Protein 6VKZ (pdb70)

Structure (mmCIF, N/CA/C/O backbone):
data_6VKZ
#
_entry.id   6VKZ
#
_cell.length_a   124.286
_cell.length_b   124.286
_cell.length_c   114.483
_cell.angle_alpha   90.000
_cell.angle_beta   90.000
_cell.angle_gamma   90.000
#
_symmetry.space_group_name_H-M   'P 43 21 2'
#
loop_
_entity.id
_entity.type
_entity.pdbx_description
1 polymer DabA
2 non-polymer 'MAGNESIUM ION'
3 non-polymer 'GERANYL S-THIOLODIPHOSPHATE'
4 water water
#
loop_
_atom_site.group_PDB
_atom_site.id
_atom_site.type_symbol
_atom_site.label_atom_id
_atom_site.label_alt_id
_atom_site.label_comp_id
_atom_site.label_asym_id
_atom_site.label_entity_id
_atom_site.label_seq_id
_atom_site.pdbx_PDB_ins_code
_atom_site.Cartn_x
_atom_site.Cartn_y
_atom_site.Cartn_z
_atom_site.occupancy
_atom_site.B_iso_or_equiv
_atom_site.auth_seq_id
_atom_site.auth_comp_id
_atom_site.auth_asym_id
_atom_site.auth_atom_id
_atom_site.pdbx_PDB_model_num
ATOM 1 N N . GLU A 1 5 ? 25.27656 28.99182 48.46995 1.000 47.77934 46 GLU A N 1
ATOM 2 C CA . GLU A 1 5 ? 25.61903 27.96904 47.48021 1.000 47.61244 46 GLU A CA 1
ATOM 3 C C . GLU A 1 5 ? 26.96370 27.32661 47.76560 1.000 43.59598 46 GLU A C 1
ATOM 4 O O . GLU A 1 5 ? 27.80623 27.90050 48.45752 1.000 43.54044 46 GLU A O 1
ATOM 10 N N . SER A 1 6 ? 27.17104 26.16902 47.20121 1.000 40.62048 47 SER A N 1
ATOM 11 C CA . SER A 1 6 ? 28.43533 25.46263 47.31597 1.000 43.37774 47 SER A CA 1
ATOM 12 C C . SER A 1 6 ? 29.38967 25.89340 46.20481 1.000 40.07282 47 SER A C 1
ATOM 13 O O . SER A 1 6 ? 28.95082 26.27051 45.10939 1.000 43.41422 47 SER A O 1
ATOM 16 N N . PRO A 1 7 ? 30.69775 25.84153 46.45297 1.000 34.79969 48 PRO A N 1
ATOM 17 C CA . PRO A 1 7 ? 31.65219 26.14254 45.37520 1.000 35.72912 48 PRO A CA 1
ATOM 18 C C . PRO A 1 7 ? 31.41170 25.33041 44.11880 1.000 39.51494 48 PRO A C 1
ATOM 19 O O . PRO A 1 7 ? 31.62692 25.83835 43.00775 1.000 29.41383 48 PRO A O 1
ATOM 23 N N . LYS A 1 8 ? 30.93147 24.09079 44.25899 1.000 41.21938 49 LYS A N 1
ATOM 24 C CA . LYS A 1 8 ? 30.69760 23.24883 43.09052 1.000 35.57282 49 LYS A CA 1
ATOM 25 C C . LYS A 1 8 ? 29.55073 23.78089 42.23493 1.000 33.77004 49 LYS A C 1
ATOM 26 O O . LYS A 1 8 ? 29.62921 23.75407 40.99961 1.000 32.99101 49 LYS A O 1
ATOM 32 N N . GLU A 1 9 ? 28.47375 24.25943 42.86913 1.000 32.80831 50 GLU A N 1
ATOM 33 C CA . GLU A 1 9 ? 27.35842 24.83060 42.11327 1.000 39.96656 50 GLU A CA 1
ATOM 34 C C . GLU A 1 9 ? 27.79450 26.07111 41.34052 1.000 37.33045 50 GLU A C 1
ATOM 35 O O . GLU A 1 9 ? 27.52500 26.19930 40.13869 1.000 42.55950 50 GLU A O 1
ATOM 41 N N . VAL A 1 10 ? 28.45031 27.01205 42.02257 1.000 34.64855 51 VAL A N 1
ATOM 42 C CA . VAL A 1 10 ? 28.82187 28.25221 41.35243 1.000 39.37987 51 VAL A CA 1
ATOM 43 C C . VAL A 1 10 ? 29.83079 2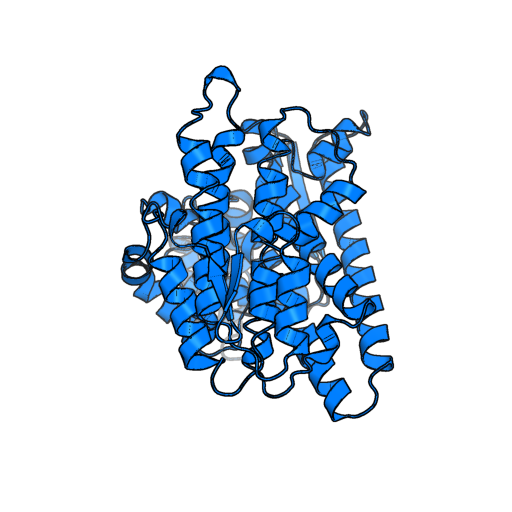7.96932 40.24861 1.000 33.26050 51 VAL A C 1
ATOM 44 O O . VAL A 1 10 ? 29.76743 28.56887 39.16972 1.000 32.95256 51 VAL A O 1
ATOM 48 N N . LEU A 1 11 ? 30.75119 27.02674 40.48071 1.000 32.81051 52 LEU A N 1
ATOM 49 C CA . LEU A 1 11 ? 31.70535 26.66141 39.43877 1.000 30.90541 52 LEU A CA 1
ATOM 50 C C . LEU A 1 11 ? 30.98058 26.16084 38.19646 1.000 32.48149 52 LEU A C 1
ATOM 51 O O . LEU A 1 11 ? 31.32644 26.52347 37.06458 1.000 32.49902 52 LEU A O 1
ATOM 56 N N . SER A 1 12 ? 29.96867 25.31629 38.39331 1.000 32.69045 53 SER A N 1
ATOM 57 C CA . SER A 1 12 ? 29.18882 24.82703 37.26564 1.000 37.95015 53 SER A CA 1
ATOM 58 C C . SER A 1 12 ? 28.51331 25.98017 36.53268 1.000 36.47546 53 SER A C 1
ATOM 59 O O . SER A 1 12 ? 28.57028 26.06144 35.29721 1.000 32.83562 53 SER A O 1
ATOM 62 N N . ARG A 1 13 ? 27.90692 26.90440 37.28332 1.000 37.83525 54 ARG A N 1
ATOM 63 C CA . ARG A 1 13 ? 27.28464 28.07930 36.67424 1.000 35.49697 54 ARG A CA 1
ATOM 64 C C . ARG A 1 13 ? 28.30618 28.92067 35.91726 1.000 35.74956 54 ARG A C 1
ATOM 65 O O . ARG A 1 13 ? 28.05882 29.33360 34.77887 1.000 36.11915 54 ARG A O 1
ATOM 73 N N . VAL A 1 14 ? 29.46620 29.18683 36.53093 1.000 31.55285 55 VAL A N 1
ATOM 74 C CA . VAL A 1 14 ? 30.45458 30.04442 35.87810 1.000 31.98660 55 VAL A CA 1
ATOM 75 C C . VAL A 1 14 ? 30.96363 29.40288 34.59291 1.000 36.36842 55 VAL A C 1
ATOM 76 O O . VAL A 1 14 ? 31.20331 30.09407 33.59443 1.000 37.76527 55 VAL A O 1
ATOM 80 N N . GLN A 1 15 ? 31.16888 28.07789 34.59995 1.000 32.25238 56 GLN A N 1
ATOM 81 C CA . GLN A 1 15 ? 31.66691 27.41069 33.39631 1.000 34.54141 56 GLN A CA 1
ATOM 82 C C . GLN A 1 15 ? 30.65185 27.47203 32.26138 1.000 38.94223 56 GLN A C 1
ATOM 83 O O . GLN A 1 15 ? 31.03280 27.56831 31.08823 1.000 41.75924 56 GLN A O 1
ATOM 89 N N . ASP A 1 16 ? 29.36219 27.43185 32.58949 1.000 37.72203 57 ASP A N 1
ATOM 90 C CA . ASP A 1 16 ? 28.30925 27.46819 31.58453 1.000 43.94562 57 ASP A CA 1
ATOM 91 C C . ASP A 1 16 ? 27.93332 28.89358 31.18423 1.000 49.34810 57 ASP A C 1
ATOM 92 O O . ASP A 1 16 ? 27.81713 29.19046 29.99122 1.000 49.60746 57 ASP A O 1
ATOM 97 N N . ALA A 1 17 ? 27.75848 29.79010 32.15978 1.000 38.76041 58 ALA A N 1
ATOM 98 C CA . ALA A 1 17 ? 27.20262 31.10836 31.89566 1.000 42.62722 58 ALA A CA 1
ATOM 99 C C . ALA A 1 17 ? 28.18240 32.26009 32.11065 1.000 43.60401 58 ALA A C 1
ATOM 100 O O . ALA A 1 17 ? 27.88333 33.38528 31.69552 1.000 36.79093 58 ALA A O 1
ATOM 102 N N . GLY A 1 18 ? 29.33885 32.01862 32.72753 1.000 43.36987 59 GLY A N 1
ATOM 103 C CA . GLY A 1 18 ? 30.24515 33.09464 33.05663 1.000 33.10750 59 GLY A CA 1
ATOM 104 C C . GLY A 1 18 ? 29.78170 33.84628 34.29434 1.000 36.59331 59 GLY A C 1
ATOM 105 O O . GLY A 1 18 ? 28.86815 33.43177 35.01117 1.000 35.85690 59 GLY A O 1
ATOM 106 N N . LEU A 1 19 ? 30.44495 34.97097 34.54958 1.000 27.65031 60 LEU A N 1
ATOM 107 C CA . LEU A 1 19 ? 30.09270 35.83055 35.66742 1.000 32.90540 60 LEU A CA 1
ATOM 108 C C . LEU A 1 19 ? 29.12173 36.90318 35.20143 1.000 27.54443 60 LEU A C 1
ATOM 109 O O . LEU A 1 19 ? 29.16900 37.35347 34.05443 1.000 34.59844 60 L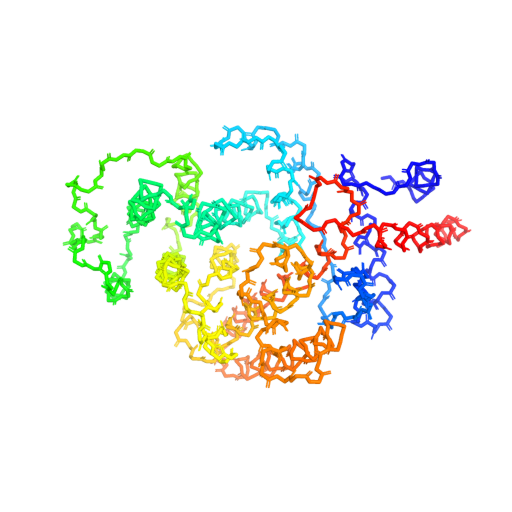EU A O 1
ATOM 114 N N . THR A 1 20 ? 28.22964 37.30338 36.10108 1.000 27.62686 61 THR A N 1
ATOM 115 C CA . THR A 1 20 ? 27.24073 38.33187 35.81897 1.000 33.87759 61 THR A CA 1
ATOM 116 C C . THR A 1 20 ? 27.15349 39.29745 36.99242 1.000 32.82149 61 THR A C 1
ATOM 117 O O . THR A 1 20 ? 27.66350 39.04432 38.08880 1.000 31.31677 61 THR A O 1
ATOM 121 N N . LEU A 1 21 ? 26.48573 40.41753 36.73917 1.000 24.64952 62 LEU A N 1
ATOM 122 C CA . LEU A 1 21 ? 26.02304 41.31253 37.78521 1.000 26.54949 62 LEU A CA 1
ATOM 123 C C . LEU A 1 21 ? 24.51873 41.21720 37.98831 1.000 32.18869 62 LEU A C 1
ATOM 124 O O . LEU A 1 21 ? 23.97952 41.90102 38.86628 1.000 28.09592 62 LEU A O 1
ATOM 129 N N . THR A 1 22 ? 23.81982 40.40745 37.18583 1.000 27.00349 63 THR A N 1
ATOM 130 C CA . THR A 1 22 ? 22.38065 40.24337 37.36119 1.000 34.02596 63 THR A CA 1
ATOM 131 C C . THR A 1 22 ? 22.03452 39.10899 38.31447 1.000 38.73956 63 THR A C 1
ATOM 132 O O . THR A 1 22 ? 20.90614 39.06234 38.81329 1.000 34.02910 63 THR A O 1
ATOM 136 N N . ASN A 1 23 ? 22.97867 38.20679 38.59097 1.000 34.68826 64 ASN A N 1
ATOM 137 C CA . ASN A 1 23 ? 22.82888 37.26358 39.68966 1.000 33.32914 64 ASN A CA 1
ATOM 138 C C . ASN A 1 23 ? 23.63074 37.80566 40.85626 1.000 26.63817 64 ASN A C 1
ATOM 139 O O . ASN A 1 23 ? 24.86725 37.70420 40.85141 1.000 26.64809 64 ASN A O 1
ATOM 144 N N . PRO A 1 24 ? 22.99238 38.35574 41.88741 1.000 30.39660 65 PRO A N 1
ATOM 145 C CA . PRO A 1 24 ? 23.76524 39.01791 42.94677 1.000 29.72950 65 PRO A CA 1
ATOM 146 C C . PRO A 1 24 ? 24.65416 38.06996 43.72318 1.000 30.15413 65 PRO A C 1
ATOM 147 O O . PRO A 1 24 ? 25.58917 38.53055 44.39530 1.000 27.29929 65 PRO A O 1
ATOM 151 N N . ASN A 1 25 ? 24.42072 36.75695 43.63287 1.000 28.32398 66 ASN A N 1
ATOM 152 C CA . ASN A 1 25 ? 25.31269 35.81267 44.29941 1.000 26.78120 66 ASN A CA 1
ATOM 153 C C . ASN A 1 25 ? 26.72586 35.88643 43.73993 1.000 25.68658 66 ASN A C 1
ATOM 154 O O . ASN A 1 25 ? 27.69354 35.72072 44.48598 1.000 27.05508 66 ASN A O 1
ATOM 159 N N . ASP A 1 26 ? 26.86799 36.11969 42.42938 1.000 26.27354 67 ASP A N 1
ATOM 160 C CA . ASP A 1 26 ? 28.20355 36.09593 41.83063 1.000 26.26088 67 ASP A CA 1
ATOM 161 C C . ASP A 1 26 ? 29.14318 37.08606 42.50546 1.000 25.12517 67 ASP A C 1
ATOM 162 O O . ASP A 1 26 ? 30.34391 36.81704 42.61692 1.000 24.68773 67 ASP A O 1
ATOM 167 N N . LEU A 1 27 ? 28.62068 38.23278 42.95652 1.000 20.89091 68 LEU A N 1
ATOM 168 C CA . LEU A 1 27 ? 29.48593 39.27134 43.50852 1.000 19.95331 68 LEU A CA 1
ATOM 169 C C . LEU A 1 27 ? 30.10543 38.83602 44.83577 1.000 23.52341 68 LEU A C 1
ATOM 170 O O . LEU A 1 27 ? 31.26179 39.16782 45.12268 1.000 22.81840 68 LEU A O 1
ATOM 175 N N . TYR A 1 28 ? 29.35514 38.09309 45.66253 1.000 21.41418 69 TYR A N 1
ATOM 176 C CA . TYR A 1 28 ? 29.95110 37.49375 46.85927 1.000 22.68739 69 TYR A CA 1
ATOM 177 C C . TYR A 1 28 ? 31.15352 36.61866 46.50829 1.000 20.51677 69 TYR A C 1
ATOM 178 O O . TYR A 1 28 ? 32.19000 36.67325 47.18398 1.000 21.56743 69 TYR A O 1
ATOM 187 N N . TRP A 1 29 ? 31.04153 35.80423 45.45500 1.000 21.84872 70 TRP A N 1
ATOM 188 C CA . TRP A 1 29 ? 32.16353 34.93590 45.09911 1.000 27.60650 70 TRP A CA 1
ATOM 189 C C . TRP A 1 29 ? 33.30695 35.72854 44.48640 1.000 21.84233 70 TRP A C 1
ATOM 190 O O . TRP A 1 29 ? 34.47893 35.39765 44.70032 1.000 25.88047 70 TRP A O 1
ATOM 201 N N . MET A 1 30 ? 32.99515 36.77234 43.71240 1.000 25.71854 71 MET A N 1
ATOM 202 C CA . MET A 1 30 ? 34.06166 37.61359 43.17285 1.000 23.72282 71 MET A CA 1
ATOM 203 C C . MET A 1 30 ? 34.84370 38.28801 44.29649 1.000 21.55810 71 MET A C 1
ATOM 204 O O . MET A 1 30 ? 36.08415 38.31023 44.28603 1.000 22.02196 71 MET A O 1
ATOM 209 N N . VAL A 1 31 ? 34.12974 38.85971 45.27377 1.000 21.11432 72 VAL A N 1
ATOM 210 C CA . VAL A 1 31 ? 34.80210 39.57635 46.35891 1.000 21.52357 72 VAL A CA 1
ATOM 211 C C . VAL A 1 31 ? 35.60556 38.60279 47.21685 1.000 23.36902 72 VAL A C 1
ATOM 212 O O . VAL A 1 31 ? 36.73311 38.89964 47.62155 1.000 23.82521 72 VAL A O 1
ATOM 216 N N . ASP A 1 32 ? 35.03362 37.42841 47.50508 1.000 26.39287 73 ASP A N 1
ATOM 217 C CA . ASP A 1 32 ? 35.75226 36.38104 48.23062 1.000 27.41675 73 ASP A CA 1
ATOM 218 C C . ASP A 1 32 ? 37.02013 35.96334 47.48584 1.000 28.20577 73 ASP A C 1
ATOM 219 O O . ASP A 1 32 ? 38.08319 35.79749 48.09730 1.000 25.68525 73 ASP A O 1
ATOM 224 N N . PHE A 1 33 ? 36.92695 35.79277 46.16240 1.000 22.71687 74 PHE A N 1
ATOM 225 C CA . PHE A 1 33 ? 38.11120 35.48023 45.36894 1.000 22.77891 74 PHE A CA 1
ATOM 226 C C . PHE A 1 33 ? 39.16233 36.57856 45.46553 1.000 24.96648 74 PHE A C 1
ATOM 227 O O . PHE A 1 33 ? 40.36386 36.29488 45.56453 1.000 25.34308 74 PHE A O 1
ATOM 235 N N . LEU A 1 34 ? 38.74198 37.84248 45.39862 1.000 22.48967 75 LEU A N 1
ATOM 236 C CA . LEU A 1 34 ? 39.71911 38.92415 45.41814 1.000 22.65921 75 LEU A CA 1
ATOM 237 C C . LEU A 1 34 ? 40.45694 38.96477 46.74538 1.000 25.81608 75 LEU A C 1
ATOM 238 O O . LEU A 1 34 ? 41.67459 39.18134 46.78015 1.000 23.87985 75 LEU A O 1
ATOM 243 N N . LYS A 1 35 ? 39.73699 38.75639 47.85158 1.000 24.45379 76 LYS A N 1
ATOM 244 C CA . LYS A 1 35 ? 40.39171 38.73731 49.15798 1.000 24.77982 76 LYS A CA 1
ATOM 245 C C . LYS A 1 35 ? 41.37334 37.56844 49.27540 1.000 23.43575 76 LYS A C 1
ATOM 246 O O . LYS A 1 35 ? 42.50651 37.75084 49.74072 1.000 23.73122 76 LYS A O 1
ATOM 252 N N . GLU A 1 36 ? 40.97294 36.36667 48.83704 1.000 26.25704 77 GLU A N 1
ATOM 253 C CA . GLU A 1 36 ? 41.86023 35.20595 48.97105 1.000 29.79649 77 GLU A CA 1
ATOM 254 C C . GLU A 1 36 ? 43.07927 35.32950 48.07211 1.000 28.79088 77 GLU A C 1
ATOM 255 O O . GLU A 1 36 ? 44.18376 34.93334 48.45761 1.000 28.06206 77 GLU A O 1
ATOM 261 N N . LYS A 1 37 ? 42.90101 35.85793 46.86355 1.000 26.02161 78 LYS A N 1
ATOM 262 C CA . LYS A 1 37 ? 44.01881 35.91827 45.93174 1.000 27.36878 78 LYS A CA 1
ATOM 263 C C . LYS A 1 37 ? 44.96008 37.07925 46.23056 1.000 28.81479 78 LYS A C 1
ATOM 264 O O . LYS A 1 37 ? 46.17508 36.95968 46.01193 1.000 24.39570 78 LYS A O 1
ATOM 270 N N . TYR A 1 38 ? 44.43190 38.20773 46.71220 1.000 24.95465 79 TYR A N 1
ATOM 271 C CA . TYR A 1 38 ? 45.25859 39.40228 46.84000 1.000 23.60829 79 TYR A CA 1
ATOM 272 C C . TYR A 1 38 ? 45.55582 39.68241 48.30747 1.000 25.39996 79 TYR A C 1
ATOM 273 O O . TYR A 1 38 ? 46.61443 39.28862 48.80844 1.000 22.59862 79 TYR A O 1
ATOM 282 N N . TYR A 1 39 ? 44.62085 40.33701 48.99724 1.000 23.65940 80 TYR A N 1
ATOM 283 C CA . TYR A 1 39 ? 44.76598 40.65158 50.41840 1.000 24.13837 80 TYR A CA 1
ATOM 284 C C . TYR A 1 39 ? 45.34379 39.49726 51.25145 1.000 24.12977 80 TYR A C 1
ATOM 285 O O . TYR A 1 39 ? 46.28392 39.68663 52.02930 1.000 25.21702 80 TYR A O 1
ATOM 294 N N . ASP A 1 40 ? 44.78869 38.29030 51.09940 1.000 21.98089 81 ASP A N 1
ATOM 295 C CA . ASP A 1 40 ? 45.20885 37.16610 51.93216 1.000 30.63020 81 ASP A CA 1
ATOM 296 C C . ASP A 1 40 ? 46.62975 36.70521 51.63589 1.000 29.78551 81 ASP A C 1
ATOM 297 O O . ASP A 1 40 ? 47.20729 35.98452 52.45222 1.000 28.68986 81 ASP A O 1
ATOM 302 N N . ASN A 1 41 ? 47.19809 37.08900 50.49268 1.000 27.15729 82 ASN A N 1
ATOM 303 C CA . ASN A 1 41 ? 48.57852 36.77237 50.15266 1.000 25.17824 82 ASN A CA 1
ATOM 304 C C . ASN A 1 41 ? 49.51357 37.95049 50.35942 1.000 29.15216 82 ASN A C 1
ATOM 305 O O . ASN A 1 41 ? 50.66627 37.89782 49.91625 1.000 27.23796 82 ASN A O 1
ATOM 310 N N . GLY A 1 42 ? 49.04849 39.00917 51.01894 1.000 23.13268 83 GLY A N 1
ATOM 311 C CA . GLY A 1 42 ? 49.88141 40.17391 51.21521 1.000 25.50182 83 GLY A CA 1
ATOM 312 C C . GLY A 1 42 ? 50.06245 41.00710 49.97216 1.000 27.46427 83 GLY A C 1
ATOM 313 O O . GLY A 1 42 ? 50.95040 41.86207 49.93404 1.000 24.33171 83 GLY A O 1
ATOM 314 N N . ASP A 1 43 ? 49.24280 40.77567 48.94722 1.000 20.85882 84 ASP A N 1
ATOM 315 C CA . ASP A 1 43 ? 49.32597 41.48365 47.67331 1.000 24.25481 84 ASP A CA 1
ATOM 316 C C . ASP A 1 43 ? 48.16475 42.46591 47.60681 1.000 23.12451 84 ASP A C 1
ATOM 317 O O . ASP A 1 43 ? 47.01986 42.06162 47.39164 1.000 24.14286 84 ASP A O 1
ATOM 322 N N . TYR A 1 44 ? 48.45502 43.75558 47.75191 1.000 24.27132 85 TYR A N 1
ATOM 323 C CA . TYR A 1 44 ? 47.40896 44.77342 47.79037 1.000 24.57086 85 TYR A CA 1
ATOM 324 C C . TYR A 1 44 ? 47.29846 45.54043 46.47855 1.000 23.20611 85 TYR A C 1
ATOM 325 O O . TYR A 1 44 ? 46.84171 46.68610 46.46854 1.000 24.57949 85 TYR A O 1
ATOM 334 N N . TYR A 1 45 ? 47.69339 44.92728 45.37083 1.000 23.07034 86 TYR A N 1
ATOM 335 C CA . TYR A 1 45 ? 47.68992 45.57434 44.05828 1.000 23.15038 86 TYR A CA 1
ATOM 336 C C . TYR A 1 45 ? 46.62300 44.90028 43.20518 1.000 23.17382 86 TYR A C 1
ATOM 337 O O . TYR A 1 45 ? 46.84774 43.82003 42.65486 1.000 23.28110 86 TYR A O 1
ATOM 346 N N . TYR A 1 46 ? 45.45991 45.54419 43.09405 1.000 21.29392 87 TYR A N 1
ATOM 347 C CA . TYR A 1 46 ? 44.33121 44.93951 42.38997 1.000 22.93578 87 TYR A CA 1
ATOM 348 C C . TYR A 1 46 ? 44.34471 45.32409 40.90865 1.000 26.16677 87 TYR A C 1
ATOM 349 O O . TYR A 1 46 ? 44.57964 46.48869 40.57225 1.000 24.10675 87 TYR A O 1
ATOM 358 N N . PRO A 1 47 ? 44.09273 44.36436 40.01572 1.000 25.74018 88 PRO A N 1
ATOM 359 C CA . PRO A 1 47 ? 44.25009 44.62273 38.57766 1.000 27.05246 88 PRO A CA 1
ATOM 360 C C . PRO A 1 47 ? 43.09128 45.39981 37.97493 1.000 23.89910 88 PRO A C 1
ATOM 361 O O . PRO A 1 47 ? 41.92329 45.19785 38.32378 1.000 25.51365 88 PRO A O 1
ATOM 365 N N . ILE A 1 48 ? 43.43470 46.29364 37.04916 1.000 24.23062 89 ILE A N 1
ATOM 366 C CA . ILE A 1 48 ? 42.46580 47.04375 36.24823 1.000 26.21951 89 ILE A CA 1
ATOM 367 C C . ILE A 1 48 ? 42.88247 46.90416 34.79143 1.000 25.30226 89 ILE A C 1
ATOM 368 O O . ILE A 1 48 ? 43.98425 47.31409 34.42009 1.000 28.44473 89 ILE A O 1
ATOM 373 N N . LYS A 1 49 ? 42.02380 46.31216 33.97328 1.000 24.93167 90 LYS A N 1
ATOM 374 C CA . LYS A 1 49 ? 42.35333 46.05957 32.57606 1.000 27.17972 90 LYS A CA 1
ATOM 375 C C . LYS A 1 49 ? 41.28228 46.71806 31.71992 1.000 27.33574 90 LYS A C 1
ATOM 376 O O . LYS A 1 49 ? 40.12189 46.29647 31.73627 1.000 25.19140 90 LYS A O 1
ATOM 382 N N . THR A 1 50 ? 41.66329 47.75280 30.98005 1.000 25.99129 91 THR A N 1
ATOM 383 C CA . THR A 1 50 ? 40.71768 48.45832 30.12670 1.000 26.03655 91 THR A CA 1
ATOM 384 C C . THR A 1 50 ? 41.50073 49.01555 28.93569 1.000 31.29132 91 THR A C 1
ATOM 385 O O . THR A 1 50 ? 42.63083 48.59643 28.66918 1.000 24.53400 91 THR A O 1
ATOM 389 N N . VAL A 1 51 ? 40.88495 49.94111 28.19070 1.000 28.18588 92 VAL A N 1
ATOM 390 C CA . VAL A 1 51 ? 41.52462 50.57892 27.04493 1.000 32.23243 92 VAL A CA 1
ATOM 391 C C . VAL A 1 51 ? 41.18379 52.06269 27.05278 1.000 31.31629 92 VAL A C 1
ATOM 392 O O . VAL A 1 51 ? 40.18609 52.49639 27.62984 1.000 30.87419 92 VAL A O 1
ATOM 396 N N . CYS A 1 52 ? 42.04501 52.84757 26.42036 1.000 30.03452 93 CYS A N 1
ATOM 397 C CA . CYS A 1 52 ? 41.76757 54.26582 26.22296 1.000 33.21375 93 CYS A CA 1
ATOM 398 C C . CYS A 1 52 ? 42.38100 54.65227 24.88933 1.000 34.67031 93 CYS A C 1
ATOM 399 O O . CYS A 1 52 ? 43.59551 54.51718 24.71450 1.000 29.02290 93 CYS A O 1
ATOM 402 N N . ASP A 1 53 ? 41.53825 55.08226 23.95031 1.000 34.43063 94 ASP A N 1
ATOM 403 C CA . ASP A 1 53 ? 41.98694 55.49544 22.62069 1.000 40.74546 94 ASP A CA 1
ATOM 404 C C . ASP A 1 53 ? 42.73349 54.36186 21.91237 1.000 40.43667 94 ASP A C 1
ATOM 405 O O . ASP A 1 53 ? 43.72995 54.58444 21.22011 1.000 37.24916 94 ASP A O 1
ATOM 410 N N . GLY A 1 54 ? 42.26790 53.12689 22.10701 1.000 34.34646 95 GLY A N 1
ATOM 411 C CA . GLY A 1 54 ? 42.95718 51.97097 21.56149 1.000 32.21668 95 GLY A CA 1
ATOM 412 C C . GLY A 1 54 ? 44.21237 51.55243 22.30660 1.000 31.91140 95 GLY A C 1
ATOM 413 O O . GLY A 1 54 ? 44.80186 50.52249 21.96424 1.000 40.27141 95 GLY A O 1
ATOM 414 N N . GLU A 1 55 ? 44.64897 52.30951 23.30673 1.000 34.90022 96 GLU A N 1
ATOM 415 C CA . GLU A 1 55 ? 45.81274 51.91731 24.09132 1.000 36.21571 96 GLU A CA 1
ATOM 416 C C . GLU A 1 55 ? 45.39814 50.96409 25.20047 1.000 35.11758 96 GLU A C 1
ATOM 417 O O . GLU A 1 55 ? 44.38726 51.17677 25.87266 1.000 31.18327 96 GLU A O 1
ATOM 423 N N . SER A 1 56 ? 46.19669 49.92305 25.40532 1.000 30.70606 97 SER A N 1
ATOM 424 C CA . SER A 1 56 ? 45.94872 49.00821 26.50642 1.000 29.87799 97 SER A CA 1
ATOM 425 C C . SER A 1 56 ? 46.25154 49.69701 27.83227 1.000 32.88933 97 SER A C 1
ATOM 426 O O . SER A 1 56 ? 47.35741 50.21364 28.03512 1.000 26.67971 97 SER A O 1
ATOM 429 N N . ILE A 1 57 ? 45.26641 49.70830 28.73172 1.000 26.08849 98 ILE A N 1
ATOM 430 C CA . ILE A 1 57 ? 45.43539 50.21783 30.08912 1.000 28.80486 98 ILE A CA 1
ATOM 431 C C . ILE A 1 57 ? 45.44812 49.00021 31.00784 1.000 32.06027 98 ILE A C 1
ATOM 432 O O . ILE A 1 57 ? 44.39978 48.39616 31.27509 1.000 28.85300 98 ILE A O 1
ATOM 437 N N . ASP A 1 58 ? 46.62835 48.62305 31.48555 1.000 25.14166 99 ASP A N 1
ATOM 438 C CA . ASP A 1 58 ? 46.79526 47.43225 32.31982 1.000 31.33650 99 ASP A CA 1
ATOM 439 C C . ASP A 1 58 ? 47.59777 47.84338 33.55281 1.000 28.93321 99 ASP A C 1
ATOM 440 O O . ASP A 1 58 ? 48.82709 47.91209 33.50684 1.000 28.91092 99 ASP A O 1
ATOM 445 N N . VAL A 1 59 ? 46.90894 48.12785 34.65670 1.000 27.86668 100 VAL A N 1
ATOM 446 C CA . VAL A 1 59 ? 47.52858 48.73464 35.83114 1.000 26.48398 100 VAL A CA 1
ATOM 447 C C . VAL A 1 59 ? 47.02870 48.00747 37.07019 1.000 25.35990 100 VAL A C 1
ATOM 448 O O . VAL A 1 59 ? 46.15357 47.14564 37.00100 1.000 27.67563 100 VAL A O 1
ATOM 452 N N . LYS A 1 60 ? 47.58931 48.37914 38.21885 1.000 23.24436 101 LYS A N 1
ATOM 453 C CA . LYS A 1 60 ? 47.14971 47.84898 39.50211 1.000 27.59409 101 LYS A CA 1
ATOM 454 C C . LYS A 1 60 ? 46.85780 48.99961 40.45309 1.000 27.69726 101 LYS A C 1
ATOM 455 O O . LYS A 1 60 ? 47.64510 49.94533 40.54603 1.000 24.95653 101 LYS A O 1
ATOM 461 N N . PHE A 1 61 ? 45.71474 48.92169 41.13272 1.000 24.93693 102 PHE A N 1
ATOM 462 C CA . PHE A 1 61 ? 45.33653 49.88690 42.16169 1.000 24.37411 102 PHE A CA 1
ATOM 463 C C . PHE A 1 61 ? 45.80557 49.36822 43.51583 1.000 24.50281 102 PHE A C 1
ATOM 464 O O . PHE A 1 61 ? 45.41299 48.27163 43.93733 1.000 21.71185 102 PHE A O 1
ATOM 472 N N . TYR A 1 62 ? 46.61704 50.15830 44.20496 1.000 21.55698 103 TYR A N 1
ATOM 473 C CA . TYR A 1 62 ? 47.08682 49.79036 45.53100 1.000 20.66098 103 TYR A CA 1
ATOM 474 C C . TYR A 1 62 ? 46.05995 50.17793 46.59152 1.000 27.95251 103 TYR A C 1
ATOM 475 O O . TYR A 1 62 ? 45.63708 51.33698 46.66895 1.000 20.59232 103 TYR A O 1
ATOM 484 N N . CYS A 1 63 ? 45.66563 49.20708 47.41513 1.000 25.30856 104 CYS A N 1
ATOM 485 C CA . CYS A 1 63 ? 44.78941 49.48074 48.54861 1.000 24.47246 104 CYS A CA 1
ATOM 486 C C . CYS A 1 63 ? 44.91632 48.35307 49.56361 1.000 24.25091 104 CYS A C 1
ATOM 487 O O . CYS A 1 63 ? 44.54722 47.21372 49.26545 1.000 22.09212 104 CYS A O 1
ATOM 490 N N . PRO A 1 64 ? 45.42482 48.62004 50.76513 1.000 21.60175 105 PRO A N 1
ATOM 491 C CA . PRO A 1 64 ? 45.75263 47.51623 51.68237 1.000 28.21970 105 PRO A CA 1
ATOM 492 C C . PRO A 1 64 ? 44.64746 47.13506 52.66289 1.000 29.92093 105 PRO A C 1
ATOM 493 O O . PRO A 1 64 ? 44.93001 46.48765 53.67176 1.000 36.58155 105 PRO A O 1
ATOM 497 N N . PHE A 1 65 ? 43.39435 47.47051 52.37979 1.000 23.54730 106 PHE A N 1
ATOM 498 C CA . PHE A 1 65 ? 42.31836 47.22821 53.33054 1.000 26.68468 106 PHE A CA 1
ATOM 499 C C . PHE A 1 65 ? 41.52340 45.97809 52.95040 1.000 25.11199 106 PHE A C 1
ATOM 500 O O . PHE A 1 65 ? 41.48377 45.56364 51.78883 1.000 24.49048 106 PHE A O 1
ATOM 508 N N . GLU A 1 66 ? 40.90114 45.37316 53.95579 1.000 25.27035 107 GLU A N 1
ATOM 509 C CA . GLU A 1 66 ? 40.23055 44.08342 53.78506 1.000 29.15658 107 GLU A CA 1
ATOM 510 C C . GLU A 1 66 ? 39.00279 44.18822 52.88307 1.000 25.68713 107 GLU A C 1
ATOM 511 O O . GLU A 1 66 ? 38.09348 44.96840 53.17929 1.000 27.25762 107 GLU A O 1
ATOM 517 N N . PRO A 1 67 ? 38.92637 43.42273 51.79413 1.000 26.64724 108 PRO A N 1
ATOM 518 C CA . PRO A 1 67 ? 37.71438 43.41668 50.96443 1.000 23.61927 108 PRO A CA 1
ATOM 519 C C . PRO A 1 67 ? 36.54031 42.77057 51.68652 1.000 31.92116 108 PRO A C 1
ATOM 520 O O . PRO A 1 67 ? 36.70425 41.81085 52.44065 1.000 30.99339 108 PRO A O 1
ATOM 524 N N . SER A 1 68 ? 35.33668 43.27298 51.41034 1.000 24.39270 109 SER A N 1
ATOM 525 C CA . SER A 1 68 ? 34.12827 42.65926 51.95283 1.000 28.31267 109 SER A CA 1
ATOM 526 C C . SER A 1 68 ? 32.92237 43.12721 51.14831 1.000 26.21303 109 SER A C 1
ATOM 527 O O . SER A 1 68 ? 32.98466 44.12985 50.43733 1.000 27.13731 109 SER A O 1
ATOM 530 N N . LEU A 1 69 ? 31.82241 42.38170 51.26841 1.000 20.64207 110 LEU A N 1
ATOM 531 C CA . LEU A 1 69 ? 30.55569 42.72209 50.63581 1.000 26.26287 110 LEU A CA 1
ATOM 532 C C . LEU A 1 69 ? 29.44636 42.62999 51.67451 1.000 32.78224 110 LEU A C 1
ATOM 533 O O . LEU A 1 69 ? 29.42216 41.69477 52.48154 1.000 29.04480 110 LEU A O 1
ATOM 538 N N . SER A 1 70 ? 28.53957 43.60212 51.66318 1.000 24.13025 111 SER A N 1
ATOM 539 C CA . SER A 1 70 ? 27.46409 43.61811 52.64645 1.000 23.52923 111 SER A CA 1
ATOM 540 C C . SER A 1 70 ? 26.62586 42.34244 52.56860 1.000 24.49509 111 SER A C 1
ATOM 541 O O . SER A 1 70 ? 26.24762 41.90158 51.47190 1.000 23.49660 111 SER A O 1
ATOM 544 N N . PRO A 1 71 ? 26.28588 41.74001 53.70677 1.000 27.06758 112 PRO A N 1
ATOM 545 C CA . PRO A 1 71 ? 25.28113 40.66253 53.68604 1.000 29.24215 112 PRO A CA 1
ATOM 546 C C . PRO A 1 71 ? 23.93892 41.11511 53.14049 1.000 24.05312 112 PRO A C 1
ATOM 547 O O . PRO A 1 71 ? 23.14245 40.27327 52.71151 1.000 26.47459 112 PRO A O 1
ATOM 551 N N . HIS A 1 72 ? 23.67329 42.42048 53.09809 1.000 24.77709 113 HIS A N 1
ATOM 552 C CA . HIS A 1 72 ? 22.39169 42.92471 52.62553 1.000 23.90482 113 HIS A CA 1
ATOM 553 C C . HIS A 1 72 ? 22.32640 43.09213 51.11550 1.000 26.43746 113 HIS A C 1
ATOM 554 O O . HIS A 1 72 ? 21.26678 43.46510 50.59244 1.000 24.12065 113 HIS A O 1
ATOM 561 N N . TYR A 1 73 ? 23.41696 42.80682 50.39991 1.000 24.55618 114 TYR A N 1
ATOM 562 C CA . TYR A 1 73 ? 23.40213 42.98990 48.95237 1.000 23.45470 114 TYR A CA 1
ATOM 563 C C . TYR A 1 73 ? 22.29292 42.17059 48.29097 1.000 26.44975 114 TYR A C 1
ATOM 564 O O . TYR A 1 73 ? 21.61303 42.66128 47.37890 1.000 20.93522 114 TYR A O 1
ATOM 573 N N . LEU A 1 74 ? 22.08234 40.92759 48.74332 1.000 23.96224 115 LEU A N 1
ATOM 574 C CA . LEU A 1 74 ? 21.02916 40.09892 48.15753 1.000 25.49049 115 LEU A CA 1
ATOM 575 C C . LEU A 1 74 ? 19.66676 40.77622 48.25030 1.000 24.49848 115 LEU A C 1
ATOM 576 O O . LEU A 1 74 ? 18.92916 40.84501 47.26248 1.000 25.29774 115 LEU A O 1
ATOM 581 N N . GLU A 1 75 ? 19.30758 41.27368 49.43779 1.000 25.26218 116 GLU A N 1
ATOM 582 C CA . GLU A 1 75 ? 18.00716 41.91985 49.60201 1.000 22.92630 116 GLU A CA 1
ATOM 583 C C . GLU A 1 75 ? 17.95448 43.26263 48.87583 1.000 27.35174 116 GLU A C 1
ATOM 584 O O . GLU A 1 75 ? 16.92731 43.61876 48.28167 1.000 24.81728 116 GLU A O 1
ATOM 590 N N . LEU A 1 76 ? 19.03898 44.03500 48.94391 1.000 23.81779 117 LEU A N 1
ATOM 591 C CA . LEU A 1 76 ? 19.09636 45.29686 48.21107 1.000 23.78846 117 LEU A CA 1
ATOM 592 C C . LEU A 1 76 ? 18.88997 45.06080 46.72073 1.000 24.19825 117 LEU A C 1
ATOM 593 O O . LEU A 1 76 ? 18.07843 45.73936 46.08001 1.000 22.46249 117 LEU A O 1
ATOM 598 N N . TYR A 1 77 ? 19.62070 44.09438 46.14939 1.000 24.32109 118 TYR A N 1
ATOM 599 C CA . TYR A 1 77 ? 19.42853 43.76661 44.73926 1.000 21.32594 118 TYR A CA 1
ATOM 600 C C . TYR A 1 77 ? 18.00236 43.29097 44.46998 1.000 23.10990 118 TYR A C 1
ATOM 601 O O . TYR A 1 77 ? 17.39934 43.64894 43.45151 1.000 23.61247 118 TYR A O 1
ATOM 610 N N . GLY A 1 78 ? 17.44091 42.48461 45.37364 1.000 31.00990 119 GLY A N 1
ATOM 611 C CA . GLY A 1 78 ? 16.10615 41.95549 45.15221 1.000 27.70346 119 GLY A CA 1
ATOM 612 C C . GLY A 1 78 ? 15.01346 42.99778 45.21719 1.000 30.46154 119 GLY A C 1
ATOM 613 O O . GLY A 1 78 ? 13.89967 42.74061 44.75986 1.000 30.42199 119 GLY A O 1
ATOM 614 N N . SER A 1 79 ? 15.30141 44.17411 45.77180 1.000 27.91248 120 SER A N 1
ATOM 615 C CA . SER A 1 79 ? 14.30682 45.23417 45.86474 1.000 29.74436 120 SER A CA 1
ATOM 616 C C . SER A 1 79 ? 14.65901 46.43265 44.98921 1.000 29.53142 120 SER A C 1
ATOM 617 O O . SER A 1 79 ? 14.21504 47.54923 45.26882 1.000 29.42833 120 SER A O 1
ATOM 620 N N . ARG A 1 80 ? 15.44175 46.21903 43.92739 1.000 24.95119 121 ARG A N 1
ATOM 621 C CA . ARG A 1 80 ? 15.96248 47.33787 43.14044 1.000 27.55390 121 ARG A CA 1
ATOM 622 C C . ARG A 1 80 ? 14.88339 47.99248 42.27467 1.000 29.22157 121 ARG A C 1
ATOM 623 O O . ARG A 1 80 ? 14.95480 49.19866 42.01090 1.000 26.44146 121 ARG A O 1
ATOM 631 N N . ASP A 1 81 ? 13.88647 47.22831 41.81700 1.000 26.74963 122 ASP A N 1
ATOM 632 C CA . ASP A 1 81 ? 12.83941 47.82268 40.99131 1.000 30.90719 122 ASP A CA 1
ATOM 633 C C . ASP A 1 81 ? 11.96546 48.75254 41.80804 1.000 29.70500 122 ASP A C 1
ATOM 634 O O . ASP A 1 81 ? 11.58967 49.83070 41.33211 1.000 28.96081 122 ASP A O 1
ATOM 639 N N . GLU A 1 82 ? 11.64695 48.37166 43.04698 1.000 26.46450 123 GLU A N 1
ATOM 640 C CA . GLU A 1 82 ? 10.90088 49.30145 43.88554 1.000 33.86745 123 GLU A CA 1
ATOM 641 C C . GLU A 1 82 ? 11.76070 50.49403 44.27233 1.000 28.26300 123 GLU A C 1
ATOM 642 O O . GLU A 1 82 ? 11.25692 51.61539 44.33035 1.000 24.92748 123 GLU A O 1
ATOM 648 N N . ARG A 1 83 ? 13.05875 50.28677 44.51227 1.000 24.65373 124 ARG A N 1
ATOM 649 C CA . ARG A 1 83 ? 13.92448 51.42393 44.80436 1.000 27.82627 124 ARG A CA 1
ATOM 650 C C . ARG A 1 83 ? 13.96617 52.39119 43.62775 1.000 24.91587 124 ARG A C 1
ATOM 651 O O . ARG A 1 83 ? 13.87579 53.60517 43.81457 1.000 26.49140 124 ARG A O 1
ATOM 659 N N . ALA A 1 84 ? 14.08434 51.86761 42.40554 1.000 27.47917 125 ALA A N 1
ATOM 660 C CA . ALA A 1 84 ? 14.19623 52.71829 41.22883 1.000 23.17637 125 ALA A CA 1
ATOM 661 C C . ALA A 1 84 ? 12.91656 53.49936 40.94071 1.000 28.96674 125 ALA A C 1
ATOM 662 O O . ALA A 1 84 ? 12.97739 54.52008 40.24908 1.000 25.47268 125 ALA A O 1
ATOM 664 N N . SER A 1 85 ? 11.76063 53.06063 41.45480 1.000 25.27260 126 SER A N 1
ATOM 665 C CA . SER A 1 85 ? 10.52268 53.77966 41.16624 1.000 27.60852 126 SER A CA 1
ATOM 666 C C . SER A 1 85 ? 10.48861 55.15398 41.83250 1.000 30.47261 126 SER A C 1
ATOM 667 O O . SER A 1 85 ? 9.67183 55.99223 41.44638 1.000 35.11591 126 SER A O 1
ATOM 670 N N . ILE A 1 86 ? 11.36672 55.39395 42.81226 1.000 27.31077 127 ILE A N 1
ATOM 671 C CA . ILE A 1 86 ? 11.52834 56.70019 43.45662 1.000 30.33500 127 ILE A CA 1
ATOM 672 C C . ILE A 1 86 ? 12.09358 57.72857 42.47633 1.000 34.54983 127 ILE A C 1
ATOM 673 O O . ILE A 1 86 ? 11.87692 58.94022 42.62329 1.000 31.03788 127 ILE A O 1
ATOM 678 N N . TYR A 1 87 ? 12.84171 57.27224 41.48390 1.000 29.80857 128 TYR A N 1
ATOM 679 C CA . TYR A 1 87 ? 13.66769 58.12899 40.65288 1.000 26.64756 128 TYR A CA 1
ATOM 680 C C . TYR A 1 87 ? 12.94243 58.49483 39.37083 1.000 30.51105 128 TYR A C 1
ATOM 681 O O . TYR A 1 87 ? 12.14605 57.71439 38.85194 1.000 29.08408 128 TYR A O 1
ATOM 690 N N . GLU A 1 88 ? 13.26522 59.66371 38.82637 1.000 29.07299 129 GLU A N 1
ATOM 691 C CA . GLU A 1 88 ? 12.95706 59.93882 37.42721 1.000 31.49628 129 GLU A CA 1
ATOM 692 C C . GLU A 1 88 ? 14.11538 59.40753 36.59519 1.000 28.14898 129 GLU A C 1
ATOM 693 O O . GLU A 1 88 ? 15.20984 59.99020 36.59118 1.000 25.84186 129 GLU A O 1
ATOM 699 N N . THR A 1 89 ? 13.88076 58.30015 35.89464 1.000 26.79536 130 THR A N 1
ATOM 700 C CA . THR A 1 89 ? 14.98025 57.57516 35.27668 1.000 28.40221 130 THR A CA 1
ATOM 701 C C . THR A 1 89 ? 14.43696 56.50480 34.34374 1.000 28.06601 130 THR A C 1
ATOM 702 O O . THR A 1 89 ? 13.34845 55.96218 34.56142 1.000 31.58556 130 THR A O 1
ATOM 706 N N . THR A 1 90 ? 15.21680 56.20090 33.31577 1.000 28.80044 131 THR A N 1
ATOM 707 C CA . THR A 1 90 ? 15.10035 54.91271 32.65218 1.000 32.19994 131 THR A CA 1
ATOM 708 C C . THR A 1 90 ? 15.85800 53.85888 33.45396 1.000 30.68373 131 THR A C 1
ATOM 709 O O . THR A 1 90 ? 16.80541 54.16567 34.18753 1.000 27.60137 131 THR A O 1
ATOM 713 N N . MET A 1 91 ? 15.45092 52.59365 33.29537 1.000 27.21456 132 MET A N 1
ATOM 714 C CA . MET A 1 91 ? 16.18947 51.53450 33.97470 1.000 26.33097 132 MET A CA 1
ATOM 715 C C . MET A 1 91 ? 17.60055 51.39988 33.42487 1.000 24.54995 132 MET A C 1
ATOM 716 O O . MET A 1 91 ? 18.51149 51.01603 34.16196 1.000 26.16053 132 MET A O 1
ATOM 721 N N . LYS A 1 92 ? 17.80183 51.70914 32.14265 1.000 28.31014 133 LYS A N 1
ATOM 722 C CA . LYS A 1 92 ? 19.14218 51.66107 31.55841 1.000 29.32956 133 LYS A CA 1
ATOM 723 C C . LYS A 1 92 ? 20.12112 52.54445 32.32886 1.000 30.70346 133 LYS A C 1
ATOM 724 O O . LYS A 1 92 ? 21.27385 52.15657 32.57561 1.000 26.46920 133 LYS A O 1
ATOM 730 N N . LYS A 1 93 ? 19.67993 53.74290 32.69823 1.000 24.74145 134 LYS A N 1
ATOM 731 C CA . LYS A 1 93 ? 20.52193 54.66634 33.44969 1.000 26.46060 134 LYS A CA 1
ATOM 732 C C . LYS A 1 93 ? 20.68974 54.20033 34.88978 1.000 21.74449 134 LYS A C 1
ATOM 733 O O . LYS A 1 93 ? 21.79764 54.23467 35.43821 1.000 22.50784 134 LYS A O 1
ATOM 739 N N . TYR A 1 94 ? 19.59429 53.75115 35.50976 1.000 20.90531 135 TYR A N 1
ATOM 740 C CA . TYR A 1 94 ? 19.65797 53.24965 36.87897 1.000 25.40527 135 TYR A CA 1
ATOM 741 C C . TYR A 1 94 ? 20.59884 52.05687 36.98571 1.000 23.28209 135 TYR A C 1
ATOM 742 O O . TYR A 1 94 ? 21.35443 51.93588 37.95469 1.000 20.55442 135 TYR A O 1
ATOM 751 N N . ASN A 1 95 ? 20.56621 51.16945 35.99173 1.000 21.19144 136 ASN A N 1
ATOM 752 C CA . ASN A 1 95 ? 21.39371 49.97004 36.02598 1.000 21.49849 136 ASN A CA 1
ATOM 753 C C . ASN A 1 95 ? 22.87695 50.30168 35.93518 1.000 24.29184 136 ASN A C 1
ATOM 754 O O . ASN A 1 95 ? 23.70126 49.63171 36.56300 1.000 23.61363 136 ASN A O 1
ATOM 759 N N . ARG A 1 96 ? 23.24580 51.32068 35.16006 1.000 24.14578 137 ARG A N 1
ATOM 760 C CA . ARG A 1 96 ? 24.66495 51.65486 35.05335 1.000 24.50848 137 ARG A CA 1
ATOM 761 C C . ARG A 1 96 ? 25.17581 52.29816 36.33744 1.000 23.69090 137 ARG A C 1
ATOM 762 O O . ARG A 1 96 ? 26.31918 52.06559 36.74356 1.000 25.09122 137 ARG A O 1
ATOM 770 N N . ILE A 1 97 ? 24.34140 53.09956 36.99505 1.000 21.66092 138 ILE A N 1
ATOM 771 C CA . ILE A 1 97 ? 24.75507 53.73149 38.24303 1.000 21.93455 138 ILE A CA 1
ATOM 772 C C . ILE A 1 97 ? 24.96414 52.67431 39.32274 1.000 23.27565 138 ILE A C 1
ATOM 773 O O . ILE A 1 97 ? 25.94578 52.71710 40.07595 1.000 22.39821 138 ILE A O 1
ATOM 778 N N . ASN A 1 98 ? 24.04850 51.70969 39.40146 1.000 21.87841 139 ASN A N 1
ATOM 779 C CA . ASN A 1 98 ? 24.16646 50.51564 40.23628 1.000 24.34453 139 ASN A CA 1
ATOM 780 C C . ASN A 1 98 ? 24.53594 50.85664 41.68108 1.000 19.48307 139 ASN A C 1
ATOM 781 O O . ASN A 1 98 ? 25.54399 50.39457 42.21692 1.000 22.38073 139 ASN A O 1
ATOM 786 N N A SER A 1 99 ? 23.68829 51.67174 42.31662 0.577 21.38372 140 SER A N 1
ATOM 787 N N B SER A 1 99 ? 23.68830 51.67434 42.31110 0.423 21.37969 140 SER A N 1
ATOM 788 C CA A SER A 1 99 ? 23.96294 52.08132 43.69087 0.577 22.26971 140 SER A CA 1
ATOM 789 C CA B SER A 1 99 ? 23.94441 52.08530 43.68759 0.423 22.29422 140 SER A CA 1
ATOM 790 C C A SER A 1 99 ? 23.79237 50.94048 44.68527 0.577 22.53016 140 SER A C 1
ATOM 791 C C B SER A 1 99 ? 23.80422 50.93426 44.67391 0.423 22.58163 140 SER A C 1
ATOM 792 O O A SER A 1 99 ? 24.34162 51.01676 45.78974 0.577 20.66602 140 SER A O 1
ATOM 793 O O B SER A 1 99 ? 24.38742 50.99748 45.76161 0.423 20.91118 140 SER A O 1
ATOM 798 N N . GLU A 1 100 ? 23.01941 49.90376 44.33525 1.000 23.09239 141 GLU A N 1
ATOM 799 C CA . GLU A 1 100 ? 22.95363 48.71560 45.18157 1.000 25.13100 141 GLU A CA 1
ATOM 800 C C . GLU A 1 100 ? 24.33938 48.09986 45.33863 1.000 22.22823 141 GLU A C 1
ATOM 801 O O . GLU A 1 100 ? 24.77300 47.77261 46.45173 1.000 23.13929 141 GLU A O 1
ATOM 807 N N . LYS A 1 101 ? 25.06915 47.98685 44.23014 1.000 23.42885 142 LYS A N 1
ATOM 808 C CA . LYS A 1 101 ? 26.40533 47.40883 44.27033 1.000 20.64502 142 LYS A CA 1
ATOM 809 C C . LYS A 1 101 ? 27.38441 48.35296 44.95515 1.000 27.14815 142 LYS A C 1
ATOM 810 O O . LYS A 1 101 ? 28.16216 47.93117 45.81826 1.000 21.95309 142 LYS A O 1
ATOM 816 N N . THR A 1 102 ? 27.34402 49.64416 44.60407 1.000 22.54305 143 THR A N 1
ATOM 817 C CA A THR A 1 102 ? 28.26349 50.61001 45.19859 0.570 22.93930 143 THR A CA 1
ATOM 818 C CA B THR A 1 102 ? 28.28075 50.59440 45.20058 0.430 22.71107 143 THR A CA 1
ATOM 819 C C . THR A 1 102 ? 28.15570 50.61343 46.71967 1.000 23.01598 143 THR A C 1
ATOM 820 O O . THR A 1 102 ? 29.15531 50.46370 47.43032 1.000 24.02580 143 THR A O 1
ATOM 827 N N . SER A 1 103 ? 26.93578 50.78899 47.23910 1.000 23.47497 144 SER A N 1
ATOM 828 C CA . SER A 1 103 ? 26.75938 50.85640 48.69145 1.000 24.18846 144 SER A CA 1
ATOM 829 C C . SER A 1 103 ? 27.11300 49.53342 49.36630 1.000 21.49465 144 SER A C 1
ATOM 830 O O . SER A 1 103 ? 27.75553 49.52517 50.42081 1.000 25.01254 144 SER A O 1
ATOM 833 N N . ALA A 1 104 ? 26.71247 48.40328 48.78160 1.000 20.60275 145 ALA A N 1
ATOM 834 C CA . ALA A 1 104 ? 26.98036 47.12729 49.44485 1.000 22.10508 145 ALA A CA 1
ATOM 835 C C . ALA A 1 104 ? 28.47088 46.87003 49.58724 1.000 23.49983 145 ALA A C 1
ATOM 836 O O . ALA A 1 104 ? 28.90584 46.21133 50.54387 1.000 20.56803 145 ALA A O 1
ATOM 838 N N . ILE A 1 105 ? 29.26917 47.37898 48.65750 1.000 18.10484 146 ILE A N 1
ATOM 839 C CA . ILE A 1 105 ? 30.68422 47.04690 48.66073 1.000 21.46789 146 ILE A CA 1
ATOM 840 C C . ILE A 1 105 ? 31.51256 48.10729 49.38945 1.000 23.55801 146 ILE A C 1
ATOM 841 O O . ILE A 1 105 ? 32.56912 47.78576 49.94594 1.000 24.12006 146 ILE A O 1
ATOM 846 N N . CYS A 1 106 ? 31.02701 49.35621 49.45824 1.000 20.49477 147 CYS A N 1
ATOM 847 C CA . CYS A 1 106 ? 31.72255 50.40003 50.21085 1.000 19.25452 147 CYS A CA 1
ATOM 848 C C . CYS A 1 106 ? 31.26794 50.51283 51.66344 1.000 26.37654 147 CYS A C 1
ATOM 849 O O . CYS A 1 106 ? 31.97664 51.12762 52.47243 1.000 23.62322 147 CYS A O 1
ATOM 852 N N . THR A 1 107 ? 30.11591 49.93642 52.01117 1.000 21.31211 148 THR A N 1
ATOM 853 C CA . THR A 1 107 ? 29.54882 49.99265 53.36109 1.000 21.14823 148 THR A CA 1
ATOM 854 C C . THR A 1 107 ? 29.14161 48.57617 53.75115 1.000 24.49784 148 THR A C 1
ATOM 855 O O . THR A 1 107 ? 27.95681 48.23822 53.76164 1.000 25.35539 148 THR A O 1
ATOM 859 N N . PRO A 1 108 ? 30.11070 47.71695 54.06648 1.000 26.17400 149 PRO A N 1
ATOM 860 C CA . PRO A 1 108 ? 29.83780 46.27362 54.10777 1.000 28.79758 149 PRO A CA 1
ATOM 861 C C . PRO A 1 108 ? 29.27704 45.73470 55.41240 1.000 31.75815 149 PRO A C 1
ATOM 862 O O . PRO A 1 108 ? 28.87481 44.56475 55.43197 1.000 28.26709 149 PRO A O 1
ATOM 866 N N . TYR A 1 109 ? 29.24794 46.51012 56.49301 1.000 27.00144 150 TYR A N 1
ATOM 867 C CA . TYR A 1 109 ? 28.92515 45.95415 57.80250 1.000 29.29963 150 TYR A CA 1
ATOM 868 C C . TYR A 1 109 ? 27.90271 46.82372 58.52968 1.000 27.39215 150 TYR A C 1
ATOM 869 O O . TYR A 1 109 ? 28.05687 47.14266 59.70810 1.000 37.07586 150 TYR A O 1
ATOM 878 N N . SER A 1 110 ? 26.84260 47.22739 57.84128 1.000 25.49619 151 SER A N 1
ATOM 879 C CA . SER A 1 110 ? 25.82077 48.08426 58.42631 1.000 25.19003 151 SER A CA 1
ATOM 880 C C . SER A 1 110 ? 24.46493 47.41312 58.30443 1.000 21.83085 151 SER A C 1
ATOM 881 O O . SER A 1 110 ? 24.30192 46.41404 57.60324 1.000 23.55847 151 SER A O 1
ATOM 884 N N . SER A 1 111 ? 23.47658 47.97679 58.99404 1.000 24.48826 152 SER A N 1
ATOM 885 C CA . SER A 1 111 ? 22.12248 47.46768 58.83708 1.000 20.59430 152 SER A CA 1
ATOM 886 C C . SER A 1 111 ? 21.61771 47.75508 57.42121 1.000 32.90752 152 SER A C 1
ATOM 887 O O . SER A 1 111 ? 22.21344 48.52586 56.65229 1.000 24.52610 152 SER A O 1
ATOM 890 N N . TYR A 1 112 ? 20.49237 47.12046 57.08629 1.000 23.85848 153 TYR A N 1
ATOM 891 C CA . TYR A 1 112 ? 19.90064 47.29429 55.77068 1.000 25.32050 153 TYR A CA 1
ATOM 892 C C . TYR A 1 112 ? 19.64130 48.76827 55.47358 1.000 28.44968 153 TYR A C 1
ATOM 893 O O . TYR A 1 112 ? 20.02450 49.27449 54.40974 1.000 26.34631 153 TYR A O 1
ATOM 902 N N . GLY A 1 113 ? 18.99935 49.47559 56.41262 1.000 25.29464 154 GLY A N 1
ATOM 903 C CA . GLY A 1 113 ? 18.64486 50.86825 56.18074 1.000 24.11927 154 GLY A CA 1
ATOM 904 C C . GLY A 1 113 ? 19.83807 51.80700 56.16379 1.000 25.18163 154 GLY A C 1
ATOM 905 O O . GLY A 1 113 ? 19.82314 52.81662 55.45346 1.000 24.24691 154 GLY A O 1
ATOM 906 N N . ASP A 1 114 ? 20.87771 51.50131 56.95040 1.000 22.58505 155 ASP A N 1
ATOM 907 C CA . ASP A 1 114 ? 22.10974 52.28252 56.93583 1.000 24.07825 155 ASP A CA 1
ATOM 908 C C . ASP A 1 114 ? 22.96879 51.98695 55.71141 1.000 25.10329 155 ASP A C 1
ATOM 909 O O . ASP A 1 114 ? 23.82552 52.80131 55.35292 1.000 26.47274 155 ASP A O 1
ATOM 914 N N . THR A 1 115 ? 22.77033 50.83847 55.06981 1.000 20.67282 156 THR A N 1
ATOM 915 C CA . THR A 1 115 ? 23.41401 50.58331 53.78838 1.000 23.33596 156 THR A CA 1
ATOM 916 C C . THR A 1 115 ? 22.65097 51.27984 52.66553 1.000 23.17533 156 THR A C 1
ATOM 917 O O . THR A 1 115 ? 23.25216 51.94359 51.81178 1.000 24.07401 156 THR A O 1
ATOM 921 N N . GLN A 1 116 ? 21.31764 51.17017 52.68587 1.000 21.97156 157 GLN A N 1
ATOM 922 C CA . GLN A 1 116 ? 20.49235 51.79437 51.65743 1.000 23.08823 157 GLN A CA 1
ATOM 923 C C . GLN A 1 116 ? 20.65356 53.31752 51.64812 1.000 23.23752 157 GLN A C 1
ATOM 924 O O . GLN A 1 116 ? 20.63642 53.94183 50.57963 1.000 22.58271 157 GLN A O 1
ATOM 930 N N . ILE A 1 117 ? 20.81345 53.94125 52.81993 1.000 24.26667 158 ILE A N 1
ATOM 931 C CA . ILE A 1 117 ? 20.91736 55.40119 52.82487 1.000 22.98163 158 ILE A CA 1
ATOM 932 C C . ILE A 1 117 ? 22.18685 55.83498 52.09828 1.000 23.16886 158 ILE A C 1
ATOM 933 O O . ILE A 1 117 ? 22.20853 56.87449 51.42326 1.000 24.25379 158 ILE A O 1
ATOM 938 N N . VAL A 1 118 ? 23.23999 55.02900 52.17735 1.000 20.38653 159 VAL A N 1
ATOM 939 C CA . VAL A 1 118 ? 24.45669 55.32271 51.42686 1.000 22.27750 159 VAL A CA 1
ATOM 940 C C . VAL A 1 118 ? 24.20334 55.16417 49.93141 1.000 21.37520 159 VAL A C 1
ATOM 941 O O . VAL A 1 118 ? 24.65636 55.98444 49.12529 1.000 25.08708 159 VAL A O 1
ATOM 945 N N . ALA A 1 119 ? 23.46366 54.11926 49.53634 1.000 21.15750 160 ALA A N 1
ATOM 946 C CA . ALA A 1 119 ? 23.06186 53.98325 48.13590 1.000 21.95692 160 ALA A CA 1
ATOM 947 C C . ALA A 1 119 ? 22.36500 55.24650 47.64095 1.000 23.05108 160 ALA A C 1
ATOM 948 O O . ALA A 1 119 ? 22.65445 55.75262 46.54538 1.000 21.05844 160 ALA A O 1
ATOM 950 N N . TYR A 1 120 ? 21.44920 55.77663 48.45259 1.000 21.01764 161 TYR A N 1
ATOM 951 C CA . TYR A 1 120 ? 20.71061 56.97364 48.06517 1.000 22.04501 161 TYR A CA 1
ATOM 952 C C . TYR A 1 120 ? 21.64686 58.16295 47.87250 1.000 22.00861 161 TYR A C 1
ATOM 953 O O . TYR A 1 120 ? 21.51246 58.91058 46.90056 1.000 24.96208 161 TYR A O 1
ATOM 962 N N . PHE A 1 121 ? 22.59848 58.36094 48.79685 1.000 21.37349 162 PHE A N 1
ATOM 963 C CA . PHE A 1 121 ? 23.51494 59.49683 48.68388 1.000 21.23667 162 PHE A CA 1
ATOM 964 C C . PHE A 1 121 ? 24.38133 59.38789 47.43393 1.000 24.92652 162 PHE A C 1
ATOM 965 O O . PHE A 1 121 ? 24.60930 60.38535 46.74143 1.000 23.05788 162 PHE A O 1
ATOM 973 N N . TYR A 1 122 ? 24.89655 58.19146 47.13797 1.000 19.67947 163 TYR A N 1
ATOM 974 C CA . TYR A 1 122 ? 25.69509 58.04902 45.92553 1.000 22.82372 163 TYR A CA 1
ATOM 975 C C . TYR A 1 122 ? 24.84011 58.25908 44.68020 1.000 23.49471 163 TYR A C 1
ATOM 976 O O . TYR A 1 122 ? 25.28684 58.88773 43.70866 1.000 20.73155 163 TYR A O 1
ATOM 985 N N . SER A 1 123 ? 23.59808 57.77151 44.69630 1.000 22.44267 164 SER A N 1
ATOM 986 C CA . SER A 1 123 ? 22.73918 57.97254 43.53437 1.000 22.03795 164 SER A CA 1
ATOM 987 C C . SER A 1 123 ? 22.40116 59.44946 43.34980 1.000 19.51873 164 SER A C 1
ATOM 988 O O . SER A 1 123 ? 22.27350 59.91269 42.21494 1.000 22.10145 164 SER A O 1
ATOM 991 N N . MET A 1 124 ? 22.26669 60.20336 44.44354 1.000 18.75446 165 MET A N 1
ATOM 992 C CA . MET A 1 124 ? 22.01480 61.63577 44.32399 1.000 20.55946 165 MET A CA 1
ATOM 993 C C . MET A 1 124 ? 23.14962 62.31170 43.57233 1.000 22.08722 165 MET A C 1
ATOM 994 O O . MET A 1 124 ? 22.92149 63.11541 42.65788 1.000 24.81467 165 MET A O 1
ATOM 999 N N . MET A 1 125 ? 24.38815 61.97388 43.93209 1.000 20.29197 166 MET A N 1
ATOM 1000 C CA . MET A 1 125 ? 25.53917 62.52149 43.22366 1.000 26.51200 166 MET A CA 1
ATOM 1001 C C . MET A 1 125 ? 25.49038 62.14429 41.75078 1.000 21.56504 166 MET A C 1
ATOM 1002 O O . MET A 1 125 ? 25.70573 62.98936 40.87764 1.000 22.56553 166 MET A O 1
ATOM 1007 N N . TYR A 1 126 ? 25.19213 60.87700 41.45385 1.000 20.45675 167 TYR A N 1
ATOM 1008 C CA . TYR A 1 126 ? 25.17441 60.44023 40.06073 1.000 24.41955 167 TYR A CA 1
ATOM 1009 C C . TYR A 1 126 ? 24.09136 61.15093 39.25725 1.000 21.13197 167 TYR A C 1
ATOM 1010 O O . TYR A 1 126 ? 24.33881 61.57155 38.12498 1.000 20.18158 167 TYR A O 1
ATOM 1019 N N . TYR A 1 127 ? 22.88047 61.28879 39.81586 1.000 18.80288 168 TYR A N 1
ATOM 1020 C CA . TYR A 1 127 ? 21.80856 61.94209 39.06171 1.000 24.62664 168 TYR A CA 1
ATOM 1021 C C . TYR A 1 127 ? 22.05365 63.44311 38.90611 1.000 23.14472 168 TYR A C 1
ATOM 1022 O O . TYR A 1 127 ? 21.84702 64.00174 37.82103 1.000 23.08946 168 TYR A O 1
ATOM 1031 N N . ILE A 1 128 ? 22.50456 64.11700 39.96296 1.000 23.16446 169 ILE A N 1
ATOM 1032 C CA . ILE A 1 128 ? 22.86980 65.52784 39.81414 1.000 18.88177 169 ILE A CA 1
ATOM 1033 C C . ILE A 1 128 ? 24.03369 65.67407 38.83923 1.000 25.69305 169 ILE A C 1
ATOM 1034 O O . ILE A 1 128 ? 24.03171 66.56048 37.97470 1.000 24.03009 169 ILE A O 1
ATOM 1039 N N . ASN A 1 129 ? 25.02132 64.77757 38.93046 1.000 27.27476 170 ASN A N 1
ATOM 1040 C CA . ASN A 1 129 ? 26.14221 64.80081 37.99491 1.000 26.38524 170 ASN A CA 1
ATOM 1041 C C . ASN A 1 129 ? 25.67304 64.68242 36.54700 1.000 25.91525 170 ASN A C 1
ATOM 1042 O O . ASN A 1 129 ? 26.17951 65.38516 35.66627 1.000 25.08561 170 ASN A O 1
ATOM 1047 N N . ASP A 1 130 ? 24.72778 63.78208 36.26865 1.000 22.86454 171 ASP A N 1
ATOM 1048 C CA . ASP A 1 130 ? 24.32369 63.60933 34.88139 1.000 24.70268 171 ASP A CA 1
ATOM 1049 C C . ASP A 1 130 ? 23.46212 64.76826 34.39637 1.000 28.48857 171 ASP A C 1
ATOM 1050 O O . ASP A 1 130 ? 23.40712 65.02059 33.18947 1.000 25.08952 171 ASP A O 1
ATOM 1055 N N . GLN A 1 131 ? 22.81182 65.49052 35.30899 1.000 24.48027 172 GLN A N 1
ATOM 1056 C CA . GLN A 1 131 ? 22.14952 66.73296 34.93230 1.000 27.70645 172 GLN A CA 1
ATOM 1057 C C . GLN A 1 131 ? 23.18023 67.81904 34.61481 1.000 29.43528 172 GLN A C 1
ATOM 1058 O O . GLN A 1 131 ? 23.06104 68.53166 33.60948 1.000 26.87766 172 GLN A O 1
ATOM 1064 N N . THR A 1 132 ? 24.22905 67.92605 35.43563 1.000 24.97493 173 THR A N 1
ATOM 1065 C CA . THR A 1 132 ? 25.31893 68.86161 35.15968 1.000 24.77918 173 THR A CA 1
ATOM 1066 C C . THR A 1 132 ? 26.05322 68.53204 33.86109 1.000 32.62883 173 THR A C 1
ATOM 1067 O O . THR A 1 132 ? 26.62888 69.43178 33.22559 1.000 29.42957 173 THR A O 1
ATOM 1071 N N . ALA A 1 133 ? 26.04186 67.25623 33.44708 1.000 24.05258 174 ALA A N 1
ATOM 1072 C CA . ALA A 1 133 ? 26.77754 66.82356 32.25512 1.000 27.01124 174 ALA A CA 1
ATOM 1073 C C . ALA A 1 133 ? 26.23997 67.43399 30.95805 1.000 30.62372 174 ALA A C 1
ATOM 1074 O O . ALA A 1 133 ? 26.91364 67.35274 29.91701 1.000 26.71251 174 ALA A O 1
ATOM 1076 N N . HIS A 1 134 ? 25.04798 68.03738 30.98786 1.000 27.99458 175 HIS A N 1
ATOM 1077 C CA . HIS A 1 134 ? 24.58114 68.79308 29.82605 1.000 31.21692 175 HIS A CA 1
ATOM 1078 C C . HIS A 1 134 ? 25.61246 69.83888 29.39552 1.000 27.14663 175 HIS A C 1
ATOM 1079 O O . HIS A 1 134 ? 25.80788 70.08434 28.19917 1.000 31.05703 175 HIS A O 1
ATOM 1086 N N . LEU A 1 135 ? 26.31356 70.43143 30.35889 1.000 25.25323 176 LEU A N 1
ATOM 1087 C CA . LEU A 1 135 ? 27.33824 71.42248 30.06218 1.000 33.20331 176 LEU A CA 1
ATOM 1088 C C . LEU A 1 135 ? 28.56206 70.84029 29.36500 1.000 37.52537 176 LEU A C 1
ATOM 1089 O O . LEU A 1 135 ? 29.40579 71.61445 28.89890 1.000 36.07819 176 LEU A O 1
ATOM 1094 N N . LYS A 1 136 ? 28.70137 69.51248 29.30462 1.000 29.76316 177 LYS A N 1
ATOM 1095 C CA . LYS A 1 136 ? 29.79973 68.93919 28.53142 1.000 35.31653 177 LYS A CA 1
ATOM 1096 C C . LYS A 1 136 ? 29.60557 69.16854 27.04035 1.000 35.90836 177 LYS A C 1
ATOM 1097 O O . LYS A 1 136 ? 30.58603 69.19094 26.29095 1.000 40.86960 177 LYS A O 1
ATOM 1103 N N . LEU A 1 137 ? 28.35583 69.33344 26.59384 1.000 33.97269 178 LEU A N 1
ATOM 1104 C CA . LEU A 1 137 ? 28.06349 69.46042 25.17224 1.000 42.06200 178 LEU A CA 1
ATOM 1105 C C . LEU A 1 137 ? 28.75864 70.68068 24.56686 1.000 38.21688 178 LEU A C 1
ATOM 1106 O O . LEU A 1 137 ? 29.11732 71.62811 25.27567 1.000 36.09407 178 LEU A O 1
ATOM 1111 N N . PRO A 1 138 ? 28.97502 70.67160 23.24997 1.000 45.99081 179 PRO A N 1
ATOM 1112 C CA . PRO A 1 138 ? 29.47091 71.88272 22.58401 1.000 42.96086 179 PRO A CA 1
ATOM 1113 C C . PRO A 1 138 ? 28.47553 73.02697 22.71923 1.000 48.13655 179 PRO A C 1
ATOM 1114 O O . PRO A 1 138 ? 27.26174 72.81706 22.81739 1.000 41.28277 179 PRO A O 1
ATOM 1118 N N . GLU A 1 139 ? 29.01281 74.25250 22.72949 1.000 46.49289 180 GLU A N 1
ATOM 1119 C CA . GLU A 1 139 ? 28.20805 75.43026 23.05041 1.000 54.85417 180 GLU A CA 1
ATOM 1120 C C . GLU A 1 139 ? 26.99756 75.56141 22.13759 1.000 49.42766 180 GLU A C 1
ATOM 1121 O O . GLU A 1 139 ? 25.98043 76.13183 22.53919 1.000 56.41854 180 GLU A O 1
ATOM 1127 N N . SER A 1 140 ? 27.08601 75.03540 20.91638 1.000 55.37764 181 SER A N 1
ATOM 1128 C CA . SER A 1 140 ? 25.95368 75.07694 19.99944 1.000 57.00657 181 SER A CA 1
ATOM 1129 C C . SER A 1 140 ? 24.73746 74.36103 20.57707 1.000 57.07562 181 SER A C 1
ATOM 1130 O O . SER A 1 140 ? 23.59584 74.77225 20.33973 1.000 61.59450 181 SER A O 1
ATOM 1133 N N . GLU A 1 141 ? 24.95894 73.29489 21.34462 1.000 48.42800 182 GLU A N 1
ATOM 1134 C CA . GLU A 1 141 ? 23.88667 72.40752 21.77100 1.000 45.72106 182 GLU A CA 1
ATOM 1135 C C . GLU A 1 141 ? 23.42354 72.65067 23.19910 1.000 37.31972 182 GLU A C 1
ATOM 1136 O O . GLU A 1 141 ? 22.54393 71.93117 23.68537 1.000 34.87032 182 GLU A O 1
ATOM 1142 N N . ILE A 1 142 ? 23.97044 73.64191 23.87797 1.000 37.32293 183 ILE A N 1
ATOM 1143 C CA . ILE A 1 142 ? 23.60837 73.87176 25.26741 1.000 39.17313 183 ILE A CA 1
ATOM 1144 C C . ILE A 1 142 ? 22.31153 74.67208 25.32558 1.000 37.02336 183 ILE A C 1
ATOM 1145 O O . ILE A 1 142 ? 22.13303 75.64778 24.58927 1.000 39.59219 183 ILE A O 1
ATOM 1150 N N . GLU A 1 143 ? 21.38567 74.23260 26.17416 1.000 31.30812 184 GLU A N 1
ATOM 1151 C CA . GLU A 1 143 ? 20.07458 74.85234 26.33745 1.000 30.62536 184 GLU A CA 1
ATOM 1152 C C . GLU A 1 143 ? 20.05622 75.61470 27.65723 1.000 32.31164 184 GLU A C 1
ATOM 1153 O O . GLU A 1 143 ? 20.13276 75.00163 28.72691 1.000 28.97617 184 GLU A O 1
ATOM 1159 N N . SER A 1 144 ? 19.93743 76.94585 27.57928 1.000 25.02188 185 SER A N 1
ATOM 1160 C CA A SER A 1 144 ? 19.95945 77.74852 28.79737 0.682 30.00056 185 SER A CA 1
ATOM 1161 C CA B SER A 1 144 ? 19.93167 77.77996 28.78025 0.318 30.00618 185 SER A CA 1
ATOM 1162 C C . SER A 1 144 ? 18.85406 77.34514 29.76646 1.000 28.10914 185 SER A C 1
ATOM 1163 O O . SER A 1 144 ? 19.04974 77.42224 30.98596 1.000 30.16293 185 SER A O 1
ATOM 1168 N N . GLU A 1 145 ? 17.69140 76.91043 29.25924 1.000 25.43323 186 GLU A N 1
ATOM 1169 C CA . GLU A 1 145 ? 16.60129 76.53232 30.15555 1.000 28.66996 186 GLU A CA 1
ATOM 1170 C C . GLU A 1 145 ? 16.95845 75.32884 31.01850 1.000 27.15634 186 GLU A C 1
ATOM 1171 O O . GLU A 1 145 ? 16.50750 75.24175 32.16438 1.000 25.53893 186 GLU A O 1
ATOM 1177 N N . LEU A 1 146 ? 17.74602 74.38673 30.49384 1.000 27.32366 187 LEU A N 1
ATOM 1178 C CA . LEU A 1 146 ? 18.15845 73.25261 31.32052 1.000 29.98104 187 LEU A CA 1
ATOM 1179 C C . LEU A 1 146 ? 19.12269 73.69186 32.41026 1.000 28.98352 187 LEU A C 1
ATOM 1180 O O . LEU A 1 146 ? 19.08057 73.16300 33.52578 1.000 27.98151 187 LEU A O 1
ATOM 1185 N N . ILE A 1 147 ? 19.98014 74.66721 32.10943 1.000 26.32529 188 ILE A N 1
ATOM 1186 C CA . ILE A 1 147 ? 20.89859 75.19716 33.11207 1.000 24.98303 188 ILE A CA 1
ATOM 1187 C C . ILE A 1 147 ? 20.14095 75.97546 34.18631 1.000 29.94879 188 ILE A C 1
ATOM 1188 O O . ILE A 1 147 ? 20.47040 75.88948 35.37687 1.000 26.43580 188 ILE A O 1
ATOM 1193 N N . ASP A 1 148 ? 19.13385 76.76400 33.78434 1.000 24.64280 189 ASP A N 1
ATOM 1194 C CA . ASP A 1 148 ? 18.27687 77.43755 34.75664 1.000 23.15155 189 ASP A CA 1
ATOM 1195 C C . ASP A 1 148 ? 17.63869 76.43015 35.70141 1.000 28.17881 189 ASP A C 1
ATOM 1196 O O . ASP A 1 148 ? 17.63418 76.62299 36.92312 1.000 27.57669 189 ASP A O 1
ATOM 1201 N N . ILE A 1 149 ? 17.05894 75.36358 35.13718 1.000 24.25863 190 ILE A N 1
ATOM 1202 C CA . ILE A 1 149 ? 16.47014 74.29265 35.94176 1.000 24.57444 190 ILE A CA 1
ATOM 1203 C C . ILE A 1 149 ? 17.49868 73.71882 36.91539 1.000 24.88604 190 ILE A C 1
ATOM 1204 O O . ILE A 1 149 ? 17.23242 73.57607 38.11339 1.000 26.10890 190 ILE A O 1
ATOM 1209 N N . LEU A 1 150 ? 18.69269 73.38614 36.41698 1.000 23.17372 191 LEU A N 1
ATOM 1210 C CA . LEU A 1 150 ? 19.71456 72.79594 37.27683 1.000 25.36776 191 LEU A CA 1
ATOM 1211 C C . LEU A 1 150 ? 20.04430 73.70993 38.44979 1.000 27.08009 191 LEU A C 1
ATOM 1212 O O . LEU A 1 150 ? 20.04892 73.27578 39.60980 1.000 25.03121 191 LEU A O 1
ATOM 1217 N N . ASN A 1 151 ? 20.32644 74.98579 38.16206 1.000 28.02951 192 ASN A N 1
ATOM 1218 C CA . ASN A 1 151 ? 20.67662 75.94099 39.21336 1.000 28.12330 192 ASN A CA 1
ATOM 1219 C C . ASN A 1 151 ? 19.55048 76.08237 40.23402 1.000 28.14829 192 ASN A C 1
ATOM 1220 O O . ASN A 1 151 ? 19.80242 76.15202 41.44322 1.000 30.58319 192 ASN A O 1
ATOM 1225 N N . ASP A 1 152 ? 18.29941 76.09551 39.77231 1.000 24.92546 193 ASP A N 1
ATOM 1226 C CA A ASP A 1 152 ? 17.19648 76.18256 40.72014 0.437 30.07772 193 ASP A CA 1
ATOM 1227 C CA B ASP A 1 152 ? 17.15882 76.16540 40.68693 0.563 30.07478 193 ASP A CA 1
ATOM 1228 C C . ASP A 1 152 ? 17.03429 74.88802 41.51184 1.000 33.45834 193 ASP A C 1
ATOM 1229 O O . ASP A 1 152 ? 16.71578 74.93583 42.70624 1.000 27.01827 193 ASP A O 1
ATOM 1238 N N . ASP A 1 153 ? 17.25773 73.72804 40.87550 1.000 27.86200 194 ASP A N 1
ATOM 1239 C CA . ASP A 1 153 ? 17.10117 72.44805 41.56768 1.000 24.75362 194 ASP A CA 1
ATOM 1240 C C . ASP A 1 153 ? 18.04566 72.34145 42.75839 1.000 28.28187 194 ASP A C 1
ATOM 1241 O O . ASP A 1 153 ? 17.63808 71.91994 43.84477 1.000 26.88498 194 ASP A O 1
ATOM 1246 N N . ILE A 1 154 ? 19.32421 72.69751 42.57476 1.000 24.80558 195 ILE A N 1
ATOM 1247 C CA . ILE A 1 154 ? 20.26412 72.44870 43.66602 1.000 27.41912 195 ILE A CA 1
ATOM 1248 C C . ILE A 1 154 ? 20.00318 73.39236 44.83614 1.000 29.49187 195 ILE A C 1
ATOM 1249 O O . ILE A 1 154 ? 20.24910 73.03267 45.99594 1.000 27.57263 195 ILE A O 1
ATOM 1254 N N . LEU A 1 155 ? 19.47307 74.58879 44.57014 1.000 28.23161 196 LEU A N 1
ATOM 1255 C CA . LEU A 1 155 ? 19.07359 75.47427 45.66488 1.000 27.43692 196 LEU A CA 1
ATOM 1256 C C . LEU A 1 155 ? 17.90568 74.88610 46.45187 1.000 29.29829 196 LEU A C 1
ATOM 1257 O O . LEU A 1 155 ? 17.87491 74.95574 47.68683 1.000 30.19145 196 LEU A O 1
ATOM 1262 N N . ILE A 1 156 ? 16.93897 74.29667 45.75100 1.000 25.73559 197 ILE A N 1
ATOM 1263 C CA . ILE A 1 156 ? 15.77961 73.71260 46.41454 1.000 28.01976 197 ILE A CA 1
ATOM 1264 C C . ILE A 1 156 ? 16.16946 72.43762 47.15607 1.000 32.52439 197 ILE A C 1
ATOM 1265 O O . ILE A 1 156 ? 15.68361 72.17779 48.26641 1.000 25.65600 197 ILE A O 1
ATOM 1270 N N . TYR A 1 157 ? 17.05728 71.62712 46.56364 1.000 26.01136 198 TYR A N 1
ATOM 1271 C CA . TYR A 1 157 ? 17.59202 70.46379 47.27124 1.000 25.91746 198 TYR A CA 1
ATOM 1272 C C . TYR A 1 157 ? 18.30810 70.89260 48.54657 1.000 28.60201 198 TYR A C 1
ATOM 1273 O O . TYR A 1 157 ? 18.12026 70.29784 49.61830 1.000 30.02809 198 TYR A O 1
ATOM 1282 N N . LEU A 1 158 ? 19.16803 71.90756 48.43362 1.000 25.73106 199 LEU A N 1
ATOM 1283 C CA . LEU A 1 158 ? 19.87900 72.42881 49.59507 1.000 30.31370 199 LEU A CA 1
ATOM 1284 C C . LEU A 1 158 ? 18.91549 72.81480 50.71368 1.000 31.07954 199 LEU A C 1
ATOM 1285 O O . LEU A 1 158 ? 19.14026 72.48500 51.88358 1.000 28.69499 199 LEU A O 1
ATOM 1290 N N . ASN A 1 159 ? 17.82710 73.50313 50.37060 1.000 28.46074 200 ASN A N 1
ATOM 1291 C CA . ASN A 1 159 ? 16.87549 73.91273 51.39129 1.000 30.83712 200 ASN A CA 1
ATOM 1292 C C . ASN A 1 159 ? 16.21243 72.71373 52.04995 1.000 32.93864 200 ASN A C 1
ATOM 1293 O O . ASN A 1 159 ? 15.86723 72.76917 53.23632 1.000 31.44000 200 ASN A O 1
ATOM 1298 N N . GLU A 1 160 ? 15.99970 71.63409 51.29641 1.000 25.48998 201 GLU A N 1
ATOM 1299 C CA . GLU A 1 160 ? 15.37840 70.45341 51.88462 1.000 28.81816 201 GLU A CA 1
ATOM 1300 C C . GLU A 1 160 ? 16.25053 69.86601 52.99518 1.000 32.24996 201 GLU A C 1
ATOM 1301 O O . GLU A 1 160 ? 15.73719 69.42154 54.02983 1.000 30.75450 201 GLU A O 1
ATOM 1307 N N . PHE A 1 161 ? 17.57481 69.87046 52.80770 1.000 31.99503 202 PHE A N 1
ATOM 1308 C CA . PHE A 1 161 ? 18.46584 69.47645 53.89454 1.000 31.71063 202 PHE A CA 1
ATOM 1309 C C . PHE A 1 161 ? 18.44853 70.50825 55.02454 1.000 34.36429 202 PHE A C 1
ATOM 1310 O O . PHE A 1 161 ? 18.45289 70.14165 56.20578 1.000 32.94989 202 PHE A O 1
ATOM 1318 N N . MET A 1 162 ? 18.41846 71.80307 54.69031 1.000 30.73005 203 MET A N 1
ATOM 1319 C CA . MET A 1 162 ? 18.28463 72.81996 55.73353 1.000 34.72187 203 MET A CA 1
ATOM 1320 C C . MET A 1 162 ? 17.03916 72.59918 56.58640 1.000 33.92044 203 MET A C 1
ATOM 1321 O O . MET A 1 162 ? 17.04910 72.91169 57.78236 1.000 33.40656 203 MET A O 1
ATOM 1326 N N . SER A 1 163 ? 15.96988 72.04337 56.00403 1.000 27.92345 204 SER A N 1
ATOM 1327 C CA . SER A 1 163 ? 14.69216 71.98207 56.70324 1.000 36.25521 204 SER A CA 1
ATOM 1328 C C . SER A 1 163 ? 14.65206 70.91888 57.79315 1.000 39.85130 204 SER A C 1
ATOM 1329 O O . SER A 1 163 ? 13.77900 70.98960 58.66205 1.000 37.89431 204 SER A O 1
ATOM 1332 N N . ILE A 1 164 ? 15.55925 69.93665 57.77102 1.000 37.82372 205 ILE A N 1
ATOM 1333 C CA . ILE A 1 164 ? 15.66146 68.95747 58.84994 1.000 35.32240 205 ILE A CA 1
ATOM 1334 C C . ILE A 1 164 ? 16.70636 69.34596 59.87590 1.000 35.39236 205 ILE A C 1
ATOM 1335 O O . ILE A 1 164 ? 16.92886 68.60110 60.83826 1.000 40.13203 205 ILE A O 1
ATOM 1340 N N . PHE A 1 165 ? 17.36153 70.48262 59.69934 1.000 32.80168 206 PHE A N 1
ATOM 1341 C CA . PHE A 1 165 ? 18.51118 70.86213 60.51145 1.000 33.47241 206 PHE A CA 1
ATOM 1342 C C . PHE A 1 165 ? 18.05341 71.83165 61.59798 1.000 39.83995 206 PHE A C 1
ATOM 1343 O O . PHE A 1 165 ? 17.67932 72.97327 61.30484 1.000 34.23911 206 PHE A O 1
ATOM 1351 N N . GLU A 1 166 ? 18.07821 71.37173 62.84744 1.000 34.93667 207 GLU A N 1
ATOM 1352 C CA . GLU A 1 166 ? 17.83583 72.22450 64.01170 1.000 42.77133 207 GLU A CA 1
ATOM 1353 C C . GLU A 1 166 ? 18.82813 71.83282 65.09251 1.000 37.33478 207 GLU A C 1
ATOM 1354 O O . GLU A 1 166 ? 18.53272 71.01277 65.96863 1.000 36.20777 207 GLU A O 1
ATOM 1360 N N . PRO A 1 167 ? 20.02730 72.39963 65.05844 1.000 34.74292 208 PRO A N 1
ATOM 1361 C CA . PRO A 1 167 ? 21.07920 71.93648 65.96660 1.000 39.28285 208 PRO A CA 1
ATOM 1362 C C . PRO A 1 167 ? 20.75772 72.27422 67.41039 1.000 47.04626 208 PRO A C 1
ATOM 1363 O O . PRO A 1 167 ? 20.05109 73.23918 67.71027 1.000 40.10206 208 PRO A O 1
ATOM 1367 N N . GLU A 1 168 ? 21.29574 71.45237 68.30892 1.000 42.82540 209 GLU A N 1
ATOM 1368 C CA . GLU A 1 168 ? 21.16529 71.71416 69.73478 1.000 49.08540 209 GLU A CA 1
ATOM 1369 C C . GLU A 1 168 ? 22.05523 72.87623 70.16485 1.000 51.44423 209 GLU A C 1
ATOM 1370 O O . GLU A 1 168 ? 21.67107 73.66433 71.03554 1.000 54.81562 209 GLU A O 1
ATOM 1376 N N . ASP A 1 169 ? 23.22099 73.01754 69.54275 1.000 45.67621 210 ASP A N 1
ATOM 1377 C CA . ASP A 1 169 ? 24.19572 74.03922 69.88197 1.000 47.14370 210 ASP A CA 1
ATOM 1378 C C . ASP A 1 169 ? 24.13860 75.15308 68.84328 1.000 53.77089 210 ASP A C 1
ATOM 1379 O O . ASP A 1 169 ? 24.16760 74.88773 67.63534 1.000 46.61335 210 ASP A O 1
ATOM 1384 N N . ALA A 1 170 ? 24.08176 76.39954 69.32568 1.000 51.05213 211 ALA A N 1
ATOM 1385 C CA . ALA A 1 170 ? 23.99938 77.55761 68.44121 1.000 44.27965 211 ALA A CA 1
ATOM 1386 C C . ALA A 1 170 ? 25.24794 77.71811 67.58885 1.000 43.17698 211 ALA A C 1
ATOM 1387 O O . ALA A 1 170 ? 25.16983 78.25392 66.47649 1.000 39.05876 211 ALA A O 1
ATOM 1389 N N . GLN A 1 171 ? 26.40885 77.28643 68.08679 1.000 40.70243 212 GLN A N 1
ATOM 1390 C CA . GLN A 1 171 ? 27.60727 77.39059 67.26596 1.000 42.12563 212 GLN A CA 1
ATOM 1391 C C . GLN A 1 171 ? 27.50653 76.51009 66.02514 1.000 39.42533 212 GLN A C 1
ATOM 1392 O O . GLN A 1 171 ? 28.13167 76.81195 65.00381 1.000 39.83730 212 GLN A O 1
ATOM 1398 N N . ASP A 1 172 ? 26.70157 75.44868 66.08011 1.000 35.65301 213 ASP A N 1
ATOM 1399 C CA . ASP A 1 172 ? 26.54240 74.58108 64.91943 1.000 37.07810 213 ASP A CA 1
ATOM 1400 C C . ASP A 1 172 ? 25.64114 75.21729 63.86625 1.000 36.04391 213 ASP A C 1
ATOM 1401 O O . ASP A 1 172 ? 25.90943 75.09088 62.66588 1.000 30.54536 213 ASP A O 1
ATOM 1406 N N . LEU A 1 173 ? 24.58422 75.92033 64.28974 1.000 37.13839 214 LEU A N 1
ATOM 1407 C CA . LEU A 1 173 ? 23.80772 76.71637 63.34089 1.000 38.13927 214 LEU A CA 1
ATOM 1408 C C . LEU A 1 173 ? 24.69479 77.72905 62.63145 1.000 34.87328 214 LEU A C 1
ATOM 1409 O O . LEU A 1 173 ? 24.58428 77.92847 61.41693 1.000 35.67608 214 LEU A O 1
ATOM 1414 N N . GLU A 1 174 ? 25.58950 78.37266 63.37593 1.000 36.11222 215 GLU A N 1
ATOM 1415 C CA . GLU A 1 174 ? 26.46825 79.36083 62.77587 1.000 36.74564 215 GLU A CA 1
ATOM 1416 C C . GLU A 1 174 ? 27.49418 78.71590 61.85495 1.000 42.06689 215 GLU A C 1
ATOM 1417 O O . GLU A 1 174 ? 27.89467 79.32251 60.85327 1.000 33.90663 215 GLU A O 1
ATOM 1423 N N . ARG A 1 175 ? 27.94695 77.50368 62.18355 1.000 35.15126 216 ARG A N 1
ATOM 1424 C CA . ARG A 1 175 ? 28.88986 76.81286 61.31224 1.000 35.99850 216 ARG A CA 1
ATOM 1425 C C . ARG A 1 175 ? 28.31938 76.67278 59.90520 1.000 27.29425 216 ARG A C 1
ATOM 1426 O O . ARG A 1 175 ? 28.97451 77.02003 58.91771 1.000 34.49356 216 ARG A O 1
ATOM 1434 N N . ILE A 1 176 ? 27.08448 76.19003 59.80246 1.000 26.07958 217 ILE A N 1
ATOM 1435 C CA . ILE A 1 176 ? 26.46149 75.99721 58.49752 1.000 30.17420 217 ILE A CA 1
ATOM 1436 C C . ILE A 1 176 ? 26.16783 77.34192 57.83931 1.000 31.38522 217 ILE A C 1
ATOM 1437 O O . ILE A 1 176 ? 26.43794 77.53781 56.64995 1.000 31.29094 217 ILE A O 1
ATOM 1442 N N . TRP A 1 177 ? 25.61149 78.28617 58.60605 1.000 35.99050 218 TRP A N 1
ATOM 1443 C CA . TRP A 1 177 ? 25.26853 79.60465 58.06897 1.000 32.29656 218 TRP A CA 1
ATOM 1444 C C . TRP A 1 177 ? 26.47417 80.27747 57.42573 1.000 29.39638 218 TRP A C 1
ATOM 1445 O O . TRP A 1 177 ? 26.40586 80.74116 56.28262 1.000 32.28254 218 TRP A O 1
ATOM 1456 N N . ASP A 1 178 ? 27.60443 80.31373 58.13520 1.000 32.08034 219 ASP A N 1
ATOM 1457 C CA . ASP A 1 178 ? 28.79910 80.92924 57.56872 1.000 34.43534 219 ASP A CA 1
ATOM 1458 C C . ASP A 1 178 ? 29.33386 80.15583 56.37151 1.000 41.29265 219 ASP A C 1
ATOM 1459 O O . ASP A 1 178 ? 30.03077 80.73490 55.53339 1.000 40.32658 219 ASP A O 1
ATOM 1464 N N . PHE A 1 179 ? 29.02272 78.86494 56.27835 1.000 36.35564 220 PHE A N 1
ATOM 1465 C CA . PHE A 1 179 ? 29.53672 78.01285 55.21362 1.000 32.91536 220 PHE A CA 1
ATOM 1466 C C . PHE A 1 179 ? 28.72542 78.13147 53.92926 1.000 31.27854 220 PHE A C 1
ATOM 1467 O O . PHE A 1 179 ? 29.19679 77.69648 52.87539 1.000 30.75200 220 PHE A O 1
ATOM 1475 N N . LEU A 1 180 ? 27.52477 78.72050 53.99051 1.000 26.58758 221 LEU A N 1
ATOM 1476 C CA . LEU A 1 180 ? 26.68428 78.86338 52.80335 1.000 27.17453 221 LEU A CA 1
ATOM 1477 C C . LEU A 1 180 ? 27.31729 79.72527 51.71331 1.000 31.70856 221 LEU A C 1
ATOM 1478 O O . LEU A 1 180 ? 26.93726 79.58895 50.54447 1.000 30.79505 221 LEU A O 1
ATOM 1483 N N . ASP A 1 181 ? 28.25217 80.61424 52.06666 1.000 29.10885 222 ASP A N 1
ATOM 1484 C CA . ASP A 1 181 ? 28.98863 81.43965 51.10966 1.000 35.52645 222 ASP A CA 1
ATOM 1485 C C . ASP A 1 181 ? 28.07042 82.15431 50.12625 1.000 33.66204 222 ASP A C 1
ATOM 1486 O O . ASP A 1 181 ? 27.16945 82.89300 50.53802 1.000 30.07444 222 ASP A O 1
ATOM 1491 N N . PHE A 1 182 ? 28.26838 81.91602 48.82434 1.000 30.42671 223 PHE A N 1
ATOM 1492 C CA . PHE A 1 182 ? 27.46536 82.60362 47.81707 1.000 31.31294 223 PHE A CA 1
ATOM 1493 C C . PHE A 1 182 ? 25.98508 82.23353 47.85636 1.000 35.37434 223 PHE A C 1
ATOM 1494 O O . PHE A 1 182 ? 25.18028 82.93159 47.22506 1.000 36.31057 223 PHE A O 1
ATOM 1502 N N . TYR A 1 183 ? 25.59011 81.18027 48.57889 1.000 30.13092 224 TYR A N 1
ATOM 1503 C CA . TYR A 1 183 ? 24.16674 80.89065 48.72730 1.000 27.71595 224 TYR A CA 1
ATOM 1504 C C . TYR A 1 183 ? 23.53188 81.60479 49.90746 1.000 26.29916 224 TYR A C 1
ATOM 1505 O O . TYR A 1 183 ? 22.29940 81.64399 49.99774 1.000 28.96260 224 TYR A O 1
ATOM 1514 N N . GLN A 1 184 ? 24.33729 82.13484 50.82092 1.000 28.91800 225 GLN A N 1
ATOM 1515 C CA . GLN A 1 184 ? 23.79436 82.72748 52.03910 1.000 33.36805 225 GLN A CA 1
ATOM 1516 C C . GLN A 1 184 ? 22.71727 83.78071 51.78855 1.000 35.67214 225 GLN A C 1
ATOM 1517 O O . GLN A 1 184 ? 21.69866 83.75365 52.50244 1.000 34.97529 225 GLN A O 1
ATOM 1523 N N . PRO A 1 185 ? 22.84050 84.69174 50.80979 1.000 34.40919 226 PRO A N 1
ATOM 1524 C CA . PRO A 1 185 ? 21.78271 85.70390 50.62478 1.000 36.39645 226 PRO A CA 1
ATOM 1525 C C . PRO A 1 185 ? 20.41764 85.12259 50.31170 1.000 41.69472 226 PRO A C 1
ATOM 1526 O O . PRO A 1 185 ? 19.42125 85.83397 50.45641 1.000 39.30075 226 PRO A O 1
ATOM 1530 N N . TYR A 1 186 ? 20.32407 83.85407 49.90880 1.000 37.06464 227 TYR A N 1
ATOM 1531 C CA . TYR A 1 186 ? 19.01798 83.26999 49.62298 1.000 31.31728 227 TYR A CA 1
ATOM 1532 C C . TYR A 1 186 ? 18.29266 82.78405 50.86751 1.000 35.63380 227 TYR A C 1
ATOM 1533 O O . TYR A 1 186 ? 17.09049 82.51257 50.79437 1.000 38.72694 227 TYR A O 1
ATOM 1542 N N . PHE A 1 187 ? 18.98080 82.68879 51.99951 1.000 35.24835 228 PHE A N 1
ATOM 1543 C CA . PHE A 1 187 ? 18.45174 82.06440 53.19984 1.000 38.11520 228 PHE A CA 1
ATOM 1544 C C . PHE A 1 187 ? 18.36497 83.08182 54.33461 1.000 36.37547 228 PHE A C 1
ATOM 1545 O O . PHE A 1 187 ? 18.97602 84.15126 54.28991 1.000 37.83138 228 PHE A O 1
ATOM 1553 N N . SER A 1 188 ? 17.61031 82.73525 55.37354 1.000 35.09826 229 SER A N 1
ATOM 1554 C CA . SER A 1 188 ? 17.63625 83.52217 56.59570 1.000 40.12051 229 SER A CA 1
ATOM 1555 C C . SER A 1 188 ? 17.55172 82.59284 57.79589 1.000 41.06107 229 SER A C 1
ATOM 1556 O O . SER A 1 188 ? 17.06235 81.46434 57.70187 1.000 45.92274 229 SER A O 1
ATOM 1559 N N . LYS A 1 189 ? 18.05224 83.07992 58.92924 1.000 43.47615 230 LYS A N 1
ATOM 1560 C CA . LYS A 1 189 ? 17.94272 82.36933 60.19931 1.000 46.78429 230 LYS A CA 1
ATOM 1561 C C . LYS A 1 189 ? 16.60198 82.70361 60.85097 1.000 52.50710 230 LYS A C 1
ATOM 1562 O O . LYS A 1 189 ? 16.40508 83.81060 61.36167 1.000 62.31210 230 LYS A O 1
ATOM 1568 N N . VAL A 1 190 ? 15.67965 81.74464 60.81492 1.000 53.68832 231 VAL A N 1
ATOM 1569 C CA . VAL A 1 190 ? 14.37400 81.81494 61.45917 1.000 54.17625 231 VAL A CA 1
ATOM 1570 C C . VAL A 1 190 ? 14.22710 80.57165 62.32379 1.000 63.41525 231 VAL A C 1
ATOM 1571 O O . VAL A 1 190 ? 14.74627 79.50636 61.97926 1.000 65.60178 231 VAL A O 1
ATOM 1575 N N . ASP A 1 191 ? 13.53259 80.69922 63.45773 1.000 62.41136 232 ASP A N 1
ATOM 1576 C CA . ASP A 1 191 ? 13.14846 79.55132 64.27763 1.000 68.35667 232 ASP A CA 1
ATOM 1577 C C . ASP A 1 191 ? 14.35371 78.91632 64.97729 1.000 63.22565 232 ASP A C 1
ATOM 1578 O O . ASP A 1 191 ? 14.18118 77.96818 65.75092 1.000 68.41021 232 ASP A O 1
ATOM 1583 N N . GLY A 1 192 ? 15.56354 79.42919 64.76747 1.000 56.75742 233 GLY A N 1
ATOM 1584 C CA . GLY A 1 192 ? 16.74597 78.63605 65.03554 1.000 57.97132 233 GLY A CA 1
ATOM 1585 C C . GLY A 1 192 ? 17.06526 77.65110 63.93062 1.000 53.23484 233 GLY A C 1
ATOM 1586 O O . GLY A 1 192 ? 17.76945 76.66471 64.16951 1.000 54.33105 233 GLY A O 1
ATOM 1587 N N . LYS A 1 193 ? 16.53755 77.88250 62.72903 1.000 43.77677 234 LYS A N 1
ATOM 1588 C CA . LYS A 1 193 ? 16.78304 77.08040 61.54203 1.000 45.65140 234 LYS A CA 1
ATOM 1589 C C . LYS A 1 193 ? 17.18527 78.00641 60.40349 1.000 47.44321 234 LYS A C 1
ATOM 1590 O O . LYS A 1 193 ? 17.01901 79.22606 60.46967 1.000 44.52493 234 LYS A O 1
ATOM 1596 N N . ILE A 1 194 ? 17.72441 77.41538 59.34851 1.000 41.19923 235 ILE A N 1
ATOM 1597 C CA . ILE A 1 194 ? 18.06049 78.13578 58.13027 1.000 34.55402 235 ILE A CA 1
ATOM 1598 C C . ILE A 1 194 ? 16.98756 77.79984 57.10789 1.000 31.82759 235 ILE A C 1
ATOM 1599 O O . ILE A 1 194 ? 16.66122 76.62316 56.90867 1.000 37.01328 235 ILE A O 1
ATOM 1604 N N . VAL A 1 195 ? 16.39427 78.81915 56.49176 1.000 38.39409 236 VAL A N 1
ATOM 1605 C CA . VAL A 1 195 ? 15.21644 78.60934 55.65331 1.000 37.13039 236 VAL A CA 1
ATOM 1606 C C . VAL A 1 195 ? 15.33775 79.41294 54.36175 1.000 42.95818 236 VAL A C 1
ATOM 1607 O O . VAL A 1 195 ? 15.74704 80.58008 54.37235 1.000 33.72934 236 VAL A O 1
ATOM 1611 N N . LEU A 1 196 ? 15.00655 78.76385 53.24433 1.000 39.00865 237 LEU A N 1
ATOM 1612 C CA . LEU A 1 196 ? 15.01220 79.42221 51.94811 1.000 40.67889 237 LEU A CA 1
ATOM 1613 C C . LEU A 1 196 ? 13.80677 80.34201 51.83144 1.000 45.04420 237 LEU A C 1
ATOM 1614 O O . LEU A 1 196 ? 12.69575 79.98646 52.23387 1.000 47.32278 237 LEU A O 1
ATOM 1619 N N . ASP A 1 197 ? 14.03789 81.53865 51.29672 1.000 48.87431 238 ASP A N 1
ATOM 1620 C CA . ASP A 1 197 ? 12.94551 82.47170 51.04565 1.000 55.14762 238 ASP A CA 1
ATOM 1621 C C . ASP A 1 197 ? 11.94369 81.83884 50.08513 1.000 52.46610 238 ASP A C 1
ATOM 1622 O O . ASP A 1 197 ? 12.31045 81.42485 48.98042 1.000 55.59950 238 ASP A O 1
ATOM 1627 N N . GLU A 1 198 ? 10.68002 81.74652 50.51151 1.000 52.16313 239 GLU A N 1
ATOM 1628 C CA . GLU A 1 198 ? 9.69764 80.97467 49.75374 1.000 57.49885 239 GLU A CA 1
ATOM 1629 C C . GLU A 1 198 ? 9.49583 81.50774 48.34187 1.000 56.49114 239 GLU A C 1
ATOM 1630 O O . GLU A 1 198 ? 8.96938 80.78685 47.48792 1.000 55.78634 239 GLU A O 1
ATOM 1636 N N . LYS A 1 199 ? 9.92931 82.74029 48.07564 1.000 59.69561 240 LYS A N 1
ATOM 1637 C CA . LYS A 1 199 ? 9.99568 83.25622 46.71173 1.000 62.06668 240 LYS A CA 1
ATOM 1638 C C . LYS A 1 199 ? 10.68156 82.28357 45.75360 1.000 64.18490 240 LYS A C 1
ATOM 1639 O O . LYS A 1 199 ? 10.35545 82.25204 44.56034 1.000 63.03578 240 LYS A O 1
ATOM 1645 N N . TYR A 1 200 ? 11.62258 81.47914 46.25026 1.000 57.40241 241 TYR A N 1
ATOM 1646 C CA . TYR A 1 200 ? 12.49267 80.68324 45.39618 1.000 49.60503 241 TYR A CA 1
ATOM 1647 C C . TYR A 1 200 ? 12.07414 79.22714 45.28349 1.000 46.85159 241 TYR A C 1
ATOM 1648 O O . TYR A 1 200 ? 12.75005 78.45717 44.59077 1.000 53.59890 241 TYR A O 1
ATOM 1657 N N . LEU A 1 201 ? 10.97396 78.83420 45.92168 1.000 43.61461 242 LEU A N 1
ATOM 1658 C CA . LEU A 1 201 ? 10.43548 77.48193 45.77429 1.000 51.77008 242 LEU A CA 1
ATOM 1659 C C . LEU A 1 201 ? 9.52866 77.43251 44.54150 1.000 53.42689 242 LEU A C 1
ATOM 1660 O O . LEU A 1 201 ? 8.30888 77.26876 44.61350 1.000 51.57757 242 LEU A O 1
ATOM 1665 N N . VAL A 1 202 ? 10.17353 77.55524 43.37663 1.000 55.24642 243 VAL A N 1
ATOM 1666 C CA . VAL A 1 202 ? 9.46806 77.82663 42.12852 1.000 63.35666 243 VAL A CA 1
ATOM 1667 C C . VAL A 1 202 ? 9.24576 76.58119 41.27887 1.000 62.39579 243 VAL A C 1
ATOM 1668 O O . VAL A 1 202 ? 8.69196 76.69457 40.17576 1.000 60.35545 243 VAL A O 1
ATOM 1672 N N . ARG A 1 203 ? 9.64381 75.40056 41.75094 1.000 51.89255 244 ARG A N 1
ATOM 1673 C CA . ARG A 1 203 ? 9.41941 74.18010 40.98725 1.000 41.25426 244 ARG A CA 1
ATOM 1674 C C . ARG A 1 203 ? 9.58846 72.97611 41.90748 1.000 41.56752 244 ARG A C 1
ATOM 1675 O O . ARG A 1 203 ? 10.05697 73.08797 43.04304 1.000 38.59446 244 ARG A O 1
ATOM 1683 N N . THR A 1 204 ? 9.16949 71.82006 41.40462 1.000 33.90831 245 THR A N 1
ATOM 1684 C CA . THR A 1 204 ? 9.47740 70.54924 42.03795 1.000 35.11118 245 THR A CA 1
ATOM 1685 C C . THR A 1 204 ? 10.57621 69.88973 41.22228 1.000 28.71249 245 THR A C 1
ATOM 1686 O O . THR A 1 204 ? 10.31150 69.43679 40.10051 1.000 31.03975 245 THR A O 1
ATOM 1690 N N . PRO A 1 205 ? 11.81530 69.85363 41.70780 1.000 30.23337 246 PRO A N 1
ATOM 1691 C CA . PRO A 1 205 ? 12.89144 69.19881 40.95030 1.000 29.79952 246 PRO A CA 1
ATOM 1692 C C . PRO A 1 205 ? 12.57852 67.73814 40.65410 1.000 27.56847 246 PRO A C 1
ATOM 1693 O O . PRO A 1 205 ? 11.82662 67.06763 41.36700 1.000 27.22959 246 PRO A O 1
ATOM 1697 N N . SER A 1 206 ? 13.19491 67.24653 39.57960 1.000 27.51625 247 SER A N 1
ATOM 1698 C CA . SER A 1 206 ? 12.89492 65.90774 39.07356 1.000 33.19429 247 SER A CA 1
ATOM 1699 C C . SER A 1 206 ? 13.24304 64.80441 40.07387 1.000 27.40552 247 SER A C 1
ATOM 1700 O O . SER A 1 206 ? 12.60753 63.74271 40.06048 1.000 30.54036 247 SER A O 1
ATOM 1703 N N . GLN A 1 207 ? 14.24596 65.01332 40.93567 1.000 23.37341 248 GLN A N 1
ATOM 1704 C CA . GLN A 1 207 ? 14.61542 64.00326 41.92737 1.000 24.52909 248 GLN A CA 1
ATOM 1705 C C . GLN A 1 207 ? 14.25934 64.42686 43.35216 1.000 25.31651 248 GLN A C 1
ATOM 1706 O O . GLN A 1 207 ? 14.87375 63.94083 44.31003 1.000 25.04062 248 GLN A O 1
ATOM 1712 N N . MET A 1 208 ? 13.29124 65.32977 43.51527 1.000 22.98344 249 MET A N 1
ATOM 1713 C CA A MET A 1 208 ? 12.81847 65.66449 44.85520 0.316 26.94013 249 MET A CA 1
ATOM 1714 C CA B MET A 1 208 ? 12.80402 65.66801 44.85021 0.684 26.94542 249 MET A CA 1
ATOM 1715 C C . MET A 1 208 ? 12.38066 64.44793 45.66539 1.000 24.38750 249 MET A C 1
ATOM 1716 O O . MET A 1 208 ? 12.66142 64.41974 46.87469 1.000 25.22086 249 MET A O 1
ATOM 1725 N N . PRO A 1 209 ? 11.70992 63.42413 45.10108 1.000 23.07504 250 PRO A N 1
ATOM 1726 C CA . PRO A 1 209 ? 11.39959 62.24599 45.93897 1.000 26.16715 250 PRO A CA 1
ATOM 1727 C C . PRO A 1 209 ? 12.64083 61.60203 46.54521 1.000 25.99936 250 PRO A C 1
ATOM 1728 O O . PRO A 1 209 ? 12.63331 61.23544 47.72717 1.000 27.08422 250 PRO A O 1
ATOM 1732 N N . LEU A 1 210 ? 13.72219 61.47972 45.77495 1.000 24.24051 251 LEU A N 1
ATOM 1733 C CA . LEU A 1 210 ? 14.97533 60.95783 46.32122 1.000 22.37919 251 LEU A CA 1
ATOM 1734 C C . LEU A 1 210 ? 15.48029 61.81711 47.47998 1.000 23.12791 251 LEU A C 1
ATOM 1735 O O . LEU A 1 210 ? 15.77261 61.30914 48.56903 1.000 24.67981 251 LEU A O 1
ATOM 1740 N N . ILE A 1 211 ? 15.59137 63.12991 47.26782 1.000 24.85212 252 ILE A N 1
ATOM 1741 C CA . ILE A 1 211 ? 16.14242 63.99697 48.31283 1.000 24.13907 252 ILE A CA 1
ATOM 1742 C C . ILE A 1 211 ? 15.25015 63.98832 49.55388 1.000 25.04578 252 ILE A C 1
ATOM 1743 O O . ILE A 1 211 ? 15.74380 64.00416 50.68898 1.000 24.77655 252 ILE A O 1
ATOM 1748 N N . LYS A 1 212 ? 13.92831 63.94973 49.36331 1.000 23.21302 253 LYS A N 1
ATOM 1749 C CA . LYS A 1 212 ? 13.02198 63.83309 50.50422 1.000 30.46483 253 LYS A CA 1
ATOM 1750 C C . LYS A 1 212 ? 13.20398 62.50369 51.22338 1.000 26.68032 253 LYS A C 1
ATOM 1751 O O . LYS A 1 212 ? 13.11509 62.44086 52.45359 1.000 29.21804 253 LYS A O 1
ATOM 1757 N N . THR A 1 213 ? 13.46591 61.42867 50.47562 1.000 28.19854 254 THR A N 1
ATOM 1758 C CA . THR A 1 213 ? 13.70589 60.13920 51.11819 1.000 25.59586 254 THR A CA 1
ATOM 1759 C C . THR A 1 213 ? 14.95391 60.19402 51.98167 1.000 28.41585 254 THR A C 1
ATOM 1760 O O . THR A 1 213 ? 14.96257 59.68359 53.10683 1.000 23.65388 254 THR A O 1
ATOM 1764 N N . ILE A 1 214 ? 16.01015 60.83451 51.47822 1.000 22.67814 255 ILE A N 1
ATOM 1765 C CA . ILE A 1 214 ? 17.23719 60.97779 52.25233 1.000 22.51252 255 ILE A CA 1
ATOM 1766 C C . ILE A 1 214 ? 16.97925 61.79052 53.51584 1.000 30.02073 255 ILE A C 1
ATOM 1767 O O . ILE A 1 214 ? 17.34449 61.38096 54.62355 1.000 26.81758 255 ILE A O 1
ATOM 1772 N N . CYS A 1 215 ? 16.35913 62.96747 53.36414 1.000 25.72586 256 CYS A N 1
ATOM 1773 C CA . CYS A 1 215 ? 16.14777 63.84943 54.50805 1.000 24.34569 256 CYS A CA 1
ATOM 1774 C C . CYS A 1 215 ? 15.27779 63.18591 55.56349 1.000 26.34525 256 CYS A C 1
ATOM 1775 O O . CYS A 1 215 ? 15.54408 63.30337 56.76347 1.000 30.58859 256 CYS A O 1
ATOM 1778 N N . GLU A 1 216 ? 14.23892 62.47776 55.13284 1.000 27.06741 257 GLU A N 1
ATOM 1779 C CA . GLU A 1 216 ? 13.37325 61.78811 56.07772 1.000 33.64695 257 GLU A CA 1
ATOM 1780 C C . GLU A 1 216 ? 14.14489 60.73737 56.86410 1.000 34.78460 257 GLU A C 1
ATOM 1781 O O . GLU A 1 216 ? 13.95914 60.60296 58.07656 1.000 33.06236 257 GLU A O 1
ATOM 1787 N N . TYR A 1 217 ? 15.03142 59.99398 56.19788 1.000 33.58793 258 TYR A N 1
ATOM 1788 C CA . TYR A 1 217 ? 15.79940 58.97402 56.90614 1.000 30.96903 258 TYR A CA 1
ATOM 1789 C C . TYR A 1 217 ? 16.72462 59.60009 57.93991 1.000 30.47113 258 TYR A C 1
ATOM 1790 O O . TYR A 1 217 ? 16.77544 59.15393 59.09109 1.000 29.02222 258 TYR A O 1
ATOM 1799 N N . VAL A 1 218 ? 17.47946 60.62549 57.54267 1.000 28.60145 259 VAL A N 1
ATOM 1800 C CA . VAL A 1 218 ? 18.38889 61.27668 58.47517 1.000 28.17719 259 VAL A CA 1
ATOM 1801 C C . VAL A 1 218 ? 17.60727 61.92603 59.61143 1.000 34.70739 259 VAL A C 1
ATOM 1802 O O . VAL A 1 218 ? 18.02332 61.89293 60.77784 1.000 32.12529 259 VAL A O 1
ATOM 1806 N N . SER A 1 219 ? 16.45299 62.50602 59.29131 1.000 32.34850 260 SER A N 1
ATOM 1807 C CA . SER A 1 219 ? 15.64339 63.16013 60.31158 1.000 43.00840 260 SER A CA 1
ATOM 1808 C C . SER A 1 219 ? 15.12533 62.15284 61.33041 1.000 35.58907 260 SER A C 1
ATOM 1809 O O . SER A 1 219 ? 15.21543 62.37793 62.54160 1.000 37.30649 260 SER A O 1
ATOM 1812 N N . GLU A 1 220 ? 14.60677 61.01990 60.85792 1.000 31.87773 261 GLU A N 1
ATOM 1813 C CA . GLU A 1 220 ? 13.97677 60.06564 61.76407 1.000 39.44578 261 GLU A CA 1
ATOM 1814 C C . GLU A 1 220 ? 14.97632 59.15291 62.46331 1.000 37.87496 261 GLU A C 1
ATOM 1815 O O . GLU A 1 220 ? 14.72571 58.73732 63.59882 1.000 37.25950 261 GLU A O 1
ATOM 1821 N N . GLN A 1 221 ? 16.10783 58.84008 61.82952 1.000 36.36832 262 GLN A N 1
ATOM 1822 C CA . GLN A 1 221 ? 17.05169 57.88909 62.40944 1.000 27.11198 262 GLN A CA 1
ATOM 1823 C C . GLN A 1 221 ? 18.13561 58.53472 63.25888 1.000 29.47268 262 GLN A C 1
ATOM 1824 O O . GLN A 1 221 ? 18.58397 57.92062 64.23244 1.000 31.54558 262 GLN A O 1
ATOM 1830 N N . PHE A 1 222 ? 18.59197 59.73585 62.91491 1.000 28.02150 263 PHE A N 1
ATOM 1831 C CA . PHE A 1 222 ? 19.77394 60.28252 63.57673 1.000 30.94886 263 PHE A CA 1
ATOM 1832 C C . PHE A 1 222 ? 19.52545 61.59786 64.29384 1.000 35.75757 263 PHE A C 1
ATOM 1833 O O . PHE A 1 222 ? 20.10354 61.82300 65.35709 1.000 32.05104 263 PHE A O 1
ATOM 1841 N N . ALA A 1 223 ? 18.69279 62.47910 63.73834 1.000 34.72786 264 ALA A N 1
ATOM 1842 C CA . ALA A 1 223 ? 18.47504 63.78103 64.36678 1.000 41.52976 264 ALA A CA 1
ATOM 1843 C C . ALA A 1 223 ? 17.96057 63.70408 65.80573 1.000 41.80585 264 ALA A C 1
ATOM 1844 O O . ALA A 1 223 ? 18.35923 64.56410 66.61157 1.000 39.26345 264 ALA A O 1
ATOM 1846 N N . PRO A 1 224 ? 17.10741 62.74324 66.20008 1.000 41.51303 265 PRO A N 1
ATOM 1847 C CA . PRO A 1 224 ? 16.65886 62.72344 67.60504 1.000 43.56637 265 PRO A CA 1
ATOM 1848 C C . PRO A 1 224 ? 17.78477 62.59226 68.61338 1.000 42.91387 265 PRO A C 1
ATOM 1849 O O . PRO A 1 224 ? 17.74562 63.23915 69.66427 1.000 52.67063 265 PRO A O 1
ATOM 1853 N N . SER A 1 225 ? 18.80357 61.79039 68.31909 1.000 45.12839 266 SER A N 1
ATOM 1854 C CA . SER A 1 225 ? 19.81791 61.45149 69.30460 1.000 42.62954 266 SER A CA 1
ATOM 1855 C C . SER A 1 225 ? 21.22122 61.93500 68.96656 1.000 48.83286 266 SER A C 1
ATOM 1856 O O . SER A 1 225 ? 22.05985 62.01857 69.86941 1.000 50.36651 266 SER A O 1
ATOM 1859 N N . LYS A 1 226 ? 21.50223 62.24875 67.70965 1.000 37.65371 267 LYS A N 1
ATOM 1860 C CA A LYS A 1 226 ? 22.85019 62.53704 67.24771 0.526 38.82036 267 LYS A CA 1
ATOM 1861 C CA B LYS A 1 226 ? 22.85591 62.55338 67.28391 0.474 38.81208 267 LYS A CA 1
ATOM 1862 C C . LYS A 1 226 ? 22.92473 63.95732 66.70263 1.000 34.07948 267 LYS A C 1
ATOM 1863 O O . LYS A 1 226 ? 21.92202 64.52941 66.27309 1.000 35.39358 267 LYS A O 1
ATOM 1874 N N . ASN A 1 227 ? 24.13152 64.51248 66.72056 1.000 30.87089 268 ASN A N 1
ATOM 1875 C CA . ASN A 1 227 ? 24.41649 65.79800 66.09306 1.000 32.51233 268 ASN A CA 1
ATOM 1876 C C . ASN A 1 227 ? 24.63791 65.53939 64.60503 1.000 37.70704 268 ASN A C 1
ATOM 1877 O O . ASN A 1 227 ? 25.63013 64.90643 64.23042 1.000 28.47964 268 ASN A O 1
ATOM 1882 N N . ILE A 1 228 ? 23.71726 66.00903 63.75679 1.000 28.96402 269 ILE A N 1
ATOM 1883 C CA . ILE A 1 228 ? 23.77066 65.74278 62.31730 1.000 28.62294 269 ILE A CA 1
ATOM 1884 C C . ILE A 1 228 ? 24.41978 66.89595 61.54440 1.000 26.42331 269 ILE A C 1
ATOM 1885 O O . ILE A 1 228 ? 24.29238 66.96473 60.32726 1.000 29.27201 269 ILE A O 1
ATOM 1890 N N . THR A 1 229 ? 25.11963 67.79872 62.23068 1.000 27.02576 270 THR A N 1
ATOM 1891 C CA . THR A 1 229 ? 25.64574 68.98916 61.57260 1.000 30.27624 270 THR A CA 1
ATOM 1892 C C . THR A 1 229 ? 26.63743 68.65053 60.46613 1.000 30.37723 270 THR A C 1
ATOM 1893 O O . THR A 1 229 ? 26.70559 69.36337 59.45661 1.000 26.41227 270 THR A O 1
ATOM 1897 N N . GLN A 1 230 ? 27.43966 67.59794 60.63784 1.000 24.70094 271 GLN A N 1
ATOM 1898 C CA . GLN A 1 230 ? 28.42545 67.31239 59.60402 1.000 27.91810 271 GLN A CA 1
ATOM 1899 C C . GLN A 1 230 ? 27.77571 66.78481 58.33144 1.000 22.13182 271 GLN A C 1
ATOM 1900 O O . GLN A 1 230 ? 28.27673 67.05130 57.23396 1.000 25.61217 271 GLN A O 1
ATOM 1906 N N . VAL A 1 231 ? 26.68547 66.02267 58.45648 1.000 23.23337 272 VAL A N 1
ATOM 1907 C CA . VAL A 1 231 ? 25.91511 65.62699 57.28366 1.000 23.43737 272 VAL A CA 1
ATOM 1908 C C . VAL A 1 231 ? 25.48186 66.86330 56.50688 1.000 26.66278 272 VAL A C 1
ATOM 1909 O O . VAL A 1 231 ? 25.67058 66.95540 55.28785 1.000 26.22285 272 VAL A O 1
ATOM 1913 N N . ILE A 1 232 ? 24.88976 67.83271 57.20703 1.000 26.94658 273 ILE A N 1
ATOM 1914 C CA . ILE A 1 232 ? 24.47321 69.07697 56.55703 1.000 27.61210 273 ILE A CA 1
ATOM 1915 C C . ILE A 1 232 ? 25.67409 69.78430 55.94738 1.000 23.02320 273 ILE A C 1
ATOM 1916 O O . ILE A 1 232 ? 25.62724 70.25728 54.80708 1.000 22.42365 273 ILE A O 1
ATOM 1921 N N . TRP A 1 233 ? 26.77349 69.86472 56.70267 1.000 21.91370 274 TRP A N 1
ATOM 1922 C CA . TRP A 1 233 ? 27.96819 70.55089 56.22040 1.000 26.55686 274 TRP A CA 1
ATOM 1923 C C . TRP A 1 233 ? 28.50428 69.92713 54.93827 1.000 27.53281 274 TRP A C 1
ATOM 1924 O O . TRP A 1 233 ? 28.91932 70.64432 54.01560 1.000 23.61020 274 TRP A O 1
ATOM 1935 N N . GLU A 1 234 ? 28.54326 68.59042 54.87457 1.000 22.65363 275 GLU A N 1
ATOM 1936 C CA . GLU A 1 234 ? 29.06164 67.93131 53.67422 1.000 25.80476 275 GLU A CA 1
ATOM 1937 C C . GLU A 1 234 ? 28.12601 68.10411 52.48459 1.000 22.28263 275 GLU A C 1
ATOM 1938 O O . GLU A 1 234 ? 28.59108 68.21059 51.34300 1.000 22.17663 275 GLU A O 1
ATOM 1944 N N . VAL A 1 235 ? 26.81302 68.11976 52.72482 1.000 20.67385 276 VAL A N 1
ATOM 1945 C CA . VAL A 1 235 ? 25.86300 68.39584 51.64636 1.000 22.93128 276 VAL A CA 1
ATOM 1946 C C . VAL A 1 235 ? 26.03791 69.81613 51.12056 1.000 24.89802 276 VAL A C 1
ATOM 1947 O O . VAL A 1 235 ? 26.00684 70.04419 49.90522 1.000 26.31014 276 VAL A O 1
ATOM 1951 N N . VAL A 1 236 ? 26.22684 70.79083 52.01744 1.000 21.49009 277 VAL A N 1
ATOM 1952 C CA . VAL A 1 236 ? 26.53217 72.15694 51.58534 1.000 22.42437 277 VAL A CA 1
ATOM 1953 C C . VAL A 1 236 ? 27.83420 72.19621 50.79366 1.000 22.05399 277 VAL A C 1
ATOM 1954 O O . VAL A 1 236 ? 27.93043 72.87780 49.76891 1.000 23.35466 277 VAL A O 1
ATOM 1958 N N . ARG A 1 237 ? 28.87285 71.50930 51.27692 1.000 23.88806 278 ARG A N 1
ATOM 1959 C CA A ARG A 1 237 ? 30.12360 71.44141 50.52669 0.289 24.73844 278 ARG A CA 1
ATOM 1960 C CA B ARG A 1 237 ? 30.11902 71.46280 50.51834 0.711 24.63076 278 ARG A CA 1
ATOM 1961 C C . ARG A 1 237 ? 29.89112 70.87985 49.12835 1.000 23.33599 278 ARG A C 1
ATOM 1962 O O . ARG A 1 237 ? 30.41467 71.40342 48.13609 1.000 22.88528 278 ARG A O 1
ATOM 1977 N N . TYR A 1 238 ? 29.10309 69.80835 49.03793 1.000 24.60034 279 TYR A N 1
ATOM 1978 C CA . TYR A 1 238 ? 28.82120 69.17342 47.75668 1.000 24.65622 279 TYR A CA 1
ATOM 1979 C C . TYR A 1 238 ? 28.05063 70.10765 46.82967 1.000 24.63834 279 TYR A C 1
ATOM 1980 O O . TYR A 1 238 ? 28.44026 70.30195 45.67424 1.000 24.91876 279 TYR A O 1
ATOM 1989 N N . ILE A 1 239 ? 26.94724 70.69285 47.32068 1.000 23.08178 280 ILE A N 1
ATOM 1990 C CA . ILE A 1 239 ? 26.12206 71.56914 46.48029 1.000 24.05450 280 ILE A CA 1
ATOM 1991 C C . ILE A 1 239 ? 26.92463 72.77116 45.99521 1.000 24.75345 280 ILE A C 1
ATOM 1992 O O . ILE A 1 239 ? 26.82157 73.17141 44.82905 1.000 23.04119 280 ILE A O 1
ATOM 1997 N N . LYS A 1 240 ? 27.72393 73.38018 46.87774 1.000 23.29971 281 LYS A N 1
ATOM 1998 C CA . LYS A 1 240 ? 28.58356 74.47156 46.42385 1.000 27.44335 281 LYS A CA 1
ATOM 1999 C C . LYS A 1 240 ? 29.58475 73.98499 45.38461 1.000 27.84753 281 LYS A C 1
ATOM 2000 O O . LYS A 1 240 ? 29.89834 74.70652 44.42891 1.000 29.18457 281 LYS A O 1
ATOM 2006 N N . GLY A 1 241 ? 30.10554 72.76478 45.55934 1.000 22.88652 282 GLY A N 1
ATOM 2007 C CA . GLY A 1 241 ? 31.02366 72.21683 44.57331 1.000 23.63953 282 GLY A CA 1
ATOM 2008 C C . GLY A 1 241 ? 30.37573 72.02722 43.21299 1.000 21.08015 282 GLY A C 1
ATOM 2009 O O . GLY A 1 241 ? 31.00490 72.25443 42.17702 1.000 22.97581 282 GLY A O 1
ATOM 2010 N N . VAL A 1 242 ? 29.11882 71.58170 43.19564 1.000 21.77403 283 VAL A N 1
ATOM 2011 C CA . VAL A 1 242 ? 28.40172 71.45044 41.93361 1.000 25.50826 283 VAL A CA 1
ATOM 2012 C C . VAL A 1 242 ? 28.26736 72.81177 41.26007 1.000 30.32880 283 VAL A C 1
ATOM 2013 O O . VAL A 1 242 ? 28.43640 72.93963 40.04140 1.000 25.07083 283 VAL A O 1
ATOM 2017 N N . LYS A 1 243 ? 27.94831 73.84948 42.04218 1.000 25.54454 284 LYS A N 1
ATOM 2018 C CA . LYS A 1 243 ? 27.88290 75.19857 41.48533 1.000 30.65481 284 LYS A CA 1
ATOM 2019 C C . LYS A 1 243 ? 29.23892 75.61722 40.91861 1.000 25.46150 284 LYS A C 1
ATOM 2020 O O . LYS A 1 243 ? 29.31095 76.18700 39.82339 1.000 28.23311 284 LYS A O 1
ATOM 2026 N N . ASP A 1 244 ? 30.33295 75.29147 41.62071 1.000 23.77853 285 ASP A N 1
ATOM 2027 C CA . ASP A 1 244 ? 31.66353 75.55339 41.07100 1.000 27.07149 285 ASP A CA 1
ATOM 2028 C C . ASP A 1 244 ? 31.87569 74.82674 39.75070 1.000 31.10560 285 ASP A C 1
ATOM 2029 O O . ASP A 1 244 ? 32.48513 75.37560 38.82471 1.000 32.02896 285 ASP A O 1
ATOM 2034 N N . GLU A 1 245 ? 31.38872 73.58542 39.64196 1.000 25.10866 286 GLU A N 1
ATOM 2035 C CA . GLU A 1 245 ? 31.56412 72.84911 38.39453 1.000 28.02784 286 GLU A CA 1
ATOM 2036 C C . GLU A 1 245 ? 30.74257 73.46866 37.27646 1.000 25.94352 286 GLU A C 1
ATOM 2037 O O . GLU A 1 245 ? 31.19426 73.52226 36.12686 1.000 27.12777 286 GLU A O 1
ATOM 2043 N N . ILE A 1 246 ? 29.51826 73.90755 37.58973 1.000 23.87876 287 ILE A N 1
ATOM 2044 C CA . ILE A 1 246 ? 28.69995 74.61789 36.60771 1.000 27.08608 287 ILE A CA 1
ATOM 2045 C C . ILE A 1 246 ? 29.44902 75.83768 36.07267 1.000 29.29130 287 ILE A C 1
ATOM 2046 O O . ILE A 1 246 ? 29.48813 76.07625 34.85946 1.000 32.02198 287 ILE A O 1
ATOM 2051 N N . HIS A 1 247 ? 30.07913 76.60507 36.96918 1.000 28.41855 288 HIS A N 1
ATOM 2052 C CA A HIS A 1 247 ? 30.83419 77.78364 36.55527 0.501 34.79442 288 HIS A CA 1
ATOM 2053 C CA B HIS A 1 247 ? 30.83931 77.78499 36.56184 0.499 34.79687 288 HIS A CA 1
ATOM 2054 C C . HIS A 1 247 ? 31.98841 77.40628 35.63010 1.000 40.71492 288 HIS A C 1
ATOM 2055 O O . HIS A 1 247 ? 32.18662 78.03044 34.58220 1.000 33.12182 288 HIS A O 1
ATOM 2068 N N . ILE A 1 248 ? 32.75724 76.37234 35.99626 1.000 36.06146 289 ILE A N 1
ATOM 2069 C CA . ILE A 1 248 ? 33.93418 75.99886 35.20567 1.000 30.88227 289 ILE A CA 1
ATOM 2070 C C . ILE A 1 248 ? 33.52281 75.43681 33.84861 1.000 34.64255 289 ILE A C 1
ATOM 2071 O O . ILE A 1 248 ? 34.08677 75.80555 32.81171 1.000 40.36801 289 ILE A O 1
ATOM 2076 N N . ARG A 1 249 ? 32.54141 74.53004 33.83342 1.000 29.95898 290 ARG A N 1
ATOM 2077 C CA . ARG A 1 249 ? 32.08921 73.94023 32.57380 1.000 34.62686 290 ARG A CA 1
ATOM 2078 C C . ARG A 1 249 ? 31.34639 74.95769 31.71762 1.000 42.22984 290 ARG A C 1
ATOM 2079 O O . ARG A 1 249 ? 31.41289 74.90556 30.48266 1.000 46.05742 290 ARG A O 1
ATOM 2087 N N . GLY A 1 250 ? 30.60526 75.86818 32.35395 1.000 40.26248 291 GLY A N 1
ATOM 2088 C CA . GLY A 1 250 ? 29.94418 76.92531 31.61161 1.000 50.29952 291 GLY A CA 1
ATOM 2089 C C . GLY A 1 250 ? 30.90477 77.89576 30.95720 1.000 58.05113 291 GLY A C 1
ATOM 2090 O O . GLY A 1 250 ? 30.52647 78.58055 30.00260 1.000 65.53903 291 GLY A O 1
ATOM 2091 N N . ASP A 1 251 ? 32.14542 77.95339 31.43997 1.000 60.68944 292 ASP A N 1
ATOM 2092 C CA . ASP A 1 251 ? 33.13520 78.89125 30.93064 1.000 59.62979 292 ASP A CA 1
ATOM 2093 C C . ASP A 1 251 ? 33.84617 78.37588 29.68416 1.000 58.07606 292 ASP A C 1
ATOM 2094 O O . ASP A 1 251 ? 34.48456 79.16594 28.98132 1.000 70.42328 292 ASP A O 1
ATOM 2099 N N . LYS A 1 252 ? 33.74765 77.08041 29.39353 1.000 56.35286 293 LYS A N 1
ATOM 2100 C CA . LYS A 1 252 ? 34.37117 76.42480 28.24358 1.000 61.91863 293 LYS A CA 1
ATOM 2101 C C . LYS A 1 252 ? 35.87228 76.67090 28.15220 1.000 66.96905 293 LYS A C 1
ATOM 2102 O O . LYS A 1 252 ? 36.48393 76.36691 27.12091 1.000 73.15903 293 LYS A O 1
ATOM 2108 N N . SER A 1 253 ? 36.48463 77.20648 29.20354 1.000 68.78741 294 SER A N 1
ATOM 2109 C CA . SER A 1 253 ? 37.93255 77.35088 29.29597 1.000 72.72122 294 SER A CA 1
ATOM 2110 C C . SER A 1 253 ? 38.37936 76.63622 30.56342 1.000 70.32337 294 SER A C 1
ATOM 2111 O O . SER A 1 253 ? 38.09828 77.10014 31.67620 1.000 66.29678 294 SER A O 1
ATOM 2114 N N . PHE A 1 254 ? 39.04930 75.49570 30.39393 1.000 58.08075 295 PHE A N 1
ATOM 2115 C CA . PHE A 1 254 ? 39.49609 74.67521 31.51322 1.000 50.91891 295 PHE A CA 1
ATOM 2116 C C . PHE A 1 254 ? 40.97544 74.95190 31.75236 1.000 48.71414 295 PHE A C 1
ATOM 2117 O O . PHE A 1 254 ? 41.82459 74.57405 30.93935 1.000 47.66538 295 PHE A O 1
ATOM 2125 N N . THR A 1 255 ? 41.28549 75.60751 32.86938 1.000 42.39238 296 THR A N 1
ATOM 2126 C CA . THR A 1 255 ? 42.66483 75.96599 33.17740 1.000 51.16071 296 THR A CA 1
ATOM 2127 C C . THR A 1 255 ? 43.07354 75.48555 34.56287 1.000 51.22120 296 THR A C 1
ATOM 2128 O O . THR A 1 255 ? 43.99960 76.05215 35.15991 1.000 47.72898 296 THR A O 1
ATOM 2132 N N . LEU A 1 256 ? 42.39975 74.46331 35.09178 1.000 41.95719 297 LEU A N 1
ATOM 2133 C CA . LEU A 1 256 ? 42.73193 73.97021 36.42068 1.000 39.34218 297 LEU A CA 1
ATOM 2134 C C . LEU A 1 256 ? 44.08974 73.27892 36.39529 1.000 36.66881 297 LEU A C 1
ATOM 2135 O O . LEU A 1 256 ? 44.37278 72.46255 35.51162 1.000 37.43281 297 LEU A O 1
ATOM 2140 N N . SER A 1 257 ? 44.93868 73.62505 37.35292 1.000 29.22872 298 SER A N 1
ATOM 2141 C CA . SER A 1 257 ? 46.10348 72.80537 37.61783 1.000 39.23302 298 SER A CA 1
ATOM 2142 C C . SER A 1 257 ? 45.67350 71.50943 38.31063 1.000 36.94883 298 SER A C 1
ATOM 2143 O O . SER A 1 257 ? 44.51669 71.33632 38.71069 1.000 31.53241 298 SER A O 1
ATOM 2146 N N . LEU A 1 258 ? 46.62615 70.59058 38.46704 1.000 34.16961 299 LEU A N 1
ATOM 2147 C CA . LEU A 1 258 ? 46.32002 69.35704 39.18126 1.000 37.34468 299 LEU A CA 1
ATOM 2148 C C . LEU A 1 258 ? 45.95353 69.65073 40.63196 1.000 35.97541 299 LEU A C 1
ATOM 2149 O O . LEU A 1 258 ? 45.04113 69.02680 41.19177 1.000 32.90817 299 LEU A O 1
ATOM 2154 N N . GLN A 1 259 ? 46.64486 70.61103 41.25229 1.000 32.27040 300 GLN A N 1
ATOM 2155 C CA . GLN A 1 259 ? 46.31962 70.99209 42.62288 1.000 29.58724 300 GLN A CA 1
ATOM 2156 C C . GLN A 1 259 ? 44.91359 71.57189 42.71969 1.000 31.63299 300 GLN A C 1
ATOM 2157 O O . GLN A 1 259 ? 44.18917 71.30253 43.68802 1.000 33.23466 300 GLN A O 1
ATOM 2163 N N . GLU A 1 260 ? 44.51227 72.38137 41.73538 1.000 31.98258 301 GLU A N 1
ATOM 2164 C CA . GLU A 1 260 ? 43.16886 72.95435 41.76161 1.000 32.41938 301 GLU A CA 1
ATOM 2165 C C . GLU A 1 260 ? 42.11793 71.90512 41.43185 1.000 28.99453 301 GLU A C 1
ATOM 2166 O O . GLU A 1 260 ? 40.99658 71.97665 41.93934 1.000 28.28679 301 GLU A O 1
ATOM 2172 N N . TYR A 1 261 ? 42.45590 70.94834 40.56470 1.000 25.40499 302 TYR A N 1
ATOM 2173 C CA . TYR A 1 261 ? 41.58001 69.80392 40.33594 1.000 33.99932 302 TYR A CA 1
ATOM 2174 C C . TYR A 1 261 ? 41.35774 69.03988 41.63764 1.000 25.39551 302 TYR A C 1
ATOM 2175 O O . TYR A 1 261 ? 40.21852 68.72473 41.99943 1.000 26.25920 302 TYR A O 1
ATOM 2184 N N . ASP A 1 262 ? 42.43520 68.79395 42.38789 1.000 26.94153 303 ASP A N 1
ATOM 2185 C CA . ASP A 1 262 ? 42.30679 68.13982 43.68831 1.000 28.93250 303 ASP A CA 1
ATOM 2186 C C . ASP A 1 262 ? 41.37571 68.91862 44.60694 1.000 31.69585 303 ASP A C 1
ATOM 2187 O O . ASP A 1 262 ? 40.47714 68.34019 45.23026 1.000 28.38648 303 ASP A O 1
ATOM 2192 N N . ASP A 1 263 ? 41.60438 70.23383 44.73501 1.000 31.90127 304 ASP A N 1
ATOM 2193 C CA . ASP A 1 263 ? 40.76750 71.04682 45.60989 1.000 27.00648 304 ASP A CA 1
ATOM 2194 C C . ASP A 1 263 ? 39.30993 70.97853 45.17983 1.000 26.84057 304 ASP A C 1
ATOM 2195 O O . ASP A 1 263 ? 38.40391 70.96888 46.01869 1.000 28.57257 304 ASP A O 1
ATOM 2200 N N . PHE A 1 264 ? 39.06405 70.94936 43.87035 1.000 25.39856 305 PHE A N 1
ATOM 2201 C CA . PHE A 1 264 ? 37.69451 70.84925 43.38620 1.000 26.36124 305 PHE A CA 1
ATOM 2202 C C . PHE A 1 264 ? 37.10632 69.47015 43.67925 1.000 28.05481 305 PHE A C 1
ATOM 2203 O O . PHE A 1 264 ? 35.95905 69.35854 44.12921 1.000 24.65412 305 PHE A O 1
ATOM 2211 N N . ARG A 1 265 ? 37.87908 68.40531 43.44387 1.000 25.56485 306 ARG A N 1
ATOM 2212 C CA . ARG A 1 265 ? 37.35024 67.06369 43.67442 1.000 25.61090 306 ARG A CA 1
ATOM 2213 C C . ARG A 1 265 ? 37.10691 66.80170 45.15704 1.000 23.86244 306 ARG A C 1
ATOM 2214 O O . ARG A 1 265 ? 36.22397 66.00765 45.50624 1.000 27.71641 306 ARG A O 1
ATOM 2222 N N . ASP A 1 266 ? 37.86074 67.46902 46.04064 1.000 26.72978 307 ASP A N 1
ATOM 2223 C CA . ASP A 1 266 ? 37.58550 67.38859 47.47388 1.000 28.74191 307 ASP A CA 1
ATOM 2224 C C . ASP A 1 266 ? 36.13860 67.74384 47.80092 1.000 30.69789 307 ASP A C 1
ATOM 2225 O O . ASP A 1 266 ? 35.60592 67.29425 48.82333 1.000 30.30885 307 ASP A O 1
ATOM 2230 N N . LYS A 1 267 ? 35.48744 68.55024 46.95501 1.000 26.29039 308 LYS A N 1
ATOM 2231 C CA . LYS A 1 267 ? 34.12903 68.99934 47.24111 1.000 24.13502 308 LYS A CA 1
ATOM 2232 C C . LYS A 1 267 ? 33.05164 68.11974 46.63032 1.000 26.69346 308 LYS A C 1
ATOM 2233 O O . LYS A 1 267 ? 31.96371 68.00450 47.20869 1.000 28.36289 308 LYS A O 1
ATOM 2239 N N . VAL A 1 268 ? 33.30706 67.49190 45.48240 1.000 27.91171 309 VAL A N 1
ATOM 2240 C CA . VAL A 1 268 ? 32.23047 66.89590 44.69416 1.000 24.98947 309 VAL A CA 1
ATOM 2241 C C . VAL A 1 268 ? 32.27826 65.37483 44.65394 1.000 27.83472 309 VAL A C 1
ATOM 2242 O O . VAL A 1 268 ? 31.43872 64.76935 43.97449 1.000 26.07929 309 VAL A O 1
ATOM 2246 N N . THR A 1 269 ? 33.21947 64.72978 45.35716 1.000 27.41183 310 THR A N 1
ATOM 2247 C CA . THR A 1 269 ? 33.34199 63.27558 45.26360 1.000 25.94515 310 THR A CA 1
ATOM 2248 C C . THR A 1 269 ? 32.20150 62.54471 45.97393 1.000 31.90612 310 THR A C 1
ATOM 2249 O O . THR A 1 269 ? 31.95628 61.36878 45.66709 1.000 33.29813 310 THR A O 1
ATOM 2253 N N . ALA A 1 270 ? 31.49579 63.21717 46.89629 1.000 27.20937 311 ALA A N 1
ATOM 2254 C CA . ALA A 1 270 ? 30.26493 62.72582 47.52789 1.000 29.79880 311 ALA A CA 1
ATOM 2255 C C . ALA A 1 270 ? 30.49315 61.66295 48.59485 1.000 20.66819 311 ALA A C 1
ATOM 2256 O O . ALA A 1 270 ? 29.66441 61.51812 49.49932 1.000 25.82675 311 ALA A O 1
ATOM 2258 N N . SER A 1 271 ? 31.58843 60.90989 48.51630 1.000 20.73820 312 SER A N 1
ATOM 2259 C CA . SER A 1 271 ? 31.88079 59.99089 49.60731 1.000 22.70594 312 SER A CA 1
ATOM 2260 C C . SER A 1 271 ? 31.94397 60.67032 50.98504 1.000 22.52952 312 SER A C 1
ATOM 2261 O O . SER A 1 271 ? 31.55742 60.01613 51.96999 1.000 28.05655 312 SER A O 1
ATOM 2264 N N . PRO A 1 272 ? 32.37095 61.93151 51.13939 1.000 22.87707 313 PRO A N 1
ATOM 2265 C CA . PRO A 1 272 ? 32.30186 62.53805 52.48602 1.000 25.37931 313 PRO A CA 1
ATOM 2266 C C . PRO A 1 272 ? 30.89360 62.65142 53.03349 1.000 21.61404 313 PRO A C 1
ATOM 2267 O O . PRO A 1 272 ? 30.71720 62.60321 54.25839 1.000 22.66735 313 PRO A O 1
ATOM 2271 N N . 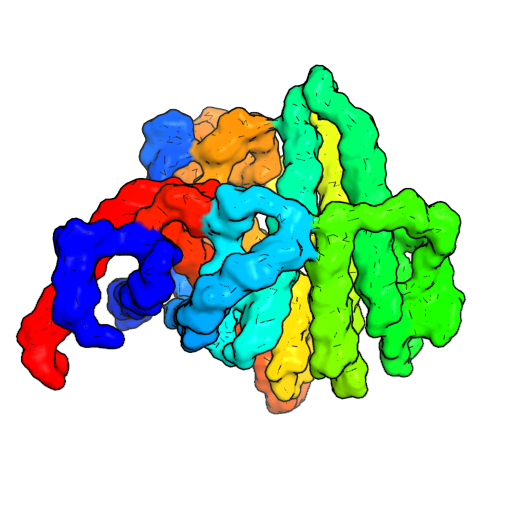MET A 1 273 ? 29.87790 62.79445 52.17220 1.000 21.57445 314 MET A N 1
ATOM 2272 C CA . MET A 1 273 ? 28.49886 62.75749 52.65394 1.000 23.15792 314 MET A CA 1
ATOM 2273 C C . MET A 1 273 ? 28.13556 61.36562 53.15207 1.000 25.26911 314 MET A C 1
ATOM 2274 O O . MET A 1 273 ? 27.52624 61.21922 54.22085 1.000 24.29561 314 MET A O 1
ATOM 2279 N N . ALA A 1 274 ? 28.46325 60.32941 52.36463 1.000 23.10354 315 ALA A N 1
ATOM 2280 C CA . ALA A 1 274 ? 28.22394 58.95915 52.81346 1.000 24.06516 315 ALA A CA 1
ATOM 2281 C C . ALA A 1 274 ? 28.92702 58.69262 54.13784 1.000 19.80125 315 ALA A C 1
ATOM 2282 O O . ALA A 1 274 ? 28.34923 58.08680 55.04139 1.000 26.20031 315 ALA A O 1
ATOM 2284 N N . HIS A 1 275 ? 30.17738 59.13584 54.27274 1.000 20.63778 316 HIS A N 1
ATOM 2285 C CA . HIS A 1 275 ? 30.90153 58.89539 55.51988 1.000 22.10223 316 HIS A CA 1
ATOM 2286 C C . HIS A 1 275 ? 30.23417 59.59531 56.69714 1.000 24.37424 316 HIS A C 1
ATOM 2287 O O . HIS A 1 275 ? 30.11278 59.01706 57.78547 1.000 26.05890 316 HIS A O 1
ATOM 2294 N N . ALA A 1 276 ? 29.77314 60.83262 56.49036 1.000 23.03068 317 ALA A N 1
ATOM 2295 C CA . ALA A 1 276 ? 29.13437 61.57670 57.56962 1.000 22.61638 317 ALA A CA 1
ATOM 2296 C C . ALA A 1 276 ? 27.92622 60.83363 58.11790 1.000 21.49830 317 ALA A C 1
ATOM 2297 O O . ALA A 1 276 ? 27.72094 60.80325 59.33462 1.000 24.91335 317 ALA A O 1
ATOM 2299 N N . VAL A 1 277 ? 27.10738 60.22935 57.24848 1.000 21.02264 318 VAL A N 1
ATOM 2300 C CA A VAL A 1 277 ? 25.96632 59.48058 57.76798 0.443 25.03678 318 VAL A CA 1
ATOM 2301 C CA B VAL A 1 277 ? 25.96033 59.45595 57.72207 0.557 25.04075 318 VAL A CA 1
ATOM 2302 C C . VAL A 1 277 ? 26.42055 58.15760 58.37896 1.000 26.17016 318 VAL A C 1
ATOM 2303 O O . VAL A 1 277 ? 25.91392 57.75906 59.43157 1.000 24.35514 318 VAL A O 1
ATOM 2310 N N . SER A 1 278 ? 27.39184 57.46407 57.76291 1.000 27.97878 319 SER A N 1
ATOM 2311 C CA . SER A 1 278 ? 27.85823 56.20764 58.36128 1.000 25.95309 319 SER A CA 1
ATOM 2312 C C . SER A 1 278 ? 28.48289 56.45225 59.73102 1.000 23.58147 319 SER A C 1
ATOM 2313 O O . SER A 1 278 ? 28.35830 55.61324 60.63173 1.000 27.63470 319 SER A O 1
ATOM 2316 N N . ASP A 1 279 ? 29.17568 57.58770 59.90275 1.000 21.26174 320 ASP A N 1
ATOM 2317 C CA . ASP A 1 279 ? 29.76041 57.91627 61.20630 1.000 25.26061 320 ASP A CA 1
ATOM 2318 C C . ASP A 1 279 ? 28.70111 57.89975 62.30055 1.000 30.11091 320 ASP A C 1
ATOM 2319 O O . ASP A 1 279 ? 28.96098 57.46304 63.43097 1.000 25.32060 320 ASP A O 1
ATOM 2324 N N . LEU A 1 280 ? 27.48834 58.35071 61.96722 1.000 26.51144 321 LEU A N 1
ATOM 2325 C CA . LEU A 1 280 ? 26.38140 58.41627 62.91211 1.000 26.11486 321 LEU A CA 1
ATOM 2326 C C . LEU A 1 280 ? 25.81166 57.05137 63.27063 1.000 28.82784 321 LEU A C 1
ATOM 2327 O O . LEU A 1 280 ? 25.04316 56.96131 64.23203 1.000 29.20775 321 LEU A O 1
ATOM 2332 N N . THR A 1 281 ? 26.14141 55.99800 62.52285 1.000 25.30407 322 THR A N 1
ATOM 2333 C CA . THR A 1 281 ? 25.61377 54.67649 62.83334 1.000 29.66709 322 THR A CA 1
ATOM 2334 C C . THR A 1 281 ? 26.44308 53.94384 63.88600 1.000 30.74239 322 THR A C 1
ATOM 2335 O O . THR A 1 281 ? 26.07344 52.83720 64.28179 1.000 30.69563 322 THR A O 1
ATOM 2339 N N . HIS A 1 282 ? 27.55494 54.51607 64.32987 1.000 27.79303 323 HIS A N 1
ATOM 2340 C CA . HIS A 1 282 ? 28.44427 53.86880 65.28357 1.000 32.82335 323 HIS A CA 1
ATOM 2341 C C . HIS A 1 282 ? 28.41814 54.60738 66.61438 1.000 38.11421 323 HIS A C 1
ATOM 2342 O O . HIS A 1 282 ? 28.37710 55.84180 66.64980 1.000 33.22232 323 HIS A O 1
ATOM 2349 N N . GLU A 1 283 ? 28.47170 53.84157 67.70530 1.000 36.57645 324 GLU A N 1
ATOM 2350 C CA . GLU A 1 283 ? 28.57280 54.42790 69.03936 1.000 36.73282 324 GLU A CA 1
ATOM 2351 C C . GLU A 1 283 ? 29.91066 55.13514 69.22761 1.000 40.27759 324 GLU A C 1
ATOM 2352 O O . GLU A 1 283 ? 29.98421 56.17770 69.89233 1.000 35.36099 324 GLU A O 1
ATOM 2358 N N . ARG A 1 284 ? 30.97748 54.58985 68.64385 1.000 26.22636 325 ARG A N 1
ATOM 2359 C CA . ARG A 1 284 ? 32.27504 55.24905 68.63338 1.000 26.00848 325 ARG A CA 1
ATOM 2360 C C . ARG A 1 284 ? 32.24425 56.35824 67.59329 1.000 32.22255 325 ARG A C 1
ATOM 2361 O O . ARG A 1 284 ? 32.29896 56.08922 66.38772 1.000 29.98265 325 ARG A O 1
ATOM 2369 N N . PHE A 1 285 ? 32.17579 57.60378 68.05696 1.000 28.75426 326 PHE A N 1
ATOM 2370 C CA . PHE A 1 285 ? 31.93223 58.74478 67.18399 1.000 30.05440 326 PHE A CA 1
ATOM 2371 C C . PHE A 1 285 ? 32.42979 60.00123 67.88237 1.000 29.22783 326 PHE A C 1
ATOM 2372 O O . PHE A 1 285 ? 32.11083 60.22541 69.05170 1.000 34.45779 326 PHE A O 1
ATOM 2380 N N . SER A 1 286 ? 33.22465 60.80056 67.18049 1.000 28.27614 327 SER A N 1
ATOM 2381 C CA . SER A 1 286 ? 33.72084 62.06665 67.70547 1.000 33.44008 327 SER A CA 1
ATOM 2382 C C . SER A 1 286 ? 33.35842 63.16936 66.71888 1.000 37.92125 327 SER A C 1
ATOM 2383 O O . SER A 1 286 ? 33.97959 63.27763 65.65788 1.000 28.99677 327 SER A O 1
ATOM 2386 N N . TYR A 1 287 ? 32.36346 63.99123 67.07200 1.000 30.45832 328 TYR A N 1
ATOM 2387 C CA . TYR A 1 287 ? 31.99952 65.12064 66.21922 1.000 27.57867 328 TYR A CA 1
ATOM 2388 C C . TYR A 1 287 ? 33.13480 66.13771 66.11118 1.000 33.36468 328 TYR A C 1
ATOM 2389 O O . TYR A 1 287 ? 33.28952 66.79324 65.07403 1.000 29.95660 328 TYR A O 1
ATOM 2398 N N . GLU A 1 288 ? 33.96109 66.26014 67.15232 1.000 31.47847 329 GLU A N 1
ATOM 2399 C CA . GLU A 1 288 ? 35.08652 67.19218 67.11732 1.000 31.25815 329 GLU A CA 1
ATOM 2400 C C . GLU A 1 288 ? 36.12887 66.82704 66.06172 1.000 34.43009 329 GLU A C 1
ATOM 2401 O O . GLU A 1 288 ? 36.92293 67.69061 65.66527 1.000 34.42157 329 GLU A O 1
ATOM 2407 N N . ALA A 1 289 ? 36.15166 65.57494 65.59570 1.000 29.04107 330 ALA A N 1
ATOM 2408 C CA . ALA A 1 289 ? 37.09999 65.19377 64.54736 1.000 32.51848 330 ALA A CA 1
ATOM 2409 C C . ALA A 1 289 ? 36.93647 66.03947 63.28432 1.000 28.20508 330 ALA A C 1
ATOM 2410 O O . ALA A 1 289 ? 37.91462 66.29951 62.57029 1.000 27.08558 330 ALA A O 1
ATOM 2412 N N . TYR A 1 290 ? 35.71863 66.49393 63.00130 1.000 26.23879 331 TYR A N 1
ATOM 2413 C CA . TYR A 1 290 ? 35.43953 67.13082 61.71843 1.000 25.93067 331 TYR A CA 1
ATOM 2414 C C . TYR A 1 290 ? 36.06827 68.51097 61.57877 1.000 35.29152 331 TYR A C 1
ATOM 2415 O O . TYR A 1 290 ? 36.16165 69.01898 60.45528 1.000 35.89520 331 TYR A O 1
ATOM 2424 N N . THR A 1 291 ? 36.48623 69.13528 62.67897 1.000 34.34050 332 THR A N 1
ATOM 2425 C CA . THR A 1 291 ? 37.21703 70.39696 62.62694 1.000 34.09415 332 THR A CA 1
ATOM 2426 C C . THR A 1 291 ? 38.69170 70.22662 62.97877 1.000 40.70683 332 THR A C 1
ATOM 2427 O O . THR A 1 291 ? 39.42425 71.21892 63.04917 1.000 43.27440 332 THR A O 1
ATOM 2431 N N . ASN A 1 292 ? 39.13894 68.99570 63.19490 1.000 34.98882 333 ASN A N 1
ATOM 2432 C CA . ASN A 1 292 ? 40.56234 68.69191 63.30179 1.000 29.27104 333 ASN A CA 1
ATOM 2433 C C . ASN A 1 292 ? 41.20534 68.82337 61.92746 1.000 34.95676 333 ASN A C 1
ATOM 2434 O O . ASN A 1 292 ? 40.83603 68.07830 61.01100 1.000 32.90130 333 ASN A O 1
ATOM 2439 N N . PRO A 1 293 ? 42.17103 69.72929 61.73903 1.000 36.69466 334 PRO A N 1
ATOM 2440 C CA . PRO A 1 293 ? 42.75796 69.90234 60.39680 1.000 34.70319 334 PRO A CA 1
ATOM 2441 C C . PRO A 1 293 ? 43.35427 68.63407 59.80476 1.000 33.41635 334 PRO A C 1
ATOM 2442 O O . PRO A 1 293 ? 43.28740 68.45125 58.57995 1.000 34.16410 334 PRO A O 1
ATOM 2446 N N . ALA A 1 294 ? 43.95555 67.76349 60.62661 1.000 31.82969 335 ALA A N 1
ATOM 2447 C CA . ALA A 1 294 ? 44.52104 66.52580 60.09447 1.000 29.38891 335 ALA A CA 1
ATOM 2448 C C . ALA A 1 294 ? 43.42276 65.58400 59.60860 1.000 29.58233 335 ALA A C 1
ATOM 2449 O O . ALA A 1 294 ? 43.55860 64.96344 58.55099 1.000 29.04158 335 ALA A O 1
ATOM 2451 N N . PHE A 1 295 ? 42.32138 65.48068 60.35411 1.000 29.47844 336 PHE A N 1
ATOM 2452 C CA . PHE A 1 295 ? 41.21943 64.62771 59.92021 1.000 29.81239 336 PHE A CA 1
ATOM 2453 C C . PHE A 1 295 ? 40.56302 65.18004 58.66120 1.000 33.60396 336 PHE A C 1
ATOM 2454 O O . PHE A 1 295 ? 40.15519 64.41445 57.78044 1.000 27.71997 336 PHE A O 1
ATOM 2462 N N . MET A 1 296 ? 40.46357 66.50410 58.54707 1.000 28.52748 337 MET A N 1
ATOM 2463 C CA . MET A 1 296 ? 39.90682 67.08408 57.32919 1.000 32.47625 337 MET A CA 1
ATOM 2464 C C . MET A 1 296 ? 40.77909 66.75872 56.12532 1.000 33.37842 337 MET A C 1
ATOM 2465 O O . MET A 1 296 ? 40.26756 66.52342 55.02357 1.000 29.89947 337 MET A O 1
ATOM 2470 N N . GLU A 1 297 ? 42.10259 66.74856 56.31993 1.000 30.61943 338 GLU A N 1
ATOM 2471 C CA . GLU A 1 297 ? 43.02774 66.37634 55.25145 1.000 29.61179 338 GLU A CA 1
ATOM 2472 C C . GLU A 1 297 ? 42.90918 64.89570 54.90466 1.000 28.93741 338 GLU A C 1
ATOM 2473 O O . GLU A 1 297 ? 43.02232 64.51069 53.73553 1.000 25.44972 338 GLU A O 1
ATOM 2479 N N . LEU A 1 298 ? 42.72155 64.04698 55.91195 1.000 25.43804 339 LEU A N 1
ATOM 2480 C CA . LEU A 1 298 ? 42.53000 62.63043 55.63850 1.000 26.88609 339 LEU A CA 1
ATOM 2481 C C . LEU A 1 298 ? 41.31335 62.41020 54.74448 1.000 26.55729 339 LEU A C 1
ATOM 2482 O O . LEU A 1 298 ? 41.36254 61.60892 53.80546 1.000 25.96687 339 LEU A O 1
ATOM 2487 N N . GLU A 1 299 ? 40.22163 63.14393 54.99830 1.000 24.33394 340 GLU A N 1
ATOM 2488 C CA . GLU A 1 299 ? 39.03551 63.02834 54.15287 1.000 23.72730 340 GLU A CA 1
ATOM 2489 C C . GLU A 1 299 ? 39.32689 63.48422 52.72817 1.000 29.54087 340 GLU A C 1
ATOM 2490 O O . GLU A 1 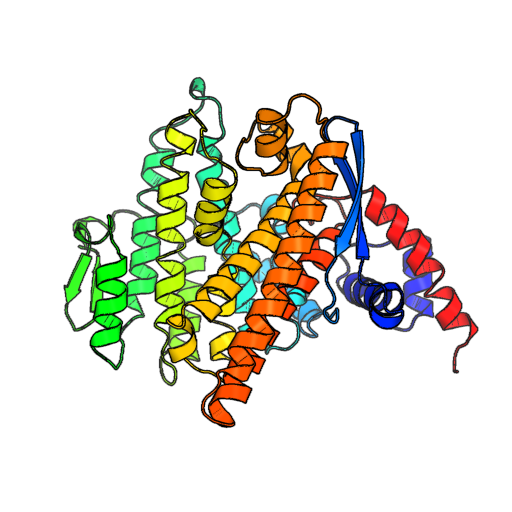299 ? 38.85115 62.87305 51.76056 1.000 28.02610 340 GLU A O 1
ATOM 2496 N N . ASN A 1 300 ? 40.11789 64.55112 52.57723 1.000 25.09697 341 ASN A N 1
ATOM 2497 C CA . ASN A 1 300 ? 40.50385 65.00781 51.24604 1.000 24.51405 341 ASN A CA 1
ATOM 2498 C C . ASN A 1 300 ? 41.36124 63.97591 50.51634 1.000 23.71491 341 ASN A C 1
ATOM 2499 O O . ASN A 1 300 ? 41.15126 63.73188 49.32280 1.000 24.65321 341 ASN A O 1
ATOM 2504 N N . ARG A 1 301 ? 42.33337 63.35599 51.20342 1.000 22.67027 342 ARG A N 1
ATOM 2505 C CA . ARG A 1 301 ? 43.10549 62.29063 50.56152 1.000 24.40824 342 ARG A CA 1
ATOM 2506 C C . ARG A 1 301 ? 42.18941 61.17640 50.07245 1.000 23.49084 342 ARG A C 1
ATOM 2507 O O . ARG A 1 301 ? 42.35395 60.66559 48.95978 1.000 24.20749 342 ARG A O 1
ATOM 2515 N N . CYS A 1 302 ? 41.19654 60.81143 50.88380 1.000 25.60359 343 CYS A N 1
ATOM 2516 C CA . CYS A 1 302 ? 40.26694 59.74873 50.51506 1.000 27.04650 343 CYS A CA 1
ATOM 2517 C C . CYS A 1 302 ? 39.48393 60.09567 49.24254 1.000 24.60120 343 CYS A C 1
ATOM 2518 O O . CYS A 1 302 ? 39.38632 59.27819 48.31687 1.000 23.17557 343 CYS A O 1
ATOM 2521 N N . SER A 1 303 ? 38.95239 61.31805 49.15846 1.000 21.79725 344 SER A N 1
ATOM 2522 C CA . SER A 1 303 ? 38.20196 61.72835 47.96566 1.000 22.39475 344 SER A CA 1
ATOM 2523 C C . SER A 1 303 ? 39.08078 61.74893 46.71858 1.000 23.54769 344 SER A C 1
ATOM 2524 O O . SER A 1 303 ? 38.62751 61.38821 45.62223 1.000 22.64039 344 SER A O 1
ATOM 2527 N N . GLU A 1 304 ? 40.33747 62.19006 46.86430 1.000 21.27016 345 GLU A N 1
ATOM 2528 C CA . GLU A 1 304 ? 41.25324 62.27384 45.72825 1.000 20.02331 345 GLU A CA 1
ATOM 2529 C C . GLU A 1 304 ? 41.67480 60.89155 45.24119 1.000 20.03873 345 GLU A C 1
ATOM 2530 O O . GLU A 1 304 ? 41.85626 60.68281 44.03641 1.000 27.46540 345 GLU A O 1
ATOM 2536 N N . ILE A 1 305 ? 41.85705 59.93941 46.15699 1.000 21.71445 346 ILE A N 1
ATOM 2537 C CA . ILE A 1 305 ? 42.19744 58.57358 45.74767 1.000 22.91621 346 ILE A CA 1
ATOM 2538 C C . ILE A 1 305 ? 41.07410 57.97742 44.90812 1.000 19.48215 346 ILE A C 1
ATOM 2539 O O . ILE A 1 305 ? 41.30299 57.43360 43.81824 1.000 20.68645 346 ILE A O 1
ATOM 2544 N N . ILE A 1 306 ? 39.84267 58.06971 45.41065 1.000 19.20245 347 ILE A N 1
ATOM 2545 C CA . ILE A 1 306 ? 38.68354 57.61375 44.65526 1.000 21.08549 347 ILE A CA 1
ATOM 2546 C C . ILE A 1 306 ? 38.61078 58.32509 43.30821 1.000 23.20954 347 ILE A C 1
ATOM 2547 O O . ILE A 1 306 ? 38.35045 57.69788 42.27276 1.000 22.26515 347 ILE A O 1
ATOM 2552 N N . THR A 1 307 ? 38.85312 59.64326 43.30308 1.000 20.17565 348 THR A N 1
ATOM 2553 C CA . THR A 1 307 ? 38.86685 60.41623 42.05861 1.000 21.19132 348 THR A CA 1
ATOM 2554 C C . THR A 1 307 ? 39.88804 59.87164 41.06895 1.000 17.28751 348 THR A C 1
ATOM 2555 O O . THR A 1 307 ? 39.57793 59.65947 39.88920 1.000 18.51409 348 THR A O 1
ATOM 2559 N N . TYR A 1 308 ? 41.11775 59.62839 41.53169 1.000 19.21307 349 TYR A N 1
ATOM 2560 C CA . TYR A 1 308 ? 42.16133 59.18247 40.60878 1.000 20.88583 349 TYR A CA 1
ATOM 2561 C C . TYR A 1 308 ? 41.88888 57.78061 40.07455 1.000 23.97230 349 TYR A C 1
ATOM 2562 O O . TYR A 1 308 ? 42.06851 57.52851 38.88047 1.000 24.09249 349 TYR A O 1
ATOM 2571 N N . PHE A 1 309 ? 41.46877 56.85020 40.93832 1.000 21.10501 350 PHE A N 1
ATOM 2572 C CA . PHE A 1 309 ? 41.02147 55.54707 40.45271 1.000 19.25804 350 PHE A CA 1
ATOM 2573 C C . PHE A 1 309 ? 39.91239 55.70550 39.41563 1.000 21.69029 350 PHE A C 1
ATOM 2574 O O . PHE A 1 309 ? 39.93739 55.08031 38.34478 1.000 21.12469 350 PHE A O 1
ATOM 2582 N N . ASN A 1 310 ? 38.91648 56.53908 39.72950 1.000 16.99742 351 ASN A N 1
ATOM 2583 C CA . ASN A 1 310 ? 37.82597 56.76853 38.78885 1.000 19.38194 351 ASN A CA 1
ATOM 2584 C C . ASN A 1 310 ? 38.33544 57.39138 37.48872 1.000 21.75873 351 ASN A C 1
ATOM 2585 O O . ASN A 1 310 ? 37.86888 57.03839 36.40136 1.000 21.09414 351 ASN A O 1
ATOM 2590 N N . ASP A 1 311 ? 39.29646 58.31747 37.58566 1.000 21.21118 352 ASP A N 1
ATOM 2591 C CA . ASP A 1 311 ? 39.86370 58.93318 36.38610 1.000 22.61277 352 ASP A CA 1
ATOM 2592 C C . ASP A 1 311 ? 40.44314 57.89095 35.44015 1.000 21.60017 352 ASP A C 1
ATOM 2593 O O . ASP A 1 311 ? 40.23209 57.96926 34.22902 1.000 21.47544 352 ASP A O 1
ATOM 2598 N N . VAL A 1 312 ? 41.16160 56.89485 35.96674 1.000 19.78687 353 VAL A N 1
ATOM 2599 C CA . VAL A 1 312 ? 41.69356 55.85435 35.08710 1.000 21.76519 353 VAL A CA 1
ATOM 2600 C C . VAL A 1 312 ? 40.55846 55.05755 34.45337 1.000 24.37172 353 VAL A C 1
ATOM 2601 O O . VAL A 1 312 ? 40.55125 54.81232 33.24015 1.000 25.88142 353 VAL A O 1
ATOM 2605 N N . CYS A 1 313 ? 39.56691 54.65403 35.25735 1.000 22.89473 354 CYS A N 1
ATOM 2606 C CA . CYS A 1 313 ? 38.52986 53.76128 34.73371 1.000 24.20274 354 CYS A CA 1
ATOM 2607 C C . CYS A 1 313 ? 37.57736 54.46129 33.76527 1.000 24.90321 354 CYS A C 1
ATOM 2608 O O . CYS A 1 313 ? 37.00228 53.80875 32.89134 1.000 25.17245 354 CYS A O 1
ATOM 2611 N N . THR A 1 314 ? 37.36065 55.76139 33.91495 1.000 22.08165 355 THR A N 1
ATOM 2612 C CA . THR A 1 314 ? 36.41539 56.45592 33.04829 1.000 27.17592 355 THR A CA 1
ATOM 2613 C C . THR A 1 314 ? 37.10402 57.21116 31.91421 1.000 25.28461 355 THR A C 1
ATOM 2614 O O . THR A 1 314 ? 36.43970 57.95518 31.18844 1.000 26.08841 355 THR A O 1
ATOM 2618 N N . SER A 1 315 ? 38.41588 57.02237 31.73088 1.000 22.56804 356 SER A N 1
ATOM 2619 C CA . SER A 1 315 ? 39.15795 57.87265 30.80310 1.000 25.46799 356 SER A CA 1
ATOM 2620 C C . SER A 1 315 ? 38.63558 57.75183 29.36992 1.000 27.98531 356 SER A C 1
ATOM 2621 O O . SER A 1 315 ? 38.45090 58.76721 28.69002 1.000 26.10110 356 SER A O 1
ATOM 2624 N N . ASP A 1 316 ? 38.36512 56.53044 28.89127 1.000 25.79979 357 ASP A N 1
ATOM 2625 C CA . ASP A 1 316 ? 37.96347 56.39101 27.48871 1.000 25.17492 357 ASP A CA 1
ATOM 2626 C C . ASP A 1 316 ? 36.60956 57.03986 27.22106 1.000 31.79244 357 ASP A C 1
ATOM 2627 O O . ASP A 1 316 ? 36.43107 57.72391 26.20296 1.000 29.87970 357 ASP A O 1
ATOM 2632 N N . ARG A 1 317 ? 35.63782 56.81896 28.10752 1.000 28.70682 358 ARG A N 1
ATOM 2633 C CA . ARG A 1 317 ? 34.32815 57.43169 27.93345 1.000 28.83758 358 ARG A CA 1
ATOM 2634 C C . ARG A 1 317 ? 34.41974 58.95222 28.00973 1.000 29.88403 358 ARG A C 1
ATOM 2635 O O . ARG A 1 317 ? 33.79905 59.65659 27.20839 1.000 30.78129 358 ARG A O 1
ATOM 2643 N N . GLU A 1 318 ? 35.20875 59.47966 28.94938 1.000 24.50878 359 GLU A N 1
ATOM 2644 C CA . GLU A 1 318 ? 35.33640 60.93025 29.05897 1.000 31.33222 359 GLU A CA 1
ATOM 2645 C C . GLU A 1 318 ? 36.13859 61.52201 27.91140 1.000 31.25094 359 GLU A C 1
ATOM 2646 O O . GLU A 1 318 ? 35.88182 62.66136 27.50605 1.000 31.13258 359 GLU A O 1
ATOM 2652 N N . ARG A 1 319 ? 37.11709 60.77891 27.39172 1.000 30.48077 360 ARG A N 1
ATOM 2653 C CA . ARG A 1 319 ? 37.84587 61.22951 26.21067 1.000 36.25430 360 ARG A CA 1
ATOM 2654 C C . ARG A 1 319 ? 36.89154 61.46738 25.04684 1.000 35.79471 360 ARG A C 1
ATOM 2655 O O . ARG A 1 319 ? 36.98124 62.48481 24.35282 1.000 33.97424 360 ARG A O 1
ATOM 2663 N N . LEU A 1 320 ? 35.96331 60.53100 24.82608 1.000 35.05728 361 LEU A N 1
ATOM 2664 C CA . LEU A 1 320 ? 34.97683 60.68666 23.76389 1.000 35.93314 361 LEU A CA 1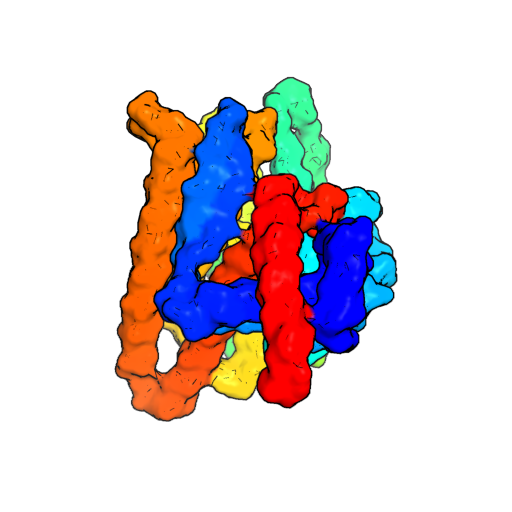
ATOM 2665 C C . LEU A 1 320 ? 33.99818 61.81992 24.05828 1.000 39.03427 361 LEU A C 1
ATOM 2666 O O . LEU A 1 320 ? 33.52936 62.47830 23.12664 1.000 44.40614 361 LEU A O 1
ATOM 2671 N N . ASP A 1 321 ? 33.67522 62.06431 25.33252 1.000 37.07802 362 ASP A N 1
ATOM 2672 C CA . ASP A 1 321 ? 32.88991 63.24237 25.69205 1.000 35.81218 362 ASP A CA 1
ATOM 2673 C C . ASP A 1 321 ? 33.66154 64.53915 25.51271 1.000 40.63695 362 ASP A C 1
ATOM 2674 O O . ASP A 1 321 ? 33.05576 65.61088 25.61307 1.000 42.95947 362 ASP A O 1
ATOM 2679 N N . GLU A 1 322 ? 34.97751 64.47426 25.29356 1.000 37.80928 363 GLU A N 1
ATOM 2680 C CA . GLU A 1 322 ? 35.84015 65.65777 25.33233 1.000 40.51020 363 GLU A CA 1
ATOM 2681 C C . GLU A 1 322 ? 35.71930 66.37983 26.67556 1.000 42.26511 363 GLU A C 1
ATOM 2682 O O . GLU A 1 322 ? 35.68488 67.60811 26.75132 1.000 40.03393 363 GLU A O 1
ATOM 2688 N N . ASP A 1 323 ? 35.68178 65.59638 27.74435 1.000 36.28561 364 ASP A N 1
ATOM 2689 C CA . ASP A 1 323 ? 35.55205 66.10177 29.10303 1.000 27.54711 364 ASP A CA 1
ATOM 2690 C C . ASP A 1 323 ? 36.94369 66.34206 29.67216 1.000 32.07492 364 ASP A C 1
ATOM 2691 O O . ASP A 1 323 ? 37.72780 65.39479 29.76614 1.000 33.37680 364 ASP A O 1
ATOM 2696 N N . PRO A 1 324 ? 37.30348 67.57816 30.04894 1.000 30.69748 365 PRO A N 1
ATOM 2697 C CA . PRO A 1 324 ? 38.65631 67.82697 30.57009 1.000 31.75727 365 PRO A CA 1
ATOM 2698 C C . PRO A 1 324 ? 38.83212 67.53462 32.05528 1.000 33.32994 365 PRO A C 1
ATOM 2699 O O . PRO A 1 324 ? 39.97420 67.57833 32.53641 1.000 28.33085 365 PRO A O 1
ATOM 2703 N N . PHE A 1 325 ? 37.75768 67.25190 32.79917 1.000 28.06678 366 PHE A N 1
ATOM 2704 C CA . PHE A 1 325 ? 37.85467 66.99244 34.24267 1.000 27.81927 366 PHE A CA 1
ATOM 2705 C C . PHE A 1 325 ? 38.35807 65.56764 34.46104 1.000 29.92861 366 PHE A C 1
ATOM 2706 O O . PHE A 1 325 ? 37.60208 64.64357 34.76892 1.000 28.99365 366 PHE A O 1
ATOM 2714 N N . ASN A 1 326 ? 39.66179 65.38208 34.30136 1.000 23.38142 367 ASN A N 1
ATOM 2715 C CA . ASN A 1 326 ? 40.22616 64.04671 34.45789 1.000 26.55300 367 ASN A CA 1
ATOM 2716 C C . ASN A 1 326 ? 41.72788 64.20893 34.61522 1.000 27.16659 367 ASN A C 1
ATOM 2717 O O . ASN A 1 326 ? 42.37028 64.79517 33.74383 1.000 25.35150 367 ASN A O 1
ATOM 2722 N N . SER A 1 327 ? 42.28417 63.72025 35.73229 1.000 23.06572 368 SER A N 1
ATOM 2723 C CA . SER A 1 327 ? 43.71718 63.88970 35.98095 1.000 21.89610 368 SER A CA 1
ATOM 2724 C C . SER A 1 327 ? 44.56457 63.29279 34.86532 1.000 24.16255 368 SER A C 1
ATOM 2725 O O . SER A 1 327 ? 45.67560 63.76718 34.61383 1.000 27.32396 368 SER A O 1
ATOM 2728 N N . VAL A 1 328 ? 44.06860 62.25491 34.19269 1.000 20.51960 369 VAL A N 1
ATOM 2729 C CA . VAL A 1 328 ? 44.81443 61.68008 33.07950 1.000 26.19251 369 VAL A CA 1
ATOM 2730 C C . VAL A 1 328 ? 45.03257 62.72152 31.98330 1.000 29.44517 369 VAL A C 1
ATOM 2731 O O . VAL A 1 328 ? 46.10929 62.78999 31.37731 1.000 25.90618 369 VAL A O 1
ATOM 2735 N N . PHE A 1 329 ? 44.00773 63.53095 31.69727 1.000 28.44427 370 PHE A N 1
ATOM 2736 C CA . PHE A 1 329 ? 44.08796 64.51882 30.62244 1.000 28.02461 370 PHE A CA 1
ATOM 2737 C C . PHE A 1 329 ? 44.81279 65.77649 31.07035 1.000 30.99398 370 PHE A C 1
ATOM 2738 O O . PHE A 1 329 ? 45.49515 66.42057 30.26358 1.000 28.35203 370 PHE A O 1
ATOM 2746 N N . ILE A 1 330 ? 44.63937 66.16232 32.33493 1.000 25.87470 371 ILE A N 1
ATOM 2747 C CA . ILE A 1 330 ? 45.40103 67.28243 32.86957 1.000 28.27613 371 ILE A CA 1
ATOM 2748 C C . ILE A 1 330 ? 46.89124 67.00144 32.76054 1.000 34.91528 371 ILE A C 1
ATOM 2749 O O . ILE A 1 330 ? 47.67359 67.87287 32.35884 1.000 31.49543 371 ILE A O 1
ATOM 2754 N N . LEU A 1 331 ? 47.31005 65.77532 33.09580 1.000 26.72879 372 LEU A N 1
ATOM 2755 C CA . LEU A 1 331 ? 48.73376 65.45559 33.02212 1.000 29.14645 372 LEU A CA 1
ATOM 2756 C C . LEU A 1 331 ? 49.21682 65.43255 31.58056 1.000 30.88606 372 LEU A C 1
ATOM 2757 O O . LEU A 1 331 ? 50.34136 65.85849 31.29342 1.000 34.67892 372 LEU A O 1
ATOM 2762 N N . MET A 1 332 ? 48.38532 64.94179 30.65846 1.000 27.58261 373 MET A N 1
ATOM 2763 C CA . MET A 1 332 ? 48.78789 64.91333 29.25479 1.000 30.54608 373 MET A CA 1
ATOM 2764 C C . MET A 1 332 ? 48.90973 66.31731 28.69047 1.000 42.71808 373 MET A C 1
ATOM 2765 O O . MET A 1 332 ? 49.79587 66.58736 27.87331 1.000 38.35461 373 MET A O 1
ATOM 2770 N N . ASP A 1 333 ? 48.02376 67.22058 29.11105 1.000 35.55947 374 ASP A N 1
ATOM 2771 C CA . ASP A 1 333 ? 48.09120 68.59117 28.63169 1.000 35.13348 374 ASP A CA 1
ATOM 2772 C C . ASP A 1 333 ? 49.33970 69.29613 29.14560 1.000 39.30383 374 ASP A C 1
ATOM 2773 O O . ASP A 1 333 ? 49.87221 70.18165 28.47354 1.000 43.77817 374 ASP A O 1
ATOM 2778 N N . LEU A 1 334 ? 49.82710 68.90672 30.32149 1.000 38.06371 375 LEU A N 1
ATOM 2779 C CA . LEU A 1 334 ? 51.03580 69.49724 30.87056 1.000 33.78895 375 LEU A CA 1
ATOM 2780 C C . LEU A 1 334 ? 52.30085 68.89071 30.27811 1.000 47.60133 375 LEU A C 1
ATOM 2781 O O . LEU A 1 334 ? 53.31404 69.58640 30.15535 1.000 43.33312 375 LEU A O 1
ATOM 2786 N N . ASP A 1 335 ? 52.27117 67.61126 29.92447 1.000 37.96133 376 ASP A N 1
ATOM 2787 C CA . ASP A 1 335 ? 53.47027 66.87963 29.52085 1.000 38.55611 376 ASP A CA 1
ATOM 2788 C C . ASP A 1 335 ? 53.21973 66.22902 28.17043 1.000 43.55737 376 ASP A C 1
ATOM 2789 O O . ASP A 1 335 ? 52.52638 65.19273 28.10421 1.000 37.75278 376 ASP A O 1
ATOM 2794 N N . PRO A 1 336 ? 53.80468 66.75763 27.09213 1.000 48.55783 377 PRO A N 1
ATOM 2795 C CA . PRO A 1 336 ? 53.48722 66.25012 25.74791 1.000 42.55213 377 PRO A CA 1
ATOM 2796 C C . PRO A 1 336 ? 54.08423 64.88361 25.44433 1.000 41.67341 377 PRO A C 1
ATOM 2797 O O . PRO A 1 336 ? 53.71700 64.28624 24.42122 1.000 40.24802 377 PRO A O 1
ATOM 2801 N N . SER A 1 337 ? 54.98538 64.37005 26.28793 1.000 37.29703 378 SER A N 1
ATOM 2802 C CA . SER A 1 337 ? 55.54031 63.03802 26.07862 1.000 41.31774 378 SER A CA 1
ATOM 2803 C C . SER A 1 337 ? 54.57780 61.91910 26.47857 1.000 48.38971 378 SER A C 1
ATOM 2804 O O . SER A 1 337 ? 54.76907 60.77363 26.04870 1.000 39.04604 378 SER A O 1
ATOM 2807 N N . LEU A 1 338 ? 53.55248 62.21936 27.27977 1.000 39.03385 379 LEU A N 1
ATOM 2808 C CA . LEU A 1 338 ? 52.64596 61.19070 27.78142 1.000 34.05849 379 LEU A CA 1
ATOM 2809 C C . LEU A 1 338 ? 51.60210 60.82481 26.73792 1.000 31.18328 379 LEU A C 1
ATOM 2810 O O . LEU A 1 338 ? 50.94726 61.70674 26.17468 1.000 35.78757 379 LEU A O 1
ATOM 2815 N N . ASN A 1 339 ? 51.43316 59.52301 26.48842 1.000 28.86311 380 ASN A N 1
ATOM 2816 C CA . ASN A 1 339 ? 50.21319 59.03564 25.86495 1.000 29.17403 380 ASN A CA 1
ATOM 2817 C C . ASN A 1 339 ? 49.23109 58.65314 26.97848 1.000 29.47479 380 ASN A C 1
ATOM 2818 O O . ASN A 1 339 ? 49.48973 58.88424 28.16298 1.000 28.44635 380 ASN A O 1
ATOM 2823 N N . PHE A 1 340 ? 48.09140 58.06207 26.62039 1.000 29.25572 381 PHE A N 1
ATOM 2824 C CA . PHE A 1 340 ? 47.09110 57.73909 27.64028 1.000 30.51111 381 PHE A CA 1
ATOM 2825 C C . PHE A 1 340 ? 47.59398 56.66580 28.60461 1.000 30.55673 381 PHE A C 1
ATOM 2826 O O . PHE A 1 340 ? 47.38725 56.77479 29.82039 1.000 25.64074 381 PHE A O 1
ATOM 2834 N N . ALA A 1 341 ? 48.27370 55.63396 28.08781 1.000 27.65061 382 ALA A N 1
ATOM 2835 C CA . ALA A 1 341 ? 48.77956 54.56878 28.95533 1.000 28.04032 382 ALA A CA 1
ATOM 2836 C C . ALA A 1 341 ? 49.81324 55.09695 29.93885 1.000 31.51642 382 ALA A C 1
ATOM 2837 O O . ALA A 1 341 ? 49.76585 54.77322 31.13201 1.000 27.94903 382 ALA A O 1
ATOM 2839 N N . LYS A 1 342 ? 50.75175 55.92176 29.46268 1.000 26.51587 383 LYS A N 1
ATOM 2840 C CA . LYS A 1 342 ? 51.76465 56.46849 30.36070 1.000 26.60731 383 LYS A CA 1
ATOM 2841 C C . LYS A 1 342 ? 51.14712 57.44179 31.35080 1.000 23.91440 383 LYS A C 1
ATOM 2842 O O . LYS A 1 342 ? 51.59029 57.53053 32.50071 1.000 27.91383 383 LYS A O 1
ATOM 2848 N N . SER A 1 343 ? 50.14189 58.20172 30.92205 1.000 25.56525 384 SER A N 1
ATOM 2849 C CA . SER A 1 343 ? 49.49507 59.11857 31.85409 1.000 26.67563 384 SER A CA 1
ATOM 2850 C C . SER A 1 343 ? 48.76099 58.35036 32.95009 1.000 24.68892 384 SER A C 1
ATOM 2851 O O . SER A 1 343 ? 48.88229 58.67916 34.13963 1.000 27.91417 384 SER A O 1
ATOM 2854 N N . CYS A 1 344 ? 48.01971 57.30758 32.57072 1.000 24.05029 385 CYS A N 1
ATOM 2855 C CA . CYS A 1 344 ? 47.36782 56.46047 33.56800 1.000 27.42023 385 CYS A CA 1
ATOM 2856 C C . CYS A 1 344 ? 48.36684 55.93444 34.59389 1.000 24.94033 385 CYS A C 1
ATOM 2857 O O . CYS A 1 344 ? 48.06398 55.89851 35.78934 1.000 24.03107 385 CYS A O 1
ATOM 2860 N N . ASP A 1 345 ? 49.57993 55.56360 34.15408 1.000 28.87080 386 ASP A N 1
ATOM 2861 C CA . ASP A 1 345 ? 50.59967 55.09333 35.09691 1.000 27.66546 386 ASP A CA 1
ATOM 2862 C C . ASP A 1 345 ? 50.96838 56.17621 36.10546 1.000 25.41183 386 ASP A C 1
ATOM 2863 O O . ASP A 1 345 ? 51.17627 55.88627 37.28858 1.000 25.79745 386 ASP A O 1
ATOM 2868 N N . VAL A 1 346 ? 51.09033 57.42491 35.65110 1.000 24.41933 387 VAL A N 1
ATOM 2869 C CA . VAL A 1 346 ? 51.42249 58.51367 36.56593 1.000 26.26115 387 VAL A CA 1
ATOM 2870 C C . VAL A 1 346 ? 50.29013 58.73108 37.56524 1.000 24.67175 387 VAL A C 1
ATOM 2871 O O . VAL A 1 346 ? 50.53195 58.97439 38.75678 1.000 30.01940 387 VAL A O 1
ATOM 2875 N N . VAL A 1 347 ? 49.03977 58.62542 37.10373 1.000 23.93735 388 VAL A N 1
ATOM 2876 C CA . VAL A 1 347 ? 47.88883 58.80350 37.99250 1.000 24.10007 388 VAL A CA 1
ATOM 2877 C C . VAL A 1 347 ? 47.86548 57.70882 39.05131 1.000 23.59741 388 VAL A C 1
ATOM 2878 O O . VAL A 1 347 ? 47.67634 57.97452 40.24348 1.000 24.31577 388 VAL A O 1
ATOM 2882 N N . VAL A 1 348 ? 48.07612 56.46000 38.62930 1.000 22.58585 389 VAL A N 1
ATOM 2883 C CA . VAL A 1 348 ? 48.13963 55.34763 39.57495 1.000 21.96014 389 VAL A CA 1
ATOM 2884 C C . VAL A 1 348 ? 49.24264 55.58038 40.60445 1.000 27.34916 389 VAL A C 1
ATOM 2885 O O . VAL A 1 348 ? 49.07338 55.29316 41.79853 1.000 25.05426 389 VAL A O 1
ATOM 2889 N N . GLU A 1 349 ? 50.38490 56.11903 40.16621 1.000 26.21991 390 GLU A N 1
ATOM 2890 C CA . GLU A 1 349 ? 51.45311 56.43891 41.11099 1.000 26.66969 390 GLU A CA 1
ATOM 2891 C C . GLU A 1 349 ? 51.03742 57.54786 42.07630 1.000 24.27714 390 GLU A C 1
ATOM 2892 O O . GLU A 1 349 ? 51.29380 57.45220 43.28157 1.000 26.19450 390 GLU A O 1
ATOM 2898 N N . HIS A 1 350 ? 50.39418 58.60657 41.56951 1.000 22.64139 391 HIS A N 1
ATOM 2899 C CA . HIS A 1 350 ? 49.84829 59.63462 42.45691 1.000 25.70032 391 HIS A CA 1
ATOM 2900 C C . HIS A 1 350 ? 48.87091 59.04176 43.46475 1.000 26.66363 391 HIS A C 1
ATOM 2901 O O . HIS A 1 350 ? 48.87842 59.41774 44.64261 1.000 25.74791 391 HIS A O 1
ATOM 2908 N N . ALA A 1 351 ? 47.99888 58.13074 43.01996 1.000 23.27549 392 ALA A N 1
ATOM 2909 C CA . ALA A 1 351 ? 47.05950 57.51559 43.95765 1.000 23.61296 392 ALA A CA 1
ATOM 2910 C C . ALA A 1 351 ? 47.79220 56.70491 45.01910 1.000 25.90306 392 ALA A C 1
ATOM 2911 O O . ALA A 1 351 ? 47.34861 56.64142 46.17343 1.000 23.11568 392 ALA A O 1
ATOM 2913 N N . TYR A 1 352 ? 48.91656 56.08672 44.65644 1.000 25.49092 393 TYR A N 1
ATOM 2914 C CA . TYR A 1 352 ? 49.70643 55.36481 45.65023 1.000 25.23744 393 TYR A CA 1
ATOM 2915 C C . TYR A 1 352 ? 50.26152 56.32144 46.70547 1.000 26.53394 393 TYR A C 1
ATOM 2916 O O . TYR A 1 352 ? 50.19229 56.04917 47.91111 1.000 27.59554 393 TYR A O 1
ATOM 2925 N N . ASN A 1 353 ? 50.80065 57.46300 46.26650 1.000 28.38748 394 ASN A N 1
ATOM 2926 C CA . ASN A 1 353 ? 51.34316 58.44784 47.20369 1.000 30.49494 394 ASN A CA 1
ATOM 2927 C C . ASN A 1 353 ? 50.25628 59.04204 48.08904 1.000 30.09839 394 ASN A C 1
ATOM 2928 O O . ASN A 1 353 ? 50.48240 59.29896 49.28029 1.000 29.11145 394 ASN A O 1
ATOM 2933 N N . LYS A 1 354 ? 49.07131 59.27460 47.52886 1.000 27.65751 395 LYS A N 1
ATOM 2934 C CA . LYS A 1 354 ? 47.96839 59.75460 48.35467 1.000 25.16911 395 LYS A CA 1
ATOM 2935 C C . LYS A 1 354 ? 47.54724 58.70171 49.36959 1.000 24.14649 395 LYS A C 1
ATOM 2936 O O . LYS A 1 354 ? 47.15986 59.03644 50.49290 1.000 27.65925 395 LYS A O 1
ATOM 2942 N N . MET A 1 355 ? 47.59081 57.42335 48.98847 1.000 23.09826 396 MET A N 1
ATOM 2943 C CA . MET A 1 355 ? 47.24528 56.37358 49.94115 1.000 25.17593 396 MET A CA 1
ATOM 2944 C C . MET A 1 355 ? 48.24244 56.35048 51.09454 1.000 28.37851 396 MET A C 1
ATOM 2945 O O . MET A 1 355 ? 47.85321 56.21117 52.26072 1.000 27.01540 396 MET A O 1
ATOM 2950 N N . GLN A 1 356 ? 49.53499 56.50435 50.78276 1.000 25.69634 397 GLN A N 1
ATOM 2951 C CA . GLN A 1 356 ? 50.55613 56.60883 51.82141 1.000 29.24457 397 GLN A CA 1
ATOM 2952 C C . GLN A 1 356 ? 50.35601 57.85518 52.68214 1.000 30.74226 397 GLN A C 1
ATOM 2953 O O . GLN A 1 356 ? 50.56085 57.81404 53.90202 1.000 28.73902 397 GLN A O 1
ATOM 2959 N N . ALA A 1 357 ? 49.95684 58.97401 52.06726 1.000 27.64377 398 ALA A N 1
ATOM 2960 C CA . ALA A 1 357 ? 49.66954 60.17572 52.84827 1.000 28.34662 398 ALA A CA 1
ATOM 2961 C C . ALA A 1 357 ? 48.47288 59.95945 53.76054 1.000 30.73822 398 ALA A C 1
ATOM 2962 O O . ALA A 1 357 ? 48.46322 60.42734 54.90516 1.000 28.85537 398 ALA A O 1
ATOM 2964 N N . PHE A 1 358 ? 47.45035 59.25125 53.26303 1.000 25.61064 399 PHE A N 1
ATOM 2965 C CA . PHE A 1 358 ? 46.30750 58.88157 54.08930 1.000 28.36123 399 PHE A CA 1
ATOM 2966 C C . PHE A 1 358 ? 46.75468 58.06654 55.29740 1.000 28.02733 399 PHE A C 1
ATOM 2967 O O . PHE A 1 358 ? 46.30314 58.31005 56.42218 1.000 27.22471 399 PHE A O 1
ATOM 2975 N N . LEU A 1 359 ? 47.64573 57.09606 55.08508 1.000 25.02804 400 LEU A N 1
ATOM 2976 C CA . LEU A 1 359 ? 48.07864 56.23420 56.18440 1.000 29.22503 400 LEU A CA 1
ATOM 2977 C C . LEU A 1 359 ? 48.95142 56.98391 57.18727 1.000 35.23084 400 LEU A C 1
ATOM 2978 O O . LEU A 1 359 ? 48.89085 56.70186 58.39170 1.000 28.23052 400 LEU A O 1
ATOM 2983 N N . LYS A 1 360 ? 49.75980 57.93466 56.71185 1.000 27.37430 401 LYS A N 1
ATOM 2984 C CA . LYS A 1 360 ? 50.53935 58.78179 57.61104 1.000 31.64194 401 LYS A CA 1
ATOM 2985 C C . LYS A 1 360 ? 49.63196 59.66815 58.46644 1.000 34.68261 401 LYS A C 1
ATOM 2986 O O . LYS A 1 360 ? 49.79888 59.75152 59.69154 1.000 31.68613 401 LYS A O 1
ATOM 2992 N N . LEU A 1 361 ? 48.65458 60.33279 57.83854 1.000 29.84360 402 LEU A N 1
ATOM 2993 C CA . LEU A 1 361 ? 47.68967 61.12641 58.60134 1.000 33.05877 402 LEU A CA 1
ATOM 2994 C C . LEU A 1 361 ? 46.97640 60.27880 59.64913 1.000 31.07715 402 LEU A C 1
ATOM 2995 O O . LEU A 1 361 ? 46.79945 60.70899 60.79632 1.000 30.84578 402 LEU A O 1
ATOM 3000 N N . LYS A 1 362 ? 46.56299 59.06736 59.27193 1.000 26.17917 403 LYS A N 1
ATOM 3001 C CA . LYS A 1 362 ? 45.86782 58.17800 60.20178 1.000 28.31736 403 LYS A CA 1
ATOM 3002 C C . LYS A 1 362 ? 46.68269 57.94065 61.46984 1.000 29.13419 403 LYS A C 1
ATOM 3003 O O . LYS A 1 362 ? 46.16550 58.04033 62.58917 1.000 28.14118 403 LYS A O 1
ATOM 3009 N N . GLU A 1 363 ? 47.95766 57.58881 61.30983 1.000 30.89910 404 GLU A N 1
ATOM 3010 C CA . GLU A 1 363 ? 48.79855 57.34646 62.47722 1.000 32.39496 404 GLU A CA 1
ATOM 3011 C C . GLU A 1 363 ? 48.94382 58.61171 63.31854 1.000 35.02012 404 GLU A C 1
ATOM 3012 O O . GLU A 1 363 ? 48.87386 58.55641 64.55129 1.000 32.34743 404 GLU A O 1
ATOM 3018 N N . GLU A 1 364 ? 49.09626 59.76744 62.66798 1.000 29.16711 405 GLU A N 1
ATOM 3019 C CA . GLU A 1 364 ? 49.19040 61.02755 63.40171 1.000 33.46790 405 GLU A CA 1
ATOM 3020 C C . GLU A 1 364 ? 47.91027 61.30914 64.18016 1.000 37.87358 405 GLU A C 1
ATOM 3021 O O . GLU A 1 364 ? 47.95449 61.64699 65.36944 1.000 40.41902 405 GLU A O 1
ATOM 3027 N N . ILE A 1 365 ? 46.75536 61.16478 63.52570 1.000 32.23149 406 ILE A N 1
ATOM 3028 C CA . ILE A 1 365 ? 45.48315 61.46125 64.18026 1.000 31.33191 406 ILE A CA 1
ATOM 3029 C C . ILE A 1 365 ? 45.28136 60.55253 65.38793 1.000 34.94842 406 ILE A C 1
ATOM 3030 O O . ILE A 1 365 ? 44.85941 60.99857 66.46202 1.000 29.43630 406 ILE A O 1
ATOM 3035 N N . LEU A 1 366 ? 45.56582 59.25781 65.23111 1.000 27.14064 407 LEU A N 1
ATOM 3036 C CA . LEU A 1 366 ? 45.32940 58.34070 66.34380 1.000 32.21153 407 LEU A CA 1
ATOM 3037 C C . LEU A 1 366 ? 46.27751 58.63073 67.50842 1.000 37.68189 407 LEU A C 1
ATOM 3038 O O . LEU A 1 366 ? 45.88019 58.53559 68.67683 1.000 37.62732 407 LEU A O 1
ATOM 3043 N N . GLU A 1 367 ? 47.52431 59.01558 67.20898 1.000 37.59423 408 GLU A N 1
ATOM 3044 C CA . GLU A 1 367 ? 48.47599 59.35876 68.26736 1.000 43.24410 408 GLU A CA 1
ATOM 3045 C C . GLU A 1 367 ? 48.03814 60.60141 69.04366 1.000 44.74356 408 GLU A C 1
ATOM 3046 O O . GLU A 1 367 ? 48.25083 60.68807 70.25897 1.000 46.34945 408 GLU A O 1
ATOM 3052 N N . SER A 1 368 ? 47.40877 61.56135 68.36795 1.000 40.67544 409 SER A N 1
ATOM 3053 C CA . SER A 1 368 ? 46.98277 62.80485 69.00385 1.000 41.81687 409 SER A CA 1
ATOM 3054 C C . SER A 1 368 ? 45.75088 62.64720 69.88815 1.000 42.52213 409 SER A C 1
ATOM 3055 O O . SER A 1 368 ? 45.32683 63.63724 70.49317 1.000 47.68105 409 SER A O 1
ATOM 3058 N N . ALA A 1 369 ? 45.14357 61.46586 69.96107 1.000 45.05608 410 ALA A N 1
ATOM 3059 C CA . ALA A 1 369 ? 43.91085 61.32015 70.72282 1.000 41.46063 410 ALA A CA 1
ATOM 3060 C C . ALA A 1 369 ? 44.16567 61.55103 72.20872 1.000 46.90667 410 ALA A C 1
ATOM 3061 O O . ALA A 1 369 ? 45.18250 61.11816 72.75665 1.000 44.24238 410 ALA A O 1
ATOM 3063 N N . SER A 1 370 ?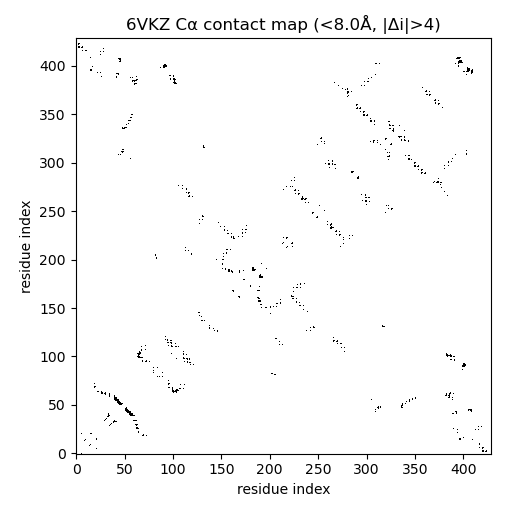 43.21618 62.22564 72.86279 1.000 46.18025 411 SER A N 1
ATOM 3064 C CA . SER A 1 370 ? 43.39400 62.65228 74.24797 1.000 51.67581 411 SER A CA 1
ATOM 3065 C C . SER A 1 370 ? 43.13395 61.52719 75.23976 1.000 51.62011 411 SER A C 1
ATOM 3066 O O . SER A 1 370 ? 43.77839 61.47063 76.29128 1.000 63.19164 411 SER A O 1
ATOM 3069 N N . ASP A 1 371 ? 42.18687 60.64173 74.94241 1.000 42.56093 412 ASP A N 1
ATOM 3070 C CA . ASP A 1 371 ? 41.81646 59.57247 75.85953 1.000 42.01864 412 ASP A CA 1
ATOM 3071 C C . ASP A 1 371 ? 41.37399 58.36126 75.05034 1.000 39.54956 412 ASP A C 1
ATOM 3072 O O . ASP A 1 371 ? 41.31438 58.39919 73.81844 1.000 36.84958 412 ASP A O 1
ATOM 3077 N N . GLU A 1 372 ? 41.05300 57.27941 75.76197 1.000 38.53459 413 GLU A N 1
ATOM 3078 C CA . GLU A 1 372 ? 40.69228 56.03288 75.09536 1.000 38.19888 413 GLU A CA 1
ATOM 3079 C C . GLU A 1 372 ? 39.41382 56.19013 74.29419 1.000 44.16743 413 GLU A C 1
ATOM 3080 O O . GLU A 1 372 ? 39.31645 55.69441 73.16527 1.000 34.16115 413 GLU A O 1
ATOM 3086 N N . GLU A 1 373 ? 38.42668 56.88565 74.86246 1.000 37.95536 414 GLU A N 1
ATOM 3087 C CA . GLU A 1 373 ? 37.16799 57.10704 74.16451 1.000 41.34799 414 GLU A CA 1
ATOM 3088 C C . GLU A 1 373 ? 37.38254 57.85514 72.85284 1.000 37.49307 414 GLU A C 1
ATOM 3089 O O . GLU A 1 373 ? 36.77035 57.52064 71.83103 1.000 33.88890 414 GLU A O 1
ATOM 3095 N N . GLU A 1 374 ? 38.25311 58.86207 72.85522 1.000 29.90343 415 GLU A N 1
ATOM 3096 C CA . GLU A 1 374 ? 38.50251 59.59499 71.62293 1.000 29.75923 415 GLU A CA 1
ATOM 3097 C C . GLU A 1 374 ? 39.32341 58.77003 70.63750 1.000 33.69553 415 GLU A C 1
ATOM 3098 O O . GLU A 1 374 ? 39.09885 58.84702 69.42186 1.000 26.85146 415 GLU A O 1
ATOM 3104 N N . ARG A 1 375 ? 40.28756 57.98822 71.13470 1.000 27.94507 416 ARG A N 1
ATOM 3105 C CA . ARG A 1 375 ? 41.08245 57.15002 70.24144 1.000 27.86354 416 ARG A CA 1
ATOM 3106 C C . ARG A 1 375 ? 40.20143 56.13601 69.52917 1.000 24.01055 416 ARG A C 1
ATOM 3107 O O . ARG A 1 375 ? 40.29734 55.96171 68.30941 1.000 28.09747 416 ARG A O 1
ATOM 3115 N N . LEU A 1 376 ? 39.30682 55.48347 70.27261 1.000 24.68815 417 LEU A N 1
ATOM 3116 C CA . LEU A 1 376 ? 38.44008 54.47688 69.67830 1.000 28.25238 417 LEU A CA 1
ATOM 3117 C C . LEU A 1 376 ? 37.44806 55.09736 68.70400 1.000 31.27732 417 LEU A C 1
ATOM 3118 O O . LEU A 1 376 ? 37.10338 54.46613 67.69691 1.000 23.85071 417 LEU A O 1
ATOM 3123 N N . ALA A 1 377 ? 36.97447 56.31664 68.99720 1.000 27.81462 418 ALA A N 1
ATOM 3124 C CA . ALA A 1 377 ? 36.08661 57.03351 68.08388 1.000 29.13801 418 ALA A CA 1
ATOM 3125 C C . ALA A 1 377 ? 36.79306 57.36115 66.77520 1.000 24.60212 418 ALA A C 1
ATOM 3126 O O . ALA A 1 377 ? 36.25711 57.10774 65.69079 1.000 25.96415 418 ALA A O 1
ATOM 3128 N N . LEU A 1 378 ? 38.00618 57.91974 66.85896 1.000 24.31492 419 LEU A N 1
ATOM 3129 C CA . LEU A 1 378 ? 38.76142 58.25370 65.65324 1.000 23.16891 419 LEU A CA 1
ATOM 3130 C C . LEU A 1 378 ? 39.11724 57.00913 64.84513 1.000 29.20144 419 LEU A C 1
ATOM 3131 O O . LEU A 1 378 ? 39.08018 57.03615 63.60801 1.000 25.01319 419 LEU A O 1
ATOM 3136 N N . ALA A 1 379 ? 39.48475 55.91365 65.51929 1.000 24.95817 420 ALA A N 1
ATOM 3137 C CA . ALA A 1 379 ? 39.83597 54.69430 64.78987 1.000 26.00941 420 ALA A CA 1
ATOM 3138 C C . ALA A 1 379 ? 38.63213 54.14116 64.03742 1.000 22.88145 420 ALA A C 1
ATOM 3139 O O . ALA A 1 379 ? 38.76027 53.66328 62.90344 1.000 21.57990 420 ALA A O 1
ATOM 3141 N N . ARG A 1 380 ? 37.45573 54.20819 64.65294 1.000 21.73919 421 ARG A N 1
ATOM 3142 C CA . ARG A 1 380 ? 36.23492 53.77467 63.99190 1.000 24.69162 421 ARG A CA 1
ATOM 3143 C C . ARG A 1 380 ? 35.92057 54.65162 62.78164 1.000 22.24674 421 ARG A C 1
ATOM 3144 O O . ARG A 1 380 ? 35.51157 54.14999 61.72559 1.000 22.94366 421 ARG A O 1
ATOM 3152 N N . MET A 1 381 ? 36.08224 55.96715 62.92172 1.000 23.19121 422 MET A N 1
ATOM 3153 C CA . MET A 1 381 ? 35.76416 56.86527 61.81540 1.000 24.98493 422 MET A CA 1
ATOM 3154 C C . MET A 1 381 ? 36.73999 56.68429 60.65529 1.000 21.81292 422 MET A C 1
ATOM 3155 O O . MET A 1 381 ? 36.34775 56.76513 59.48454 1.000 23.28592 422 MET A O 1
ATOM 3160 N N . ILE A 1 382 ? 38.01238 56.43947 60.95858 1.000 19.96294 423 ILE A N 1
ATOM 3161 C CA . ILE A 1 382 ? 38.98854 56.19111 59.90350 1.000 23.91482 423 ILE A CA 1
ATOM 3162 C C . ILE A 1 382 ? 38.72077 54.84836 59.22081 1.000 24.45093 423 ILE A C 1
ATOM 3163 O O . ILE A 1 382 ? 38.84254 54.72468 57.99582 1.000 25.48191 423 ILE A O 1
ATOM 3168 N N . LYS A 1 383 ? 38.32679 53.83088 59.99316 1.000 23.37106 424 LYS A N 1
ATOM 3169 C CA . LYS A 1 383 ? 37.98811 52.52986 59.41302 1.000 25.72015 424 LYS A CA 1
ATOM 3170 C C . LYS A 1 383 ? 36.85868 52.65746 58.39177 1.000 25.18769 424 LYS A C 1
ATOM 3171 O O . LYS A 1 383 ? 36.86420 51.98915 57.35037 1.000 23.42458 424 LYS A O 1
ATOM 3177 N N . THR A 1 384 ? 35.87523 53.50612 58.68841 1.000 21.49846 425 THR A N 1
ATOM 3178 C CA . THR A 1 384 ? 34.75745 53.73167 57.77852 1.000 24.17493 425 THR A CA 1
ATOM 3179 C C . THR A 1 384 ? 35.23447 54.26060 56.42819 1.000 24.77930 425 THR A C 1
ATOM 3180 O O . THR A 1 384 ? 34.72162 53.85434 55.37460 1.000 23.69360 425 THR A O 1
ATOM 3184 N N . ARG A 1 385 ? 36.23371 55.14398 56.43620 1.000 20.94124 426 ARG A N 1
ATOM 3185 C CA . ARG A 1 385 ? 36.77842 55.65851 55.17884 1.000 25.09236 426 ARG A CA 1
ATOM 3186 C C . ARG A 1 385 ? 37.60507 54.60359 54.45338 1.000 24.91338 426 ARG A C 1
ATOM 3187 O O . ARG A 1 385 ? 37.54830 54.50447 53.22120 1.000 23.82579 426 ARG A O 1
ATOM 3195 N N . GLU A 1 386 ? 38.36130 53.79053 55.19886 1.000 22.72540 427 GLU A N 1
ATOM 3196 C CA . GLU A 1 386 ? 39.08989 52.68649 54.58540 1.000 25.61035 427 GLU A CA 1
ATOM 3197 C C . GLU A 1 386 ? 38.15024 51.72049 53.87950 1.000 21.58526 427 GLU A C 1
ATOM 3198 O O . GLU A 1 386 ? 38.47414 51.22209 52.79492 1.000 21.22353 427 GLU A O 1
ATOM 3204 N N . ASP A 1 387 ? 36.99749 51.41685 54.49436 1.000 20.69129 428 ASP A N 1
ATOM 3205 C CA . ASP A 1 387 ? 35.99949 50.56298 53.85026 1.000 20.09871 428 ASP A CA 1
ATOM 3206 C C . ASP A 1 387 ? 35.61916 51.09931 52.47780 1.000 23.21708 428 ASP A C 1
ATOM 3207 O O . ASP A 1 387 ? 35.43052 50.33034 51.52846 1.000 21.04767 428 ASP A O 1
ATOM 3212 N N . SER A 1 388 ? 35.45152 52.41900 52.37037 1.000 19.37089 429 SER A N 1
ATOM 3213 C CA . SER A 1 388 ? 35.08477 53.02753 51.09444 1.000 24.81882 429 SER A CA 1
ATOM 3214 C C . SER A 1 388 ? 36.19304 52.89003 50.06590 1.000 20.40789 429 SER A C 1
ATOM 3215 O O . SER A 1 388 ? 35.91286 52.73880 48.86864 1.000 23.46398 429 SER A O 1
ATOM 3218 N N . LEU A 1 389 ? 37.45091 52.94121 50.51040 1.000 18.60116 430 LEU A N 1
ATOM 3219 C CA . LEU A 1 389 ? 38.57002 52.93510 49.57302 1.000 20.89693 430 LEU A CA 1
ATOM 3220 C C . LEU A 1 389 ? 38.72945 51.56976 48.91838 1.000 23.43754 430 LEU A C 1
ATOM 3221 O O . LEU A 1 389 ? 38.82615 51.47496 47.69177 1.000 21.56757 430 LEU A O 1
ATOM 3226 N N . ILE A 1 390 ? 38.76946 50.49408 49.71439 1.000 22.21613 431 ILE A N 1
ATOM 3227 C CA . ILE A 1 390 ? 38.85985 49.17475 49.10241 1.000 22.69114 431 ILE A CA 1
ATOM 3228 C C . ILE A 1 390 ? 37.56636 48.85753 48.36947 1.000 19.58109 431 ILE A C 1
ATOM 3229 O O . ILE A 1 390 ? 37.57609 48.23182 47.30243 1.000 21.40892 431 ILE A O 1
ATOM 3234 N N . GLY A 1 391 ? 36.43208 49.30252 48.91558 1.000 19.01343 432 GLY A N 1
ATOM 3235 C CA . GLY A 1 391 ? 35.17230 49.09156 48.22678 1.000 20.15200 432 GLY A CA 1
ATOM 3236 C C . GLY A 1 391 ? 35.16303 49.69106 46.83260 1.000 18.73507 432 GLY A C 1
ATOM 3237 O O . GLY A 1 391 ? 34.70513 49.05588 45.87776 1.000 18.05339 432 GLY A O 1
ATOM 3238 N N . TYR A 1 392 ? 35.67581 50.91792 46.68750 1.000 21.28709 433 TYR A N 1
ATOM 3239 C CA . TYR A 1 392 ? 35.65698 51.54200 45.36225 1.000 18.55270 433 TYR A CA 1
ATOM 3240 C C . TYR A 1 392 ? 36.56249 50.79839 44.38404 1.000 22.30868 433 TYR A C 1
ATOM 3241 O O . TYR A 1 392 ? 36.19023 50.59763 43.21931 1.000 22.76881 433 TYR A O 1
ATOM 3250 N N . VAL A 1 393 ? 37.73221 50.33907 44.84460 1.000 19.04319 434 VAL A N 1
ATOM 3251 C CA . VAL A 1 393 ? 38.60650 49.54016 43.98346 1.000 21.88666 434 VAL A CA 1
ATOM 3252 C C . VAL A 1 393 ? 37.88678 48.28667 43.49518 1.000 24.96746 434 VAL A C 1
ATOM 3253 O O . VAL A 1 393 ? 37.86190 47.98258 42.29411 1.000 22.07562 434 VAL A O 1
ATOM 3257 N N . LEU A 1 394 ? 37.30341 47.52561 44.42080 1.000 18.46820 435 LEU A N 1
ATOM 3258 C CA . LEU A 1 394 ? 36.62299 46.30312 44.01738 1.000 21.61041 435 LEU A CA 1
ATOM 3259 C C . LEU A 1 394 ? 35.39252 46.59237 43.16454 1.000 20.19828 435 LEU A C 1
ATOM 3260 O O . LEU A 1 394 ? 35.02498 45.78326 42.30170 1.000 20.82564 435 LEU A O 1
ATOM 3265 N N . HIS A 1 395 ? 34.74214 47.72344 43.39724 1.000 21.44729 436 HIS A N 1
ATOM 3266 C CA . HIS A 1 395 ? 33.63758 48.13747 42.54199 1.000 20.09319 436 HIS A CA 1
ATOM 3267 C C . HIS A 1 395 ? 34.06994 48.21136 41.07841 1.000 24.11680 436 HIS A C 1
ATOM 3268 O O . HIS A 1 395 ? 33.40267 47.66277 40.19340 1.000 22.83265 436 HIS A O 1
ATOM 3275 N N . GLU A 1 396 ? 35.19913 48.87939 40.80740 1.000 21.40825 437 GLU A N 1
ATOM 3276 C CA . GLU A 1 396 ? 35.68217 49.01702 39.43325 1.000 26.64488 437 GLU A CA 1
ATOM 3277 C C . GLU A 1 396 ? 36.24486 47.70278 38.90283 1.000 23.25621 437 GLU A C 1
ATOM 3278 O O . GLU A 1 396 ? 36.08828 47.39035 37.71813 1.000 24.24765 437 GLU A O 1
ATOM 3284 N N . VAL A 1 397 ? 36.91601 46.93004 39.75836 1.000 21.94969 438 VAL A N 1
ATOM 3285 C CA . VAL A 1 397 ? 37.41034 45.61246 39.36052 1.000 20.71575 438 VAL A CA 1
ATOM 3286 C C . VAL A 1 397 ? 36.26295 44.72809 38.88330 1.000 23.99003 438 VAL A C 1
ATOM 3287 O O . VAL A 1 397 ? 36.39872 43.98312 37.90473 1.000 23.38382 438 VAL A O 1
ATOM 3291 N N . CYS A 1 398 ? 35.10995 44.79586 39.55360 1.000 19.46170 439 CYS A N 1
ATOM 3292 C CA . CYS A 1 398 ? 34.04853 43.81976 39.32159 1.000 22.97658 439 CYS A CA 1
ATOM 3293 C C . CYS A 1 398 ? 33.00929 44.28777 38.30285 1.000 25.83867 439 CYS A C 1
ATOM 3294 O O . CYS A 1 398 ? 31.84772 43.86828 38.37787 1.000 23.77500 439 CYS A O 1
ATOM 3297 N N . CYS A 1 399 ? 33.39406 45.13954 37.34906 1.000 22.09483 440 CYS A N 1
ATOM 3298 C CA . CYS A 1 399 ? 32.48622 45.60921 36.29524 1.000 25.91196 440 CYS A CA 1
ATOM 3299 C C . CYS A 1 399 ? 32.48447 44.60058 35.14831 1.000 26.93970 440 CYS A C 1
ATOM 3300 O O . CYS A 1 399 ? 33.10546 44.79683 34.10057 1.000 24.83211 440 CYS A O 1
ATOM 3303 N N . VAL A 1 400 ? 31.75743 43.50109 35.34682 1.000 25.02893 441 VAL A N 1
ATOM 3304 C CA . VAL A 1 400 ? 31.86875 42.34298 34.46184 1.000 24.30701 441 VAL A CA 1
ATOM 3305 C C . VAL A 1 400 ? 30.64464 42.14311 33.57983 1.000 25.63879 441 VAL A C 1
ATOM 3306 O O . VAL A 1 400 ? 30.60524 41.16170 32.82153 1.000 29.98096 441 VAL A O 1
ATOM 3310 N N . GLU A 1 401 ? 29.63762 43.01456 33.64763 1.000 20.75243 442 GLU A N 1
ATOM 3311 C CA . GLU A 1 401 ? 28.44739 42.82113 32.81909 1.000 27.44602 442 GLU A CA 1
ATOM 3312 C C . GLU A 1 401 ? 28.00588 44.14134 32.20889 1.000 29.55987 442 GLU A C 1
ATOM 3313 O O . GLU A 1 401 ? 27.65264 45.07928 32.93236 1.000 25.38741 442 GLU A O 1
ATOM 3319 N N . ASP A 1 402 ? 27.97847 44.18740 30.88019 1.000 24.90555 443 ASP A N 1
ATOM 3320 C CA . ASP A 1 402 ? 27.65850 45.42110 30.17615 1.000 31.05312 443 ASP A CA 1
ATOM 3321 C C . ASP A 1 402 ? 26.24984 45.88474 30.52934 1.000 33.05740 443 ASP A C 1
ATOM 3322 O O . ASP A 1 402 ? 25.31896 45.08490 30.58775 1.000 31.28784 443 ASP A O 1
ATOM 3327 N N . GLY A 1 403 ? 26.09973 47.18328 30.78845 1.000 27.59796 444 GLY A N 1
ATOM 3328 C CA . GLY A 1 403 ? 24.82745 47.73990 31.20393 1.000 25.79227 444 GLY A CA 1
ATOM 3329 C C . GLY A 1 403 ? 24.62901 47.86497 32.70295 1.000 26.10420 444 GLY A C 1
ATOM 3330 O O . GLY A 1 403 ? 23.70939 48.57370 33.13498 1.000 23.30682 444 GLY A O 1
ATOM 3331 N N . TYR A 1 404 ? 25.45944 47.21420 33.51841 1.000 25.10546 445 TYR A N 1
ATOM 3332 C CA . TYR A 1 404 ? 25.29277 47.26285 34.96722 1.000 25.29743 445 TYR A CA 1
ATOM 3333 C C . TYR A 1 404 ? 26.47929 47.93053 35.65120 1.000 23.96139 445 TYR A C 1
ATOM 3334 O O . TYR A 1 404 ? 26.69779 47.73611 36.85135 1.000 22.62648 445 TYR A O 1
ATOM 3343 N N . ALA A 1 405 ? 27.23008 48.73712 34.90527 1.000 26.10885 446 ALA A N 1
ATOM 3344 C CA . ALA A 1 405 ? 28.28773 49.57938 35.44239 1.000 21.96942 446 ALA A CA 1
ATOM 3345 C C . ALA A 1 405 ? 28.38845 50.82496 34.57835 1.000 23.45103 446 ALA A C 1
ATOM 3346 O O . ALA A 1 405 ? 28.01986 50.81434 33.40273 1.000 25.31988 446 ALA A O 1
ATOM 3348 N N . ARG A 1 406 ? 28.91823 51.89614 35.16846 1.000 23.28770 447 ARG A N 1
ATOM 3349 C CA . ARG A 1 406 ? 29.23480 53.08619 34.38398 1.000 25.39109 447 ARG A CA 1
ATOM 3350 C C . ARG A 1 406 ? 30.28966 52.78137 33.33304 1.000 28.18756 447 ARG A C 1
ATOM 3351 O O . ARG A 1 406 ? 30.24414 53.31616 32.22069 1.000 26.89887 447 ARG A O 1
ATOM 3359 N N . ASP A 1 407 ? 31.25375 51.92648 33.66549 1.000 23.57498 448 ASP A N 1
ATOM 3360 C CA . ASP A 1 407 ? 32.33873 51.60494 32.73863 1.000 25.75888 448 ASP A CA 1
ATOM 3361 C C . ASP A 1 407 ? 32.58329 50.10059 32.76559 1.000 27.83050 448 ASP A C 1
ATOM 3362 O O . ASP A 1 407 ? 33.34437 49.58920 33.59937 1.000 26.77674 448 ASP A O 1
ATOM 3367 N N . HIS A 1 408 ? 31.91453 49.41344 31.84461 1.000 24.38502 449 HIS A N 1
ATOM 3368 C CA . HIS A 1 408 ? 32.05386 47.97780 31.69160 1.000 27.15906 449 HIS A CA 1
ATOM 3369 C C . HIS A 1 408 ? 33.45264 47.62815 31.19997 1.000 26.50590 449 HIS A C 1
ATOM 3370 O O . HIS A 1 408 ? 34.02759 48.32596 30.36063 1.000 29.37138 449 HIS A O 1
ATOM 3377 N N . LYS A 1 409 ? 34.00879 46.54587 31.74011 1.000 24.67095 450 LYS A N 1
ATOM 3378 C CA . LYS A 1 409 ? 35.39154 46.15273 31.46787 1.000 24.50196 450 LYS A CA 1
ATOM 3379 C C . LYS A 1 409 ? 35.41167 44.71293 30.97604 1.000 29.42206 450 LYS A C 1
ATOM 3380 O O . LYS A 1 409 ? 35.56681 43.77044 31.76922 1.000 24.94365 450 LYS A O 1
ATOM 3386 N N . PRO A 1 410 ? 35.26581 44.50542 29.66667 1.000 27.54784 451 PRO A N 1
ATOM 3387 C CA . PRO A 1 410 ? 35.24962 43.13020 29.14152 1.000 26.81438 451 PRO A CA 1
ATOM 3388 C C . PRO A 1 410 ? 36.53257 42.35811 29.41017 1.000 28.29606 451 PRO A C 1
ATOM 3389 O O . PRO A 1 410 ? 36.48632 41.12705 29.51475 1.000 26.11229 451 PRO A O 1
ATOM 3393 N N . LEU A 1 411 ? 37.67817 43.03446 29.53230 1.000 25.87636 452 LEU A N 1
ATOM 3394 C CA . LEU A 1 411 ? 38.89801 42.31763 29.88023 1.000 25.71091 452 LEU A CA 1
ATOM 3395 C C . LEU A 1 411 ? 38.88021 41.84998 31.33149 1.000 27.79560 452 LEU A C 1
ATOM 3396 O O . LEU A 1 411 ? 39.53066 40.85671 31.66638 1.000 25.06888 452 LEU A O 1
ATOM 3401 N N . MET A 1 412 ? 38.15963 42.54920 32.21068 1.000 27.03035 453 MET A N 1
ATOM 3402 C CA . MET A 1 412 ? 38.04498 42.05728 33.57626 1.000 23.62693 453 MET A CA 1
ATOM 3403 C C . MET A 1 412 ? 37.06951 40.89739 33.65124 1.000 23.75273 453 MET A C 1
ATOM 3404 O O . MET A 1 412 ? 37.27049 39.96517 34.43750 1.000 23.91930 453 MET A O 1
ATOM 3409 N N . LYS A 1 413 ? 35.99499 40.94642 32.85653 1.000 23.63966 454 LYS A N 1
ATOM 3410 C CA . LYS A 1 413 ? 35.08808 39.80638 32.78213 1.000 26.65343 454 LYS A CA 1
ATOM 3411 C C . LYS A 1 413 ? 35.85175 38.54664 32.39657 1.000 29.16062 454 LYS A C 1
ATOM 3412 O O . LYS A 1 413 ? 35.71853 37.49939 33.04477 1.000 26.33509 454 LYS A O 1
ATOM 3418 N N . ALA A 1 414 ? 36.69496 38.64474 31.36241 1.000 24.85986 455 ALA A N 1
ATOM 3419 C CA . ALA A 1 414 ? 37.47863 37.48710 30.92953 1.000 32.71207 455 ALA A CA 1
ATOM 3420 C C . ALA A 1 414 ? 38.50500 37.08512 31.98193 1.000 31.76393 455 ALA A C 1
ATOM 3421 O O . ALA A 1 414 ? 38.66441 35.89477 32.28184 1.000 28.79287 455 ALA A O 1
ATOM 3423 N N . PHE A 1 415 ? 39.21218 38.06109 32.55317 1.000 29.03219 456 PHE A N 1
ATOM 3424 C CA . PHE A 1 415 ? 40.23853 37.74308 33.53903 1.000 28.29914 456 PHE A CA 1
ATOM 3425 C C . PHE A 1 415 ? 39.62573 37.09850 34.78074 1.000 30.60513 456 PHE A C 1
ATOM 3426 O O . PHE A 1 415 ? 40.11746 36.07548 35.26869 1.000 26.08442 456 PHE A O 1
ATOM 3434 N N . LEU A 1 416 ? 38.53111 37.66898 35.29539 1.000 27.70532 457 LEU A N 1
ATOM 3435 C CA . LEU A 1 416 ? 37.94314 37.13567 36.52002 1.000 29.00521 457 LEU A CA 1
ATOM 3436 C C . LEU A 1 416 ? 37.27952 35.78486 36.27901 1.000 31.22917 457 LEU A C 1
ATOM 3437 O O . LEU A 1 416 ? 37.30622 34.91545 37.15683 1.000 28.23349 457 LEU A O 1
ATOM 3442 N N . GLU A 1 417 ? 36.67123 35.58627 35.10643 1.000 25.17007 458 GLU A N 1
ATOM 3443 C CA . GLU A 1 417 ? 36.08004 34.28402 34.81972 1.000 32.25570 458 GLU A CA 1
ATOM 3444 C C . GLU A 1 417 ? 37.14797 33.19814 34.77258 1.000 31.87741 458 GLU A C 1
ATOM 3445 O O . GLU A 1 417 ? 36.94588 32.09577 35.29256 1.000 28.59502 458 GLU A O 1
ATOM 3451 N N . GLU A 1 418 ? 38.30389 33.50091 34.18408 1.000 31.60337 459 GLU A N 1
ATOM 3452 C CA . GLU A 1 418 ? 39.36961 32.50714 34.11126 1.000 33.72174 459 GLU A CA 1
ATOM 3453 C C . GLU A 1 418 ? 39.94847 32.21525 35.48643 1.000 33.23434 459 GLU A C 1
ATOM 3454 O O . GLU A 1 418 ? 40.18774 31.05650 35.82651 1.000 32.21180 459 GLU A O 1
ATOM 3460 N N . GLU A 1 419 ? 40.18718 33.25579 36.28758 1.000 29.05984 460 GLU A N 1
ATOM 3461 C CA . GLU A 1 419 ? 40.86665 33.07714 37.56573 1.000 33.32402 460 GLU A CA 1
ATOM 3462 C C . GLU A 1 419 ? 39.94908 32.46607 38.61969 1.000 30.90426 460 GLU A C 1
ATOM 3463 O O . GLU A 1 419 ? 40.40040 31.65527 39.43738 1.000 27.16954 460 GLU A O 1
ATOM 3469 N N . ILE A 1 420 ? 38.66611 32.83195 38.61684 1.000 24.40717 461 ILE A N 1
ATOM 3470 C CA . ILE A 1 420 ? 37.77137 32.30771 39.64454 1.000 27.16435 461 ILE A CA 1
ATOM 3471 C C . ILE A 1 420 ? 37.42266 30.85152 39.36180 1.000 33.39943 461 ILE A C 1
ATOM 3472 O O . ILE A 1 420 ? 37.18698 30.07715 40.29532 1.000 27.34137 461 ILE A O 1
ATOM 3477 N N . THR A 1 421 ? 37.38611 30.46489 38.08275 1.000 25.60671 462 THR A N 1
ATOM 3478 C CA . THR A 1 421 ? 37.18813 29.07012 37.71467 1.000 34.08306 462 THR A CA 1
ATOM 3479 C C . THR A 1 421 ? 38.25785 28.18445 38.33615 1.000 31.24299 462 THR A C 1
ATOM 3480 O O . THR A 1 421 ? 37.94829 27.13653 38.91339 1.000 32.60898 462 THR A O 1
ATOM 3484 N N . LYS A 1 422 ? 39.51814 28.61007 38.26592 1.000 33.88950 463 LYS A N 1
ATOM 3485 C CA . LYS A 1 422 ? 40.58974 27.82996 38.87426 1.000 33.24048 463 LYS A CA 1
ATOM 3486 C C . LYS A 1 422 ? 40.47421 27.81430 40.39425 1.000 35.24773 463 LYS A C 1
ATOM 3487 O O . LYS A 1 422 ? 40.68300 26.77005 41.02417 1.000 33.99705 463 LYS A O 1
ATOM 3493 N N . SER A 1 423 ? 40.12353 28.95503 41.00146 1.000 32.46116 464 SER A N 1
ATOM 3494 C CA A SER A 1 423 ? 40.03625 29.02391 42.45867 0.442 29.86904 464 SER A CA 1
ATOM 3495 C CA B SER A 1 423 ? 40.03669 29.02215 42.45855 0.558 29.84289 464 SER A CA 1
ATOM 3496 C C . SER A 1 423 ? 38.86840 28.19679 42.98980 1.000 34.10990 464 SER A C 1
ATOM 3497 O O . SER A 1 423 ? 38.98809 27.54482 44.03342 1.000 35.63953 464 SER A O 1
ATOM 3502 N N . LEU A 1 424 ? 37.72680 28.21488 42.29597 1.000 25.72455 465 LEU A N 1
ATOM 3503 C CA . LEU A 1 424 ? 36.60493 27.38096 42.72448 1.000 28.54510 465 LEU A CA 1
ATOM 3504 C C . LEU A 1 424 ? 36.91853 25.89725 42.53240 1.000 32.66959 465 LEU A C 1
ATOM 3505 O O . LEU A 1 424 ? 36.57356 25.06696 43.38308 1.000 30.98767 465 LEU A O 1
ATOM 3510 N N . ALA A 1 425 ? 37.57104 25.54855 41.42139 1.000 29.28054 466 ALA A N 1
ATOM 3511 C CA . ALA A 1 425 ? 37.95431 24.15571 41.19159 1.000 36.55647 466 ALA A CA 1
ATOM 3512 C C . ALA A 1 425 ? 38.86479 23.64897 42.29701 1.000 36.80083 466 ALA A C 1
ATOM 3513 O O . ALA A 1 425 ? 38.71248 22.51603 42.77116 1.000 39.68615 466 ALA A O 1
ATOM 3515 N N . GLU A 1 426 ? 39.82049 24.47687 42.72576 1.000 36.11074 467 GLU A N 1
ATOM 3516 C CA . GLU A 1 426 ? 40.67095 24.08690 43.84241 1.000 39.02933 467 GLU A CA 1
ATOM 3517 C C . GLU A 1 426 ? 39.85707 23.92520 45.12310 1.000 40.41795 467 GLU A C 1
ATOM 3518 O O . GLU A 1 426 ? 40.12071 23.01693 45.92025 1.000 39.87672 467 GLU A O 1
ATOM 3524 N N . LYS A 1 427 ? 38.84109 24.77123 45.32594 1.000 32.46471 468 LYS A N 1
ATOM 3525 C CA . LYS A 1 427 ? 37.96750 24.59192 46.48451 1.000 33.93341 468 LYS A CA 1
ATOM 3526 C C . LYS A 1 427 ? 37.25529 23.24974 46.42684 1.000 41.16468 468 LYS A C 1
ATOM 3527 O O . LYS A 1 427 ? 37.20434 22.51906 47.42135 1.000 40.77447 468 LYS A O 1
ATOM 3533 N N . VAL A 1 428 ? 36.67377 22.92062 45.27044 1.000 38.19110 469 VAL A N 1
ATOM 3534 C CA . VAL A 1 428 ? 35.95028 21.65854 45.14302 1.000 40.38561 469 VAL A CA 1
ATOM 3535 C C . VAL A 1 428 ? 36.90647 20.49127 45.33554 1.000 42.72549 469 VAL A C 1
ATOM 3536 O O . VAL A 1 428 ? 36.58883 19.51421 46.02471 1.000 42.60848 469 VAL A O 1
ATOM 3540 N N . LYS A 1 429 ? 38.10114 20.59079 44.74233 1.000 46.28451 470 LYS A N 1
ATOM 3541 C CA . LYS A 1 429 ? 39.06676 19.49606 44.77806 1.000 45.80205 470 LYS A CA 1
ATOM 3542 C C . LYS A 1 429 ? 39.42620 19.12107 46.20868 1.000 47.26040 470 LYS A C 1
ATOM 3543 O O . LYS A 1 429 ? 39.44921 17.93827 46.56109 1.000 45.24561 470 LYS A O 1
ATOM 3549 N N . PHE A 1 430 ? 39.69629 20.11421 47.05256 1.000 39.38109 471 PHE A N 1
ATOM 3550 C CA . PHE A 1 430 ? 40.10585 19.84214 48.42328 1.000 44.80547 471 PHE A CA 1
ATOM 3551 C C . PHE A 1 430 ? 38.93425 19.60157 49.36794 1.000 46.77649 471 PHE A C 1
ATOM 3552 O O . PHE A 1 430 ? 39.16151 19.27370 50.54022 1.000 45.23138 471 PHE A O 1
ATOM 3560 N N . ASN A 1 431 ? 37.70133 19.73326 48.89613 1.000 44.40594 472 ASN A N 1
ATOM 3561 C CA . ASN A 1 431 ? 36.55394 19.52649 49.76889 1.000 50.03698 472 ASN A CA 1
ATOM 3562 C C . ASN A 1 431 ? 36.52674 18.08019 50.27912 1.000 51.90489 472 ASN A C 1
ATOM 3563 O O . ASN A 1 431 ? 36.81499 17.14381 49.51716 1.000 41.54388 472 ASN A O 1
ATOM 3568 N N . PRO A 1 432 ? 36.18165 17.84982 51.56587 1.000 51.85449 473 PRO A N 1
ATOM 3569 C CA . PRO A 1 432 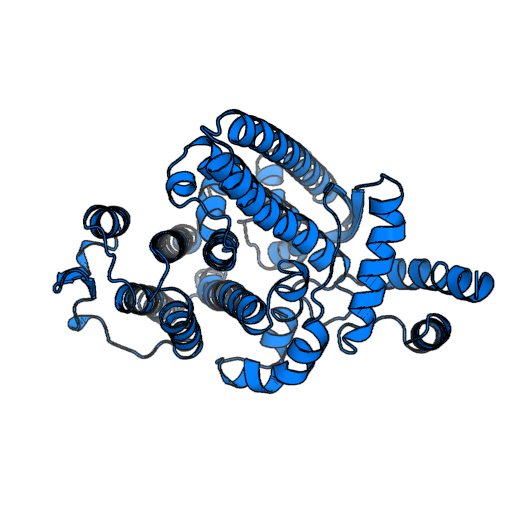? 35.75749 18.80425 52.60462 1.000 52.90234 473 PRO A CA 1
ATOM 3570 C C . PRO A 1 432 ? 36.86683 19.38230 53.49989 1.000 50.43937 473 PRO A C 1
ATOM 3571 O O . PRO A 1 432 ? 36.55332 19.87433 54.58346 1.000 55.38431 473 PRO A O 1
ATOM 3575 N N . VAL A 1 433 ? 38.12369 19.31885 53.07645 1.000 42.24198 474 VAL A N 1
ATOM 3576 C CA . VAL A 1 433 ? 39.21318 19.84178 53.90249 1.000 53.24528 474 VAL A CA 1
ATOM 3577 C C . VAL A 1 433 ? 39.41198 21.33177 53.63605 1.000 54.29858 474 VAL A C 1
ATOM 3578 O O . VAL A 1 433 ? 39.31961 21.78338 52.49385 1.000 50.67373 474 VAL A O 1
#

Foldseek 3Di:
DALVVVLVVCVVPFADVLQVVSLQLLQVLCCVVALVVVHQWQWDWFDAPNHTATGTFGANDGWAFAPCLVVLSVCVVVVCVLAPDDVLLVLALQLSLLLRGLPHYADNLLSVLLSLLSVVLVVLVVLLCLLLDPPVRRDVVSVVLSVLVLLVLLQLLQVLDQFPDLVLLVVLLVLLVVNNVQWDQDPSTIHGDVVSVPDQRRNNSSSNVSSVCCSVPFVVPHGLSQLSVLSSLQSVLSVVSSVQSVVVDHDDAPVNLLVSLLRHLSVSNSLSSVLRRDPLADPVLCPVVLSSVLSSLLSLLLLLVVLLQCVRVVVVSVNCSHQLNSVCVVPVVDDSNNSNVVSSVVSVVSSVSSVVSLVVCLVPADDPSNNSSSVVSSVSSSSSNVSSVSLSLPLQYPSNHNGRHVVSSVVSSVSSSVVSVVVVVPPPD

Nearest PDB structures (foldseek):
  6vl0-assembly1_A  TM=1.002E+00  e=3.476E-60  Pseudo-nitzschia multiseries
  7zrn-assembly1_A  TM=7.755E-01  e=2.080E-06  Sorangium cellulosum
  5dw7-assembly1_A  TM=7.633E-01  e=3.227E-06  Streptomyces coelicolor A3(2)
  6wke-assembly2_B  TM=7.505E-01  e=7.429E-06  Streptomyces sp.
  6wkc-assembly2_B  TM=7.646E-01  e=6.109E-05  Streptomyces sp.

Sequence (429 aa):
ESPKEVLSRVQDAGLTLTNPNDLYWMVDFLKEKYYDNGDYYYPIKTVCDGESIDVKFYCPFEPSLSPHYLELYGSRDERASIYETTMKKYNRINSSEKTTSAICTPYSSYGDTQIVAYFYSMMYYINDQTAHLKLPESEIESSELIDILNDDDILIYLNEFMSIFEPEDAQDLERIWDFLDFYQPYFSKVDGKIVLDEKYLVRTPSQMMPLIKTICEYVSEQFAPSKKNITQVIWEVVRRYIKGVKDEIHHIRGDKSFTLSLQEYDDFRDKVTASPMAHAVVSDLTHERFSYEAYTNPAFMELENRCSEIITYFNDVCTSDRERLDEDPFNSVFILMDLDPSLNFAKSCDVVVEHAYNKMQAFLKLKEEILESASDEEERLALARMIKTREDSLIGYVLHEVCCVEDGYARDHKPLMKAFLEEEITKSSLAEKVKFNPV

Organism: Pseudo-nitzschia multiseries (NCBI:txid37319)

Secondary structure (DSSP, 8-state):
--HHHHHHHHHHH---SSSTHHHHHHHHHHHHHTGGGT--EEEEEEEETTEEEEEEEE--SPP---TTHHHHHHTHHHHHTTSSS-HHHHHHH-HHHHHHHHSTTS-HHHHHHHHHHHHHHHHHHHHHGGGGS-GGG--HHHHHHHHHHHHHHHHHHHHT---SSHHHHHHHHHHTGGGGGGEEEETTEEEE-GGG-----TTHHHHHHHHHHHHHHTTTTS--HHHHHHHHHHHHHHHHHHHHHHTT-----HHHHHHHHHHHS-HHHHHHHHHTTSSS--GGGGG-HHHHHHHHHHHHHHHHHHHHHTHHHHHHHT----HHHHHHHH-TT--HHHHHHHHHHHHHHHHHHHHHHHHHHHHT-SSHHHHHHHHHHHHHHHHHHHHHHHHHHT--STTSSSS--HHHHHHHHHHHHHHHHHHHHHTT-

Radius of gyration: 21.77 Å; Cα contacts (8 Å, |Δi|>4): 565; chains: 1; bounding box: 46×67×56 Å

GO terms:
  GO:0016036 cellular response to phosphate starvation (P, IEP)
  GO:0071244 cellular response to carbon dioxide (P, IEP)

Solvent-accessible surface area: 18103 Å² total; per-residue (Å²): 103,44,40,136,96,0,20,67,56,8,128,131,61,9,2,31,3,54,43,22,45,1,2,59,41,1,7,55,5,0,56,63,96,18,65,76,106,50,53,65,93,0,2,0,41,20,69,0,75,76,40,80,2,83,14,95,0,30,0,28,21,78,3,27,15,0,94,47,1,81,104,0,33,65,16,18,101,123,7,6,91,47,16,115,40,91,74,160,70,3,20,68,2,2,3,0,0,10,0,0,1,7,14,5,108,20,63,54,18,23,0,35,3,0,1,14,1,17,0,2,32,29,6,3,47,38,49,1,27,32,3,38,67,67,121,108,96,44,97,78,131,72,37,94,55,4,42,28,1,0,11,6,2,0,16,31,2,0,47,30,1,104,21,136,71,83,118,10,21,55,39,0,42,84,45,0,77,97,14,51,109,81,9,44,90,83,112,40,49,2,58,2,55,145,156,63,76,99,90,105,2,38,12,16,65,0,0,103,43,0,4,100,44,0,37,109,98,12,37,107,98,51,27,10,0,9,1,0,27,8,0,0,31,5,1,18,0,4,34,37,14,9,120,38,22,48,91,92,66,54,119,35,50,30,118,85,2,12,71,12,56,9,76,8,7,2,1,6,1,2,2,1,0,8,1,7,39,33,164,125,41,4,44,112,4,9,85,43,99,15,2,78,74,0,8,21,42,0,0,1,0,18,2,1,4,39,4,0,7,4,1,37,67,19,66,122,62,155,3,51,14,0,0,0,31,10,21,42,125,118,54,131,83,29,60,28,27,114,0,0,78,40,0,26,104,56,1,82,83,26,0,68,38,0,46,155,27,51,103,86,0,37,142,70,23,99,79,106,146,48,94,54,3,4,35,54,1,1,78,10,2,10,12,5,0,5,1,19,0,0,11,9,0,0,2,0,40,103,26,47,2,41,18,49,2,81,83,0,68,45,47,1,35,108,35,2,36,127,28,2,42,115,65,42,158,130,108,126,158

B-factor: mean 33.72, std 11.42, range [15.8, 98.27]

InterPro domains:
  IPR008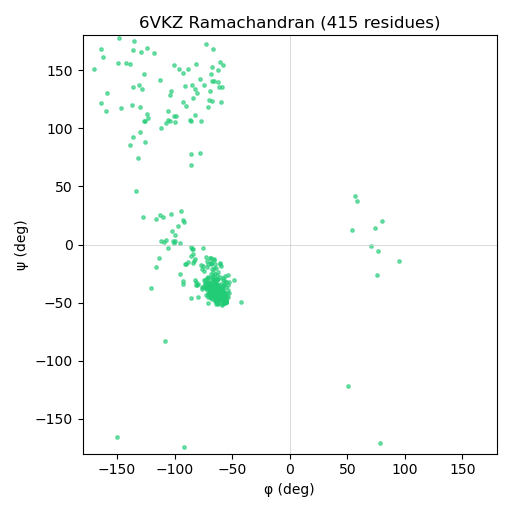949 Isoprenoid synthase domain superfamily [G3DSA:1.10.600.10] (97-440)
  IPR008949 Isoprenoid synthase domain superfamily [SSF48576] (100-436)